Protein AF-A0A2U2M2J3-F1 (afdb_monomer_lite)

InterPro domains:
  IPR009063 Immunoglobulin/albumin-binding domain superfamily [SSF46997] (70-130)

Organism: NCBI:txid1624

Structure (mmCIF, N/CA/C/O backbone):
data_AF-A0A2U2M2J3-F1
#
_entry.id   AF-A0A2U2M2J3-F1
#
loop_
_atom_site.group_PDB
_atom_site.id
_atom_site.type_symbol
_atom_site.label_atom_id
_atom_site.label_alt_id
_atom_site.label_comp_id
_atom_site.label_asym_id
_atom_site.label_entity_id
_atom_site.label_seq_id
_atom_site.pdbx_PDB_ins_code
_atom_site.Cartn_x
_atom_site.Cartn_y
_atom_site.Cartn_z
_atom_site.occupancy
_atom_site.B_iso_or_equiv
_atom_site.auth_seq_id
_atom_site.auth_comp_id
_atom_site.auth_asym_id
_atom_site.auth_atom_id
_atom_site.pdbx_PDB_model_num
ATOM 1 N N . MET A 1 1 ? 6.232 12.771 21.408 1.00 32.09 1 MET A N 1
ATOM 2 C CA . MET A 1 1 ? 6.708 13.611 20.282 1.00 32.09 1 MET A CA 1
ATOM 3 C C . MET A 1 1 ? 8.081 13.219 19.709 1.00 32.09 1 MET A C 1
ATOM 5 O O . MET A 1 1 ? 8.380 13.646 18.609 1.00 32.09 1 MET A O 1
ATOM 9 N N . ALA A 1 2 ? 8.904 12.379 20.355 1.00 33.94 2 ALA A N 1
ATOM 10 C CA . ALA A 1 2 ? 10.243 12.027 19.842 1.00 33.94 2 ALA A CA 1
ATOM 11 C C . ALA A 1 2 ? 10.292 10.855 18.827 1.00 33.94 2 ALA A C 1
ATOM 13 O O . ALA A 1 2 ? 11.381 10.401 18.485 1.00 33.94 2 ALA A O 1
ATOM 14 N N . ASN A 1 3 ? 9.144 10.326 18.379 1.00 47.34 3 ASN A N 1
ATOM 15 C CA . ASN A 1 3 ? 9.088 8.987 17.779 1.00 47.34 3 ASN A CA 1
ATOM 16 C C . ASN A 1 3 ? 8.882 8.925 16.259 1.00 47.34 3 ASN A C 1
ATOM 18 O O . ASN A 1 3 ? 9.204 7.908 15.655 1.00 47.34 3 ASN A O 1
ATOM 22 N N . SER A 1 4 ? 8.405 9.997 15.623 1.00 49.94 4 SER A N 1
ATOM 23 C CA . SER A 1 4 ? 8.297 10.053 14.155 1.00 49.94 4 SER A CA 1
ATOM 24 C C . SER A 1 4 ? 9.664 10.063 13.463 1.00 49.94 4 SER A C 1
ATOM 26 O O . SER A 1 4 ? 9.749 9.753 12.284 1.00 49.94 4 SER A O 1
ATOM 28 N N . ASN A 1 5 ? 10.742 10.353 14.201 1.00 62.59 5 ASN A N 1
ATOM 29 C CA . ASN A 1 5 ? 12.089 10.426 13.645 1.00 62.59 5 ASN A CA 1
ATOM 30 C C . ASN A 1 5 ? 12.895 9.128 13.793 1.00 62.59 5 ASN A C 1
ATOM 32 O O . ASN A 1 5 ? 13.968 9.049 13.231 1.00 62.59 5 ASN A O 1
ATOM 36 N N . ILE A 1 6 ? 12.465 8.119 14.567 1.00 78.00 6 ILE A N 1
ATOM 37 C CA . ILE A 1 6 ? 13.303 6.914 14.742 1.00 78.00 6 ILE A CA 1
ATOM 38 C C . ILE A 1 6 ? 13.090 5.880 13.642 1.00 78.00 6 ILE A C 1
ATOM 40 O O . ILE A 1 6 ? 14.052 5.250 13.222 1.00 78.00 6 ILE A O 1
ATOM 44 N N . VAL A 1 7 ? 11.856 5.746 13.148 1.00 76.50 7 VAL A N 1
ATOM 45 C CA . VAL A 1 7 ? 11.496 4.755 12.122 1.00 76.50 7 VAL A CA 1
ATOM 46 C C . VAL A 1 7 ? 12.121 5.062 10.761 1.00 76.50 7 VAL A C 1
ATOM 48 O O . VAL A 1 7 ? 12.415 4.151 9.998 1.00 76.50 7 VAL A O 1
ATOM 51 N N . SER A 1 8 ? 12.400 6.339 10.495 1.00 75.56 8 SER A N 1
ATOM 52 C CA . SER A 1 8 ? 13.110 6.811 9.305 1.00 75.56 8 SER A CA 1
ATOM 53 C C . SER A 1 8 ? 14.635 6.727 9.429 1.00 75.56 8 SER A C 1
ATOM 55 O O . SER A 1 8 ? 15.337 7.004 8.457 1.00 75.56 8 SER A O 1
ATOM 57 N N . LEU A 1 9 ? 15.174 6.374 10.604 1.00 85.12 9 LEU A N 1
ATOM 58 C CA . LEU A 1 9 ? 16.615 6.295 10.825 1.00 85.12 9 LEU A CA 1
ATOM 59 C C . LEU A 1 9 ? 17.151 4.883 10.561 1.00 85.12 9 LEU A C 1
ATOM 61 O O . LEU A 1 9 ? 16.502 3.899 10.928 1.00 85.12 9 LEU A O 1
ATOM 65 N N . PRO A 1 10 ? 18.393 4.765 10.053 1.00 85.75 10 PRO A N 1
ATOM 66 C CA . PRO A 1 10 ? 19.014 3.470 9.785 1.00 85.75 10 PRO A CA 1
ATOM 67 C C . PRO A 1 10 ? 19.108 2.569 11.010 1.00 85.75 10 PRO A C 1
ATOM 69 O O . PRO A 1 10 ? 19.025 1.351 10.892 1.00 85.75 10 PRO A O 1
ATOM 72 N N . ILE A 1 11 ? 19.228 3.161 12.202 1.00 91.44 11 ILE A N 1
ATOM 73 C CA . ILE A 1 11 ? 19.234 2.405 13.456 1.00 91.44 11 ILE A CA 1
ATOM 74 C C . ILE A 1 11 ? 17.982 1.539 13.617 1.00 91.44 11 ILE A C 1
ATOM 76 O O . ILE A 1 11 ? 18.074 0.477 14.217 1.00 91.44 11 ILE A O 1
ATOM 80 N N . TYR A 1 12 ? 16.844 1.961 13.055 1.00 90.44 12 TYR A N 1
ATOM 81 C CA . TYR A 1 12 ? 15.596 1.213 13.064 1.00 90.44 12 TYR A CA 1
ATOM 82 C C . TYR A 1 12 ? 15.422 0.371 11.800 1.00 90.44 12 TYR A C 1
ATOM 84 O O . TYR A 1 12 ? 15.312 -0.842 11.925 1.00 90.44 12 TYR A O 1
ATOM 92 N N . TYR A 1 13 ? 15.409 0.953 10.594 1.00 86.50 13 TYR A N 1
ATOM 93 C CA . TYR A 1 13 ? 15.026 0.187 9.395 1.00 86.50 13 TYR A CA 1
ATOM 94 C C . TYR A 1 13 ? 16.054 -0.891 8.996 1.00 86.50 13 TYR A C 1
ATOM 96 O O . TYR A 1 13 ? 15.675 -1.871 8.364 1.00 86.50 13 TYR A O 1
ATOM 104 N N . ASN A 1 14 ? 17.322 -0.767 9.421 1.00 91.50 14 ASN A N 1
ATOM 105 C CA . ASN A 1 14 ? 18.342 -1.823 9.303 1.00 91.50 14 ASN A CA 1
ATOM 106 C C . ASN A 1 14 ? 18.486 -2.684 10.571 1.00 91.50 14 ASN A C 1
ATOM 108 O O . ASN A 1 14 ? 19.395 -3.513 10.645 1.00 91.50 14 ASN A O 1
ATOM 112 N N . ALA A 1 15 ? 17.661 -2.484 11.602 1.00 91.81 15 ALA A N 1
ATOM 113 C CA . ALA A 1 15 ? 17.681 -3.362 12.767 1.00 91.81 15 ALA A CA 1
ATOM 114 C C . ALA A 1 15 ? 17.087 -4.732 12.432 1.00 91.81 15 ALA A C 1
ATOM 116 O O . ALA A 1 15 ? 16.242 -4.880 11.547 1.00 91.81 15 ALA A O 1
ATOM 117 N N . SER A 1 16 ? 17.485 -5.735 13.213 1.00 89.50 16 SER A N 1
ATOM 118 C CA . SER A 1 16 ? 16.846 -7.049 13.164 1.00 89.50 16 SER A CA 1
ATOM 119 C C . SER A 1 16 ? 15.338 -6.927 13.392 1.00 89.50 16 SER A C 1
ATOM 121 O O . SER A 1 16 ? 14.883 -6.125 14.213 1.00 89.50 16 SER A O 1
ATOM 123 N N . GLU A 1 17 ? 14.562 -7.749 12.686 1.00 82.62 17 GLU A N 1
ATOM 124 C CA . GLU A 1 17 ? 13.101 -7.763 12.785 1.00 82.62 17 GLU A CA 1
ATOM 125 C C . GLU A 1 17 ? 12.624 -7.897 14.236 1.00 82.62 17 GLU A C 1
ATOM 127 O O . GLU A 1 17 ? 11.794 -7.109 14.677 1.00 82.62 17 GLU A O 1
ATOM 132 N N . ASN A 1 18 ? 13.235 -8.796 15.012 1.00 84.31 18 ASN A N 1
ATOM 133 C CA . ASN A 1 18 ? 12.914 -8.983 16.428 1.00 84.31 18 ASN A CA 1
ATOM 134 C C . ASN A 1 18 ? 13.070 -7.695 17.250 1.00 84.31 18 ASN A C 1
ATOM 136 O O . ASN A 1 18 ? 12.212 -7.389 18.076 1.00 84.31 18 ASN A O 1
ATOM 140 N N . ASN A 1 19 ? 14.130 -6.916 17.016 1.00 89.12 19 ASN A N 1
ATOM 141 C CA . ASN A 1 19 ? 14.355 -5.674 17.758 1.00 89.12 19 ASN A CA 1
ATOM 142 C C . ASN A 1 19 ? 13.394 -4.564 17.314 1.00 89.12 19 ASN A C 1
ATOM 144 O O . ASN A 1 19 ? 12.931 -3.804 18.164 1.00 89.12 19 ASN A O 1
ATOM 148 N N . ARG A 1 20 ? 13.050 -4.494 16.017 1.00 86.12 20 ARG A N 1
ATOM 149 C CA . ARG A 1 20 ? 12.018 -3.570 15.514 1.00 86.12 20 ARG A CA 1
ATOM 150 C C . ARG A 1 20 ? 10.659 -3.887 16.129 1.00 86.12 20 ARG A C 1
ATOM 152 O O . ARG A 1 20 ? 10.073 -3.022 16.769 1.00 86.12 20 ARG A O 1
ATOM 159 N N . LEU A 1 21 ? 10.225 -5.146 16.044 1.00 79.56 21 LEU A N 1
ATOM 160 C CA . LEU A 1 21 ? 8.956 -5.607 16.610 1.00 79.56 21 LEU A CA 1
ATOM 161 C C . LEU A 1 21 ? 8.882 -5.369 18.122 1.00 79.56 21 LEU A C 1
ATOM 163 O O . LEU A 1 21 ? 7.854 -4.912 18.619 1.00 79.56 21 LEU A O 1
ATOM 167 N N . ALA A 1 22 ? 9.967 -5.631 18.858 1.00 83.25 22 ALA A N 1
ATOM 168 C CA . ALA A 1 22 ? 10.029 -5.356 20.291 1.00 83.25 22 ALA A CA 1
ATOM 169 C C . ALA A 1 22 ? 9.883 -3.856 20.597 1.00 83.25 22 ALA A C 1
ATOM 171 O O . ALA A 1 22 ? 9.127 -3.477 21.495 1.00 83.25 22 ALA A O 1
ATOM 172 N N . PHE A 1 23 ? 10.574 -2.997 19.841 1.00 87.06 23 PHE A N 1
ATOM 173 C CA . PHE A 1 23 ? 10.461 -1.548 19.980 1.00 87.06 23 PHE A CA 1
ATOM 174 C C . PHE A 1 23 ? 9.052 -1.044 19.635 1.00 87.06 23 PHE A C 1
ATOM 176 O O . PHE A 1 23 ? 8.473 -0.277 20.404 1.00 87.06 23 PHE A O 1
ATOM 183 N N . ASP A 1 24 ? 8.464 -1.511 18.534 1.00 80.69 24 ASP A N 1
ATOM 184 C CA . ASP A 1 24 ? 7.127 -1.108 18.089 1.00 80.69 24 ASP A CA 1
ATOM 185 C C . ASP A 1 24 ? 6.027 -1.576 19.043 1.00 80.69 24 ASP A C 1
ATOM 187 O O . ASP A 1 24 ? 5.076 -0.836 19.315 1.00 80.69 24 ASP A O 1
ATOM 191 N N . ALA A 1 25 ? 6.168 -2.779 19.605 1.00 78.81 25 ALA A N 1
ATOM 192 C CA . ALA A 1 25 ? 5.263 -3.294 20.622 1.00 78.81 25 ALA A CA 1
ATOM 193 C C . ALA A 1 25 ? 5.268 -2.402 21.869 1.00 78.81 25 ALA A C 1
ATOM 195 O O . ALA A 1 25 ? 4.203 -1.960 22.302 1.00 78.81 25 ALA A O 1
ATOM 196 N N . LEU A 1 26 ? 6.451 -2.070 22.393 1.00 85.81 26 LEU A N 1
ATOM 197 C CA . LEU A 1 26 ? 6.590 -1.183 23.550 1.00 85.81 26 LEU A CA 1
ATOM 198 C C . LEU A 1 26 ? 6.149 0.246 23.242 1.00 85.81 26 LEU A C 1
ATOM 200 O O . LEU A 1 26 ? 5.587 0.918 24.100 1.00 85.81 26 LEU A O 1
ATOM 204 N N . MET A 1 27 ? 6.354 0.719 22.015 1.00 81.56 27 MET A N 1
ATOM 205 C CA . MET A 1 27 ? 5.858 2.023 21.593 1.00 81.56 27 MET A CA 1
ATOM 206 C C . MET A 1 27 ? 4.333 2.061 21.576 1.00 81.56 27 MET A C 1
ATOM 208 O O . MET A 1 27 ? 3.732 3.035 22.024 1.00 81.56 27 MET A O 1
ATOM 212 N N . SER A 1 28 ? 3.699 1.007 21.068 1.00 70.62 28 SER A N 1
ATOM 213 C CA . SER A 1 28 ? 2.246 0.858 21.105 1.00 70.62 28 SER A CA 1
ATOM 214 C C . SER A 1 28 ? 1.736 0.772 22.549 1.00 70.62 28 SER A C 1
ATOM 216 O O . SER A 1 28 ? 0.777 1.462 22.892 1.00 70.62 28 SER A O 1
ATOM 218 N N . GLU A 1 29 ? 2.424 0.031 23.424 1.00 77.56 29 GLU A N 1
ATOM 219 C CA . GLU A 1 29 ? 2.110 -0.032 24.857 1.00 77.56 29 GLU A CA 1
ATOM 220 C C . GLU A 1 29 ? 2.227 1.357 25.510 1.00 77.56 29 GLU A C 1
ATOM 222 O O . GLU A 1 29 ? 1.286 1.822 26.150 1.00 77.56 29 GLU A O 1
ATOM 227 N N . ALA A 1 30 ? 3.316 2.088 25.272 1.00 79.88 30 ALA A N 1
ATOM 228 C CA . ALA A 1 30 ? 3.515 3.440 25.790 1.00 79.88 30 ALA A CA 1
ATOM 229 C C . ALA A 1 30 ? 2.466 4.436 25.280 1.00 79.88 30 ALA A C 1
ATOM 231 O O . ALA A 1 30 ? 1.947 5.247 26.050 1.00 79.88 30 ALA A O 1
ATOM 232 N N . LYS A 1 31 ? 2.109 4.354 23.992 1.00 72.19 31 LYS A N 1
ATOM 233 C CA . LYS A 1 31 ? 1.007 5.134 23.417 1.00 72.19 31 LYS A CA 1
ATOM 234 C C . LYS A 1 31 ? -0.320 4.802 24.088 1.00 72.19 31 LYS A C 1
ATOM 236 O O . LYS A 1 31 ? -1.123 5.703 24.279 1.00 72.19 31 LYS A O 1
ATOM 241 N N . SER A 1 32 ? -0.565 3.551 24.463 1.00 70.38 32 SER A N 1
ATOM 242 C CA . SER A 1 32 ? -1.787 3.199 25.190 1.00 70.38 32 SER A CA 1
ATOM 243 C C . SER A 1 32 ? -1.787 3.758 26.620 1.00 70.38 32 SER A C 1
ATOM 245 O O . SER A 1 32 ? -2.808 4.268 27.081 1.00 70.38 32 SER A O 1
ATOM 247 N N . LEU A 1 33 ? -0.630 3.757 27.297 1.00 75.38 33 LEU A N 1
ATOM 248 C CA . LEU A 1 33 ? -0.490 4.279 28.660 1.00 75.38 33 LEU A CA 1
ATOM 249 C C . LEU A 1 33 ? -0.770 5.778 28.754 1.00 75.38 33 LEU A C 1
ATOM 251 O O . LEU A 1 33 ? -1.307 6.219 29.766 1.00 75.38 33 LEU A O 1
ATOM 255 N N . GLN A 1 34 ? -0.485 6.553 27.702 1.00 69.75 34 GLN A N 1
ATOM 256 C CA . GLN A 1 34 ? -0.778 7.992 27.680 1.00 69.75 34 GLN A CA 1
ATOM 257 C C . GLN A 1 34 ? -2.282 8.301 27.836 1.00 69.75 34 GLN A C 1
ATOM 259 O O . GLN A 1 34 ? -2.643 9.412 28.208 1.00 69.75 34 GLN A O 1
ATOM 264 N N . TYR A 1 35 ? -3.149 7.318 27.564 1.00 67.12 35 TYR A N 1
ATOM 265 C CA . TYR A 1 35 ? -4.605 7.423 27.671 1.00 67.12 35 TYR A CA 1
ATOM 266 C C . TYR A 1 35 ? -5.157 6.815 28.968 1.00 67.12 35 TYR A C 1
ATOM 268 O O . TYR A 1 35 ? -6.369 6.784 29.186 1.00 67.12 35 TYR A O 1
ATOM 276 N N . LYS A 1 36 ? -4.288 6.329 29.861 1.00 72.44 36 LYS A N 1
ATOM 277 C CA . LYS A 1 36 ? -4.695 5.780 31.153 1.00 72.44 36 LYS A CA 1
ATOM 278 C C . LYS A 1 36 ? -4.980 6.918 32.142 1.00 72.44 36 LYS A C 1
ATOM 280 O O . LYS A 1 36 ? -4.068 7.618 32.567 1.00 72.44 36 LYS A O 1
ATOM 285 N N . LEU A 1 37 ? -6.239 7.044 32.576 1.00 64.44 37 LEU A N 1
ATOM 286 C CA . LEU A 1 37 ? -6.691 8.089 33.518 1.00 64.44 37 LEU A CA 1
ATOM 287 C C . LEU A 1 37 ? -5.959 8.085 34.870 1.00 64.44 37 LEU A C 1
ATOM 289 O O . LEU A 1 37 ? -5.846 9.121 35.517 1.00 64.44 37 LEU A O 1
ATOM 293 N N . SER A 1 38 ? -5.479 6.921 35.305 1.00 77.62 38 SER A N 1
ATOM 294 C CA . SER A 1 38 ? -4.754 6.734 36.569 1.00 77.62 38 SER A CA 1
ATOM 295 C C . SER A 1 38 ? -3.341 6.205 36.321 1.00 77.62 38 SER A C 1
ATOM 297 O O . SER A 1 38 ? -2.918 5.244 36.960 1.00 77.62 38 SER A O 1
ATOM 299 N N . LEU A 1 39 ? -2.642 6.762 35.328 1.00 80.38 39 LEU A N 1
ATOM 300 C CA . LEU A 1 39 ? -1.232 6.459 35.089 1.00 80.38 39 LEU A CA 1
ATOM 301 C C . LEU A 1 39 ? -0.385 6.971 36.260 1.00 80.38 39 LEU A C 1
ATOM 303 O O . LEU A 1 39 ? -0.444 8.158 36.584 1.00 80.38 39 LEU A O 1
ATOM 307 N N . THR A 1 40 ? 0.407 6.099 36.885 1.00 80.69 40 THR A N 1
ATOM 308 C CA . THR A 1 40 ? 1.325 6.522 37.955 1.00 80.69 40 THR A CA 1
ATOM 309 C C . THR A 1 40 ? 2.689 6.937 37.403 1.00 80.69 40 THR A C 1
ATOM 311 O O . THR A 1 40 ? 3.076 6.562 36.292 1.00 80.69 40 THR A O 1
ATOM 314 N N . ASN A 1 41 ? 3.454 7.699 38.193 1.00 75.38 41 ASN A N 1
ATOM 315 C CA . ASN A 1 41 ? 4.833 8.043 37.841 1.00 75.38 41 ASN A CA 1
ATOM 316 C C . ASN A 1 41 ? 5.703 6.784 37.714 1.00 75.38 41 ASN A C 1
ATOM 318 O O . ASN A 1 41 ? 6.541 6.718 36.822 1.00 75.38 41 ASN A O 1
ATOM 322 N N . GLU A 1 42 ? 5.485 5.772 38.557 1.00 87.12 42 GLU A N 1
ATOM 323 C CA . GLU A 1 42 ? 6.212 4.500 38.506 1.00 87.12 42 GLU A CA 1
ATOM 324 C C . GLU A 1 42 ? 5.941 3.748 37.199 1.00 87.12 42 GLU A C 1
ATOM 326 O O . GLU A 1 42 ? 6.876 3.253 36.576 1.00 87.12 42 GLU A O 1
ATOM 331 N N . GLU A 1 43 ? 4.685 3.696 36.745 1.00 85.44 43 GLU A N 1
ATOM 332 C CA . GLU A 1 43 ? 4.326 3.072 35.465 1.00 85.44 43 GLU A CA 1
ATOM 333 C C . GLU A 1 43 ? 4.919 3.831 34.275 1.00 85.44 43 GLU A C 1
ATOM 335 O O . GLU A 1 43 ? 5.399 3.217 33.320 1.00 85.44 43 GLU A O 1
ATOM 340 N N . MET A 1 44 ? 4.927 5.165 34.347 1.00 85.19 44 MET A N 1
ATOM 341 C CA . MET A 1 44 ? 5.536 6.014 33.328 1.00 85.19 44 MET A CA 1
ATOM 342 C C . MET A 1 44 ? 7.053 5.803 33.256 1.00 85.19 44 MET A C 1
ATOM 344 O O . MET A 1 44 ? 7.578 5.584 32.167 1.00 85.19 44 MET A O 1
ATOM 348 N N . VAL A 1 45 ? 7.750 5.821 34.397 1.00 86.31 45 VAL A N 1
ATOM 349 C CA . VAL A 1 45 ? 9.200 5.578 34.473 1.00 86.31 45 VAL A CA 1
ATOM 350 C C . VAL A 1 45 ? 9.530 4.170 33.984 1.00 86.31 45 VAL A C 1
ATOM 352 O O . VAL A 1 45 ? 10.379 4.023 33.112 1.00 86.31 45 VAL A O 1
ATOM 355 N N . ALA A 1 46 ? 8.796 3.147 34.434 1.00 89.19 46 ALA A N 1
ATOM 356 C CA . ALA A 1 46 ? 9.003 1.772 33.983 1.00 89.19 46 ALA A CA 1
ATOM 357 C C . ALA A 1 46 ? 8.813 1.623 32.464 1.00 89.19 46 ALA A C 1
ATOM 359 O O . ALA A 1 46 ? 9.562 0.895 31.810 1.00 89.19 46 ALA A O 1
ATOM 360 N N . MET A 1 47 ? 7.830 2.317 31.880 1.00 92.38 47 MET A N 1
ATOM 361 C CA . MET A 1 47 ? 7.641 2.326 30.430 1.00 92.38 47 MET A CA 1
ATOM 362 C C . MET A 1 47 ? 8.770 3.061 29.701 1.00 92.38 47 MET A C 1
ATOM 364 O O . MET A 1 47 ? 9.258 2.574 28.682 1.00 92.38 47 MET A O 1
ATOM 368 N N . ILE A 1 48 ? 9.209 4.212 30.216 1.00 86.44 48 ILE A N 1
ATOM 369 C CA . ILE A 1 48 ? 10.342 4.964 29.662 1.00 86.44 48 ILE A CA 1
ATOM 370 C C . ILE A 1 48 ? 11.611 4.107 29.684 1.00 86.44 48 ILE A C 1
ATOM 372 O O . ILE A 1 48 ? 12.330 4.073 28.684 1.00 86.44 48 ILE A O 1
ATOM 376 N N . ASP A 1 49 ? 11.860 3.373 30.766 1.00 89.19 49 ASP A N 1
ATOM 377 C CA . ASP A 1 49 ? 13.013 2.482 30.897 1.00 89.19 49 ASP A CA 1
ATOM 378 C C . ASP A 1 49 ? 12.943 1.329 29.889 1.00 89.19 49 ASP A C 1
ATOM 380 O O . ASP A 1 49 ? 13.913 1.082 29.169 1.00 89.19 49 ASP A O 1
ATOM 384 N N . LYS A 1 50 ? 11.777 0.673 29.756 1.00 92.94 50 LYS A N 1
ATOM 385 C CA . LYS A 1 50 ? 11.547 -0.368 28.737 1.00 92.94 50 LYS A CA 1
ATOM 386 C C . LYS A 1 50 ? 11.784 0.163 27.324 1.00 92.94 50 LYS A C 1
ATOM 388 O O . LYS A 1 50 ? 12.489 -0.470 26.539 1.00 92.94 50 LYS A O 1
ATOM 393 N N . LEU A 1 51 ? 11.223 1.328 26.998 1.00 90.06 51 LEU A N 1
ATOM 394 C CA . LEU A 1 51 ? 11.390 1.961 25.692 1.00 90.06 51 LEU A CA 1
ATOM 395 C C . LEU A 1 51 ? 12.835 2.365 25.420 1.00 90.06 51 LEU A C 1
ATOM 397 O O . LEU A 1 51 ? 13.320 2.188 24.306 1.00 90.06 51 LEU A O 1
ATOM 401 N N . THR A 1 52 ? 13.530 2.888 26.427 1.00 89.00 52 THR A N 1
ATOM 402 C CA . THR A 1 52 ? 14.942 3.260 26.322 1.00 89.00 52 THR A CA 1
ATOM 403 C C . THR A 1 52 ? 15.803 2.022 26.090 1.00 89.00 52 THR A C 1
ATOM 405 O O . THR A 1 52 ? 16.654 2.030 25.204 1.00 89.00 52 THR A O 1
ATOM 408 N N . ALA A 1 53 ? 15.541 0.930 26.811 1.00 90.56 53 ALA A N 1
ATOM 409 C CA . ALA A 1 53 ? 16.219 -0.343 26.602 1.00 90.56 53 ALA A CA 1
ATOM 410 C C . ALA A 1 53 ? 15.963 -0.898 25.191 1.00 90.56 53 ALA A C 1
ATOM 412 O O . ALA A 1 53 ? 16.909 -1.249 24.491 1.00 90.56 53 ALA A O 1
ATOM 413 N N . ALA A 1 54 ? 14.710 -0.911 24.729 1.00 91.25 54 ALA A N 1
ATOM 414 C CA . ALA A 1 54 ? 14.370 -1.378 23.387 1.00 91.25 54 ALA A CA 1
ATOM 415 C C . ALA A 1 54 ? 14.981 -0.502 22.287 1.00 91.25 54 ALA A C 1
ATOM 417 O O . ALA A 1 54 ? 15.515 -1.029 21.314 1.00 91.25 54 ALA A O 1
ATOM 418 N N . LYS A 1 55 ? 14.982 0.823 22.472 1.00 89.94 55 LYS A N 1
ATOM 419 C CA . LYS A 1 55 ? 15.670 1.764 21.584 1.00 89.94 55 LYS A CA 1
ATOM 420 C C . LYS A 1 55 ? 17.166 1.469 21.509 1.00 89.94 55 LYS A C 1
ATOM 422 O O . LYS A 1 55 ? 17.720 1.464 20.420 1.00 89.94 55 LYS A O 1
ATOM 427 N N . ASN A 1 56 ? 17.812 1.216 22.644 1.00 91.44 56 ASN A N 1
ATOM 428 C CA . ASN A 1 56 ? 19.238 0.888 22.691 1.00 91.44 56 ASN A CA 1
ATOM 429 C C . ASN A 1 56 ? 19.545 -0.497 22.097 1.00 91.44 56 ASN A C 1
ATOM 431 O O . ASN A 1 56 ? 20.666 -0.733 21.657 1.00 91.44 56 ASN A O 1
ATOM 435 N N . ASN A 1 57 ? 18.555 -1.392 22.057 1.00 94.12 57 ASN A N 1
ATOM 436 C CA . ASN A 1 57 ? 18.659 -2.692 21.398 1.00 94.12 57 ASN A CA 1
ATOM 437 C C . ASN A 1 57 ? 18.445 -2.613 19.877 1.00 94.12 57 ASN A C 1
ATOM 439 O O . ASN A 1 57 ? 18.757 -3.581 19.181 1.00 94.12 57 ASN A O 1
ATOM 443 N N . LEU A 1 58 ? 17.937 -1.499 19.330 1.00 92.56 58 LEU A N 1
ATOM 444 C CA . LEU A 1 58 ? 17.903 -1.291 17.883 1.00 92.56 58 LEU A CA 1
ATOM 445 C C . LEU A 1 58 ? 19.341 -1.313 17.351 1.00 92.56 58 LEU A C 1
ATOM 447 O O . LEU A 1 58 ? 20.162 -0.455 17.663 1.00 92.56 58 LEU A O 1
ATOM 451 N N . ASN A 1 59 ? 19.647 -2.349 16.577 1.00 93.31 59 ASN A N 1
ATOM 452 C CA . ASN A 1 59 ? 21.003 -2.696 16.162 1.00 93.31 59 ASN A CA 1
ATOM 453 C C . ASN A 1 59 ? 21.285 -2.350 14.695 1.00 93.31 59 ASN A C 1
ATOM 455 O O . ASN A 1 59 ? 22.283 -2.816 14.141 1.00 93.31 59 ASN A O 1
ATOM 459 N N . GLY A 1 60 ? 20.410 -1.560 14.068 1.00 91.56 60 GLY A N 1
ATOM 460 C CA . GLY A 1 60 ? 20.613 -1.084 12.711 1.00 91.56 60 GLY A CA 1
ATOM 461 C C . GLY A 1 60 ? 21.792 -0.121 12.622 1.00 91.56 60 GLY A C 1
ATOM 462 O O . GLY A 1 60 ? 22.179 0.538 13.591 1.00 91.56 60 GLY A O 1
ATOM 463 N N . LYS A 1 61 ? 22.375 -0.033 11.433 1.00 93.06 61 LYS A N 1
ATOM 464 C CA . LYS A 1 61 ? 23.469 0.887 11.109 1.00 93.06 61 LYS A CA 1
ATOM 465 C C . LYS A 1 61 ? 23.125 1.647 9.839 1.00 93.06 61 LYS A C 1
ATOM 467 O O . LYS A 1 61 ? 22.228 1.239 9.103 1.00 93.06 61 LYS A O 1
ATOM 472 N N . ALA A 1 62 ? 23.820 2.759 9.602 1.00 92.50 62 ALA A N 1
ATOM 473 C CA . ALA A 1 62 ? 23.755 3.439 8.312 1.00 92.50 62 ALA A CA 1
ATOM 474 C C . ALA A 1 62 ? 24.062 2.439 7.193 1.00 92.50 62 ALA A C 1
ATOM 476 O O . ALA A 1 62 ? 24.988 1.642 7.338 1.00 92.50 62 ALA A O 1
ATOM 477 N N . THR A 1 63 ? 23.260 2.470 6.129 1.00 93.25 63 THR A N 1
ATOM 478 C CA . THR A 1 63 ? 23.502 1.654 4.939 1.00 93.25 63 THR A CA 1
ATOM 479 C C . THR A 1 63 ? 24.833 2.076 4.324 1.00 93.25 63 THR A C 1
ATOM 481 O O . THR A 1 63 ? 25.053 3.261 4.071 1.00 93.25 63 THR A O 1
ATOM 484 N N . ASP A 1 64 ? 25.729 1.116 4.141 1.00 94.94 64 ASP A N 1
ATOM 485 C CA . ASP A 1 64 ? 27.059 1.309 3.586 1.00 94.94 64 ASP A CA 1
ATOM 486 C C . ASP A 1 64 ? 27.022 1.126 2.067 1.00 94.94 64 ASP A C 1
ATOM 488 O O . ASP A 1 64 ? 26.689 0.053 1.561 1.00 94.94 64 ASP A O 1
ATOM 492 N N . PHE A 1 65 ? 27.376 2.193 1.352 1.00 94.88 65 PHE A N 1
ATOM 493 C CA . PHE A 1 65 ? 27.465 2.227 -0.106 1.00 94.88 65 PHE A CA 1
ATOM 494 C C . PHE A 1 65 ? 28.903 2.216 -0.621 1.00 94.88 65 PHE A C 1
ATOM 496 O O . PHE A 1 65 ? 29.091 2.228 -1.831 1.00 94.88 65 PHE A O 1
ATOM 503 N N . SER A 1 66 ? 29.917 2.144 0.245 1.00 96.62 66 SER A N 1
ATOM 504 C CA . SER A 1 66 ? 31.327 2.220 -0.165 1.00 96.62 66 SER A CA 1
ATOM 505 C C . SER A 1 66 ? 31.664 1.227 -1.279 1.00 96.62 66 SER A C 1
ATOM 507 O O . SER A 1 66 ? 32.256 1.592 -2.294 1.00 96.62 66 SER A O 1
ATOM 509 N N . LYS A 1 67 ? 31.199 -0.022 -1.153 1.00 96.62 67 LYS A N 1
ATOM 510 C CA . LYS A 1 67 ? 31.418 -1.034 -2.187 1.00 96.62 67 LYS A CA 1
ATOM 511 C C . LYS A 1 67 ? 30.619 -0.779 -3.466 1.00 96.62 67 LYS A C 1
ATOM 513 O O . LYS A 1 67 ? 31.084 -1.124 -4.552 1.00 96.62 67 LYS A O 1
ATOM 518 N N . ALA A 1 68 ? 29.431 -0.190 -3.345 1.00 96.06 68 ALA A N 1
ATOM 519 C CA . ALA A 1 68 ? 28.647 0.228 -4.497 1.00 96.06 68 ALA A CA 1
ATOM 520 C C . ALA A 1 68 ? 29.372 1.345 -5.263 1.00 96.06 68 ALA A C 1
ATOM 522 O O . ALA A 1 68 ? 29.512 1.244 -6.477 1.00 96.06 68 ALA A O 1
ATOM 523 N N . ASP A 1 69 ? 29.909 2.341 -4.556 1.00 96.12 69 ASP A N 1
ATOM 524 C CA . ASP A 1 69 ? 30.669 3.447 -5.142 1.00 96.12 69 ASP A CA 1
ATOM 525 C C . ASP A 1 69 ? 31.916 2.949 -5.888 1.00 96.12 69 ASP A C 1
ATOM 527 O O . ASP A 1 69 ? 32.133 3.342 -7.034 1.00 96.12 69 ASP A O 1
ATOM 531 N N . GLU A 1 70 ? 32.678 2.012 -5.308 1.00 96.62 70 GLU A N 1
ATOM 532 C CA . GLU A 1 70 ? 33.815 1.365 -5.987 1.00 96.62 70 GLU A CA 1
ATOM 533 C C . GLU A 1 70 ? 33.400 0.687 -7.304 1.00 96.62 70 GLU A C 1
ATOM 535 O O . GLU A 1 70 ? 34.078 0.817 -8.325 1.00 96.62 70 GLU A O 1
ATOM 540 N N . LEU A 1 71 ? 32.283 -0.050 -7.295 1.00 96.50 71 LEU A N 1
ATOM 541 C CA . LEU A 1 71 ? 31.779 -0.738 -8.485 1.00 96.50 71 LEU A CA 1
ATOM 542 C C . LEU A 1 71 ? 31.282 0.246 -9.547 1.00 96.50 71 LEU A C 1
ATOM 544 O O . LEU A 1 71 ? 31.452 -0.013 -10.738 1.00 96.50 71 LEU A O 1
ATOM 548 N N . LEU A 1 72 ? 30.689 1.368 -9.137 1.00 94.75 72 LEU A N 1
ATOM 549 C CA . LEU A 1 72 ? 30.251 2.425 -10.044 1.00 94.75 72 LEU A CA 1
ATOM 550 C C . LEU A 1 72 ? 31.437 3.165 -10.668 1.00 94.75 72 LEU A C 1
ATOM 552 O O . LEU A 1 72 ? 31.413 3.445 -11.865 1.00 94.75 72 LEU A O 1
ATOM 556 N N . GLU A 1 73 ? 32.488 3.441 -9.897 1.00 95.06 73 GLU A N 1
ATOM 557 C CA . GLU A 1 73 ? 33.731 4.020 -10.412 1.00 95.06 73 GLU A CA 1
ATOM 558 C C . GLU A 1 73 ? 34.422 3.076 -11.406 1.00 95.06 73 GLU A C 1
ATOM 560 O O . GLU A 1 73 ? 34.841 3.499 -12.488 1.00 95.06 73 GLU A O 1
ATOM 565 N N . GLU A 1 74 ? 34.483 1.781 -11.089 1.00 94.12 74 GLU A N 1
ATOM 566 C CA . GLU A 1 74 ? 35.001 0.773 -12.012 1.00 94.12 74 GLU A CA 1
ATOM 567 C C . GLU A 1 74 ? 34.153 0.701 -13.291 1.00 94.12 74 GLU A C 1
ATOM 569 O O . GLU A 1 74 ? 34.692 0.715 -14.400 1.00 94.12 74 GLU A O 1
ATOM 574 N N . TYR A 1 75 ? 32.825 0.691 -13.154 1.00 95.38 75 TYR A N 1
ATOM 575 C CA . TYR A 1 75 ? 31.895 0.674 -14.280 1.00 95.38 75 TYR A CA 1
ATOM 576 C C . TYR A 1 75 ? 32.012 1.920 -15.168 1.00 95.38 75 TYR A C 1
ATOM 578 O O . TYR A 1 75 ? 31.885 1.834 -16.391 1.00 95.38 75 TYR A O 1
ATOM 586 N N . ASN A 1 76 ? 32.301 3.090 -14.597 1.00 91.81 76 ASN A N 1
ATOM 587 C CA . ASN A 1 76 ? 32.542 4.302 -15.384 1.00 91.81 76 ASN A CA 1
ATOM 588 C C . ASN A 1 76 ? 33.758 4.155 -16.315 1.00 91.81 76 ASN A C 1
ATOM 590 O O . ASN A 1 76 ? 33.813 4.811 -17.351 1.00 91.81 76 ASN A O 1
ATOM 594 N N . ASN A 1 77 ? 34.682 3.242 -15.997 1.00 92.19 77 ASN A N 1
ATOM 595 C CA . ASN A 1 77 ? 35.835 2.886 -16.822 1.00 92.19 77 ASN A CA 1
ATOM 596 C C . ASN A 1 77 ? 35.648 1.571 -17.606 1.00 92.19 77 ASN A C 1
ATOM 598 O O . ASN A 1 77 ? 36.615 1.055 -18.174 1.00 92.19 77 ASN A O 1
ATOM 602 N N . ARG A 1 78 ? 34.428 1.013 -17.659 1.00 93.19 78 ARG A N 1
ATOM 603 C CA . ARG A 1 78 ? 34.148 -0.295 -18.284 1.00 93.19 78 ARG A CA 1
ATOM 604 C C . ARG A 1 78 ? 34.534 -0.374 -19.758 1.00 93.19 78 ARG A C 1
ATOM 606 O O . ARG A 1 78 ? 34.911 -1.448 -20.211 1.00 93.19 78 ARG A O 1
ATOM 613 N N . ASP A 1 79 ? 34.503 0.738 -20.489 1.00 84.69 79 ASP A N 1
ATOM 614 C CA . ASP A 1 79 ? 34.843 0.756 -21.918 1.00 84.69 79 ASP A CA 1
ATOM 615 C C . ASP A 1 79 ? 36.335 0.441 -22.153 1.00 84.69 79 ASP A C 1
ATOM 617 O O . ASP A 1 79 ? 36.706 -0.079 -23.201 1.00 84.69 79 ASP A O 1
ATOM 621 N N . ASN A 1 80 ? 37.189 0.650 -21.141 1.00 87.19 80 ASN A N 1
ATOM 622 C CA . ASN A 1 80 ? 38.596 0.233 -21.159 1.00 87.19 80 ASN A CA 1
ATOM 623 C C . ASN A 1 80 ? 38.796 -1.234 -20.727 1.00 87.19 80 ASN A C 1
ATOM 625 O O . ASN A 1 80 ? 39.899 -1.776 -20.836 1.00 87.19 80 ASN A O 1
ATOM 629 N N . ASN A 1 81 ? 37.757 -1.896 -20.211 1.00 91.12 81 ASN A N 1
ATOM 630 C CA . ASN A 1 81 ? 37.807 -3.296 -19.812 1.00 91.12 81 ASN A CA 1
ATOM 631 C C . ASN A 1 81 ? 37.518 -4.186 -21.026 1.00 91.12 81 ASN A C 1
ATOM 633 O O . ASN A 1 81 ? 36.376 -4.303 -21.467 1.00 91.12 81 ASN A O 1
ATOM 637 N N . GLN A 1 82 ? 38.540 -4.883 -21.531 1.00 92.62 82 GLN A N 1
ATOM 638 C CA . GLN A 1 82 ? 38.393 -5.759 -22.699 1.00 92.62 82 GLN A CA 1
ATOM 639 C C . GLN A 1 82 ? 37.331 -6.854 -22.518 1.00 92.62 82 GLN A C 1
ATOM 641 O O . GLN A 1 82 ? 36.675 -7.219 -23.489 1.00 92.62 82 GLN A O 1
ATOM 646 N N . ARG A 1 83 ? 37.107 -7.365 -21.296 1.00 94.25 83 ARG A N 1
ATOM 647 C CA . ARG A 1 83 ? 36.045 -8.361 -21.074 1.00 94.25 83 ARG A CA 1
ATOM 648 C C . ARG A 1 83 ? 34.656 -7.766 -21.255 1.00 94.25 83 ARG A C 1
ATOM 650 O O . ARG A 1 83 ? 33.782 -8.480 -21.718 1.00 94.25 83 ARG A O 1
ATOM 657 N N . TYR A 1 84 ? 34.452 -6.496 -20.916 1.00 95.12 84 TYR A N 1
ATOM 658 C CA . TYR A 1 84 ? 33.186 -5.811 -21.172 1.00 95.12 84 TYR A CA 1
ATOM 659 C C . TYR A 1 84 ? 33.073 -5.385 -22.635 1.00 95.12 84 TYR A C 1
ATOM 661 O O . TYR A 1 84 ? 32.095 -5.712 -23.301 1.00 95.12 84 TYR A O 1
ATOM 669 N N . HIS A 1 85 ? 34.091 -4.706 -23.168 1.00 92.62 85 HIS A N 1
ATOM 670 C CA . HIS A 1 85 ? 34.081 -4.201 -24.543 1.00 92.62 85 HIS A CA 1
ATOM 671 C C . HIS A 1 85 ? 33.902 -5.317 -25.580 1.00 92.62 85 HIS A C 1
ATOM 673 O O . HIS A 1 85 ? 33.163 -5.140 -26.551 1.00 92.62 85 HIS A O 1
ATOM 679 N N . ASN A 1 86 ? 34.508 -6.485 -25.346 1.00 93.94 86 ASN A N 1
ATOM 680 C CA . ASN A 1 86 ? 34.445 -7.623 -26.264 1.00 93.94 86 ASN A CA 1
ATOM 681 C C . ASN A 1 86 ? 33.291 -8.600 -25.971 1.00 93.94 86 ASN A C 1
ATOM 683 O O . ASN A 1 86 ? 33.202 -9.636 -26.634 1.00 93.94 86 ASN A O 1
ATOM 687 N N . ALA A 1 87 ? 32.449 -8.317 -24.972 1.00 94.44 87 ALA A N 1
ATOM 688 C CA . ALA A 1 87 ? 31.318 -9.168 -24.614 1.00 94.44 87 ALA A CA 1
ATOM 689 C C . ALA A 1 87 ? 30.165 -9.078 -25.625 1.00 94.44 87 ALA A C 1
ATOM 691 O O . ALA A 1 87 ? 30.043 -8.125 -26.398 1.00 94.44 87 ALA A O 1
ATOM 692 N N . THR A 1 88 ? 29.287 -10.080 -25.607 1.00 90.69 88 THR A N 1
ATOM 693 C CA . THR A 1 88 ? 28.020 -10.056 -26.340 1.00 90.69 88 THR A CA 1
ATOM 694 C C . THR A 1 88 ? 27.078 -8.995 -25.773 1.00 90.69 88 THR A C 1
ATOM 696 O O . THR A 1 88 ? 27.089 -8.714 -24.575 1.00 90.69 88 THR A O 1
ATOM 699 N N . ALA A 1 89 ? 26.198 -8.446 -26.618 1.00 84.62 89 ALA A N 1
ATOM 700 C CA . ALA A 1 89 ? 25.224 -7.431 -26.203 1.00 84.62 89 ALA A CA 1
ATOM 701 C C . ALA A 1 89 ? 24.343 -7.897 -25.027 1.00 84.62 89 ALA A C 1
ATOM 703 O O . ALA A 1 89 ? 24.049 -7.116 -24.131 1.00 84.62 89 ALA A O 1
ATOM 704 N N . SER A 1 90 ? 23.970 -9.182 -24.984 1.00 83.38 90 SER A N 1
ATOM 705 C CA . SER A 1 90 ? 23.231 -9.768 -23.858 1.00 83.38 90 SER A CA 1
ATOM 706 C C . SER A 1 90 ? 24.030 -9.771 -22.554 1.00 83.38 90 SER A C 1
ATOM 708 O O . SER A 1 90 ? 23.466 -9.519 -21.493 1.00 83.38 90 SER A O 1
ATOM 710 N N . SER A 1 91 ? 25.334 -10.046 -22.627 1.00 92.12 91 SER A N 1
ATOM 711 C CA . SER A 1 91 ? 26.220 -10.082 -21.462 1.00 92.12 91 SER A CA 1
ATOM 712 C C . SER A 1 91 ? 26.526 -8.667 -20.946 1.00 92.12 91 SER A C 1
ATOM 714 O O . SER A 1 91 ? 26.471 -8.428 -19.740 1.00 92.12 91 SER A O 1
ATOM 716 N N . GLN A 1 92 ? 26.733 -7.702 -21.853 1.00 91.00 92 GLN A N 1
ATOM 717 C CA . GLN A 1 92 ? 26.847 -6.277 -21.511 1.00 91.00 92 GLN A CA 1
ATOM 718 C C . GLN A 1 92 ? 25.570 -5.760 -20.846 1.00 91.00 92 GLN A C 1
ATOM 720 O O . GLN A 1 92 ? 25.633 -5.205 -19.755 1.00 91.00 92 GLN A O 1
ATOM 725 N N . LEU A 1 93 ? 24.407 -6.015 -21.457 1.00 84.44 93 LEU A N 1
ATOM 726 C CA . LEU A 1 93 ? 23.113 -5.571 -20.940 1.00 84.44 93 LEU A CA 1
ATOM 727 C C . LEU A 1 93 ? 22.831 -6.121 -19.538 1.00 84.44 93 LEU A C 1
ATOM 729 O O . LEU A 1 93 ? 22.302 -5.401 -18.698 1.00 84.44 93 LEU A O 1
ATOM 733 N N . ALA A 1 94 ? 23.192 -7.377 -19.259 1.00 87.38 94 ALA A N 1
ATOM 734 C CA . ALA A 1 94 ? 23.046 -7.950 -17.923 1.00 87.38 94 ALA A CA 1
ATOM 735 C C . ALA A 1 94 ? 23.868 -7.178 -16.873 1.00 87.38 94 ALA A C 1
ATOM 737 O O . ALA A 1 94 ? 23.359 -6.879 -15.792 1.00 87.38 94 ALA A O 1
ATOM 738 N N . TYR A 1 95 ? 25.110 -6.809 -17.202 1.00 95.62 95 TYR A N 1
ATOM 739 C CA . TYR A 1 95 ? 25.968 -6.015 -16.321 1.00 95.62 95 TYR A CA 1
ATOM 740 C C . TYR A 1 95 ? 25.482 -4.564 -16.175 1.00 95.62 95 TYR A C 1
ATOM 742 O O . TYR A 1 95 ? 25.389 -4.061 -15.054 1.00 95.62 95 TYR A O 1
ATOM 750 N N . ASP A 1 96 ? 25.092 -3.922 -17.277 1.00 92.50 96 ASP A N 1
ATOM 751 C CA . ASP A 1 96 ? 24.557 -2.556 -17.294 1.00 92.50 96 ASP A CA 1
ATOM 752 C C . ASP A 1 96 ? 23.262 -2.451 -16.480 1.00 92.50 96 ASP A C 1
ATOM 754 O O . ASP A 1 96 ? 23.089 -1.523 -15.687 1.00 92.50 96 ASP A O 1
ATOM 758 N N . ASN A 1 97 ? 22.364 -3.431 -16.620 1.00 87.38 97 ASN A N 1
ATOM 759 C CA . ASN A 1 97 ? 21.128 -3.501 -15.847 1.00 87.38 97 ASN A CA 1
ATOM 760 C C . ASN A 1 97 ? 21.412 -3.671 -14.355 1.00 87.38 97 ASN A C 1
ATOM 762 O O . ASN A 1 97 ? 20.840 -2.939 -13.552 1.00 87.38 97 ASN A O 1
ATOM 766 N N . ALA A 1 98 ? 22.327 -4.568 -13.975 1.00 92.06 98 ALA A N 1
ATOM 767 C CA . ALA A 1 98 ? 22.707 -4.739 -12.574 1.00 92.06 98 ALA A CA 1
ATOM 768 C C . ALA A 1 98 ? 23.248 -3.430 -11.966 1.00 92.06 98 ALA A C 1
ATOM 770 O O . ALA A 1 98 ? 22.915 -3.078 -10.834 1.00 92.06 98 ALA A O 1
ATOM 771 N N . ILE A 1 99 ? 24.033 -2.669 -12.733 1.00 95.75 99 ILE A N 1
ATOM 772 C CA . ILE A 1 99 ? 24.554 -1.361 -12.317 1.00 95.75 99 ILE A CA 1
ATOM 773 C C . ILE A 1 99 ? 23.449 -0.309 -12.216 1.00 95.75 99 ILE A C 1
ATOM 775 O O . ILE A 1 99 ? 23.447 0.486 -11.277 1.00 95.75 99 ILE A O 1
ATOM 779 N N . ASN A 1 100 ? 22.504 -0.285 -13.155 1.00 85.31 100 ASN A N 1
ATOM 780 C CA . ASN A 1 100 ? 21.375 0.639 -13.106 1.00 85.31 100 ASN A CA 1
ATOM 781 C C . ASN A 1 100 ? 20.484 0.373 -11.887 1.00 85.31 100 ASN A C 1
ATOM 783 O O . ASN A 1 100 ? 20.103 1.324 -11.206 1.00 85.31 100 ASN A O 1
ATOM 787 N N . GLU A 1 101 ? 20.219 -0.892 -11.560 1.00 83.88 101 GLU A N 1
ATOM 788 C CA . GLU A 1 101 ? 19.508 -1.257 -10.330 1.00 83.88 101 GLU A CA 1
ATOM 789 C C . GLU A 1 101 ? 20.277 -0.806 -9.082 1.00 83.88 101 GLU A C 1
ATOM 791 O O . GLU A 1 101 ? 19.696 -0.188 -8.191 1.00 83.88 101 GLU A O 1
ATOM 796 N N . LEU A 1 102 ? 21.603 -0.988 -9.046 1.00 91.75 102 LEU A N 1
ATOM 797 C CA . LEU A 1 102 ? 22.435 -0.483 -7.950 1.00 91.75 102 LEU A CA 1
ATOM 798 C C . LEU A 1 102 ? 22.375 1.055 -7.820 1.00 91.75 102 LEU A C 1
ATOM 800 O O . LEU A 1 102 ? 22.276 1.571 -6.707 1.00 91.75 102 LEU A O 1
ATOM 804 N N . LYS A 1 103 ? 22.375 1.801 -8.935 1.00 89.12 103 LYS A N 1
ATOM 805 C CA . LYS A 1 103 ? 22.232 3.272 -8.939 1.00 89.12 103 LYS A CA 1
ATOM 806 C C . LYS A 1 103 ? 20.876 3.728 -8.407 1.00 89.12 103 LYS A C 1
ATOM 808 O O . LYS A 1 103 ? 20.820 4.703 -7.659 1.00 89.12 103 LYS A O 1
ATOM 813 N N . LYS A 1 104 ? 19.786 3.032 -8.758 1.00 84.50 104 LYS A N 1
ATOM 814 C CA . LYS A 1 104 ? 18.439 3.350 -8.249 1.00 84.50 104 LYS A CA 1
ATOM 815 C C . LYS A 1 104 ? 18.420 3.333 -6.719 1.00 84.50 104 LYS A C 1
ATOM 817 O O . LYS A 1 104 ? 17.903 4.270 -6.101 1.00 84.50 104 LYS A O 1
ATOM 822 N N . LEU A 1 105 ? 19.079 2.342 -6.109 1.00 86.12 105 LEU A N 1
ATOM 823 C CA . LEU A 1 105 ? 19.168 2.217 -4.651 1.00 86.12 105 LEU A CA 1
ATOM 824 C C . LEU A 1 105 ? 19.839 3.423 -3.977 1.00 86.12 105 LEU A C 1
ATOM 826 O O . LEU A 1 105 ? 19.408 3.805 -2.894 1.00 86.12 105 LEU A O 1
ATOM 830 N N . GLN A 1 106 ? 20.823 4.075 -4.609 1.00 80.94 106 GLN A N 1
ATOM 831 C CA . GLN A 1 106 ? 21.507 5.243 -4.022 1.00 80.94 106 GLN A CA 1
ATOM 832 C C . GLN A 1 106 ? 20.589 6.458 -3.825 1.00 80.94 106 GLN A C 1
ATOM 834 O O . GLN A 1 106 ? 20.849 7.302 -2.970 1.00 80.94 106 GLN A O 1
ATOM 839 N N . SER A 1 107 ? 19.512 6.552 -4.608 1.00 76.50 107 SER A N 1
ATOM 840 C CA . SER A 1 107 ? 18.513 7.625 -4.507 1.00 76.50 107 SER A CA 1
ATOM 841 C C . SER A 1 107 ? 17.240 7.210 -3.760 1.00 76.50 107 SER A C 1
ATOM 843 O O . SER A 1 107 ? 16.361 8.038 -3.526 1.00 76.50 107 SER A O 1
ATOM 845 N N . THR A 1 108 ? 17.148 5.938 -3.362 1.00 78.12 108 THR A N 1
ATOM 846 C CA . THR A 1 108 ? 15.989 5.377 -2.665 1.00 78.12 108 THR A CA 1
ATOM 847 C C . THR A 1 108 ? 16.061 5.707 -1.175 1.00 78.12 108 THR A C 1
ATOM 849 O O . THR A 1 108 ? 17.067 5.457 -0.507 1.00 78.12 108 THR A O 1
ATOM 852 N N . THR A 1 109 ? 14.986 6.264 -0.620 1.00 78.25 109 THR A N 1
ATOM 853 C CA . THR A 1 109 ? 14.909 6.549 0.816 1.00 78.25 109 THR A CA 1
ATOM 854 C C . THR A 1 109 ? 14.763 5.249 1.616 1.00 78.25 109 THR A C 1
ATOM 856 O O . THR A 1 109 ? 14.084 4.320 1.196 1.00 78.25 109 THR A O 1
ATOM 859 N N . GLN A 1 110 ? 15.415 5.173 2.783 1.00 81.56 110 GLN A N 1
ATOM 860 C CA . GLN A 1 110 ? 15.321 4.032 3.716 1.00 81.56 110 GLN A CA 1
ATOM 861 C C . GLN A 1 110 ? 15.719 2.659 3.128 1.00 81.56 110 GLN A C 1
ATOM 863 O O . GLN A 1 110 ? 15.256 1.619 3.594 1.00 81.56 110 GLN A O 1
ATOM 868 N N . VAL A 1 111 ? 16.605 2.624 2.127 1.00 86.88 111 VAL A N 1
ATOM 869 C CA . VAL A 1 111 ? 17.093 1.358 1.564 1.00 86.88 111 VAL A CA 1
ATOM 870 C C . VAL A 1 111 ? 17.922 0.566 2.578 1.00 86.88 111 VAL A C 1
ATOM 872 O O . VAL A 1 111 ? 18.810 1.109 3.247 1.00 86.88 111 VAL A O 1
ATOM 875 N N . THR A 1 112 ? 17.635 -0.732 2.690 1.00 88.38 112 THR A N 1
ATOM 876 C CA . THR A 1 112 ? 18.294 -1.599 3.672 1.00 88.38 112 THR A CA 1
ATOM 877 C C . THR A 1 112 ? 19.674 -2.071 3.216 1.00 88.38 112 THR A C 1
ATOM 879 O O . THR A 1 112 ? 19.936 -2.176 2.016 1.00 88.38 112 THR A O 1
ATOM 882 N N . GLN A 1 113 ? 20.541 -2.434 4.167 1.00 92.94 113 GLN A N 1
ATOM 883 C CA . GLN A 1 113 ? 21.845 -3.029 3.853 1.00 92.94 113 GLN A CA 1
ATOM 884 C C . GLN A 1 113 ? 21.702 -4.311 3.026 1.00 92.94 113 GLN A C 1
ATOM 886 O O . GLN A 1 113 ? 22.402 -4.472 2.036 1.00 92.94 113 GLN A O 1
ATOM 891 N N . ALA A 1 114 ? 20.750 -5.182 3.368 1.00 87.25 114 ALA A N 1
ATOM 892 C CA . ALA A 1 114 ? 20.521 -6.424 2.630 1.00 87.25 114 ALA A CA 1
ATOM 893 C C . ALA A 1 114 ? 20.132 -6.168 1.163 1.00 87.25 114 ALA A C 1
ATOM 895 O O . ALA A 1 114 ? 20.579 -6.882 0.268 1.00 87.25 114 ALA A O 1
ATOM 896 N N . THR A 1 115 ? 19.329 -5.130 0.901 1.00 89.00 115 THR A N 1
ATOM 897 C CA . THR A 1 115 ? 18.973 -4.722 -0.467 1.00 89.00 115 THR A CA 1
ATOM 898 C C . THR A 1 115 ? 20.211 -4.291 -1.257 1.00 89.00 115 THR A C 1
ATOM 900 O O . THR A 1 115 ? 20.388 -4.724 -2.395 1.00 89.00 115 THR A O 1
ATOM 903 N N . VAL A 1 116 ? 21.083 -3.477 -0.651 1.00 94.56 116 VAL A N 1
ATOM 904 C CA . VAL A 1 116 ? 22.328 -3.011 -1.283 1.00 94.56 116 VAL A CA 1
ATOM 905 C C . VAL A 1 116 ? 23.311 -4.165 -1.497 1.00 94.56 116 VAL A C 1
ATOM 907 O O . VAL A 1 116 ? 23.848 -4.300 -2.593 1.00 94.56 116 VAL A O 1
ATOM 910 N N . ASP A 1 117 ? 23.491 -5.042 -0.508 1.00 96.06 117 ASP A N 1
ATOM 911 C CA . ASP A 1 117 ? 24.380 -6.207 -0.595 1.00 96.06 117 ASP A CA 1
ATOM 912 C C . ASP A 1 117 ? 23.950 -7.169 -1.712 1.00 96.06 117 ASP A C 1
ATOM 914 O O . ASP A 1 117 ? 24.787 -7.645 -2.480 1.00 96.06 117 ASP A O 1
ATOM 918 N N . ASN A 1 118 ? 22.642 -7.411 -1.856 1.00 90.81 118 ASN A N 1
ATOM 919 C CA . ASN A 1 118 ? 22.101 -8.222 -2.946 1.00 90.81 118 ASN A CA 1
ATOM 920 C C . ASN A 1 118 ? 22.368 -7.582 -4.315 1.00 90.81 118 ASN A C 1
ATOM 922 O O . ASN A 1 118 ? 22.785 -8.268 -5.247 1.00 90.81 118 ASN A O 1
ATOM 926 N N . ALA A 1 119 ? 22.175 -6.266 -4.447 1.00 94.25 119 ALA A N 1
ATOM 927 C CA . ALA A 1 119 ? 22.479 -5.562 -5.691 1.00 94.25 119 ALA A CA 1
ATOM 928 C C . ALA A 1 119 ? 23.983 -5.597 -6.019 1.00 94.25 119 ALA A C 1
ATOM 930 O O . ALA A 1 119 ? 24.354 -5.844 -7.166 1.00 94.25 119 ALA A O 1
ATOM 931 N N . ILE A 1 120 ? 24.856 -5.435 -5.020 1.00 97.69 120 ILE A N 1
ATOM 932 C CA . ILE A 1 120 ? 26.311 -5.592 -5.165 1.00 97.69 120 ILE A CA 1
ATOM 933 C C . ILE A 1 120 ? 26.660 -7.005 -5.645 1.00 97.69 120 ILE A C 1
ATOM 935 O O . ILE A 1 120 ? 27.451 -7.155 -6.578 1.00 97.69 120 ILE A O 1
ATOM 939 N N . ALA A 1 121 ? 26.073 -8.039 -5.037 1.00 96.69 121 ALA A N 1
ATOM 940 C CA . ALA A 1 121 ? 26.299 -9.425 -5.431 1.00 96.69 121 ALA A CA 1
ATOM 941 C C . ALA A 1 121 ? 25.893 -9.663 -6.893 1.00 96.69 121 ALA A C 1
ATOM 943 O O . ALA A 1 121 ? 26.681 -10.223 -7.655 1.00 96.69 121 ALA A O 1
ATOM 944 N N . ASN A 1 122 ? 24.734 -9.142 -7.308 1.00 93.50 122 ASN A N 1
ATOM 945 C CA . ASN A 1 122 ? 24.262 -9.222 -8.691 1.00 93.50 122 ASN A CA 1
ATOM 946 C C . ASN A 1 122 ? 25.218 -8.519 -9.670 1.00 93.50 122 ASN A C 1
ATOM 948 O O . ASN A 1 122 ? 25.522 -9.060 -10.732 1.00 93.50 122 ASN A O 1
ATOM 952 N N . VAL A 1 123 ? 25.739 -7.338 -9.314 1.00 97.44 123 VAL A N 1
ATOM 953 C CA . VAL A 1 123 ? 26.734 -6.621 -10.131 1.00 97.44 123 VAL A CA 1
ATOM 954 C C . VAL A 1 123 ? 28.023 -7.433 -10.271 1.00 97.44 123 VAL A C 1
ATOM 956 O O . VAL A 1 123 ? 28.562 -7.546 -11.373 1.00 97.44 123 VAL A O 1
ATOM 959 N N . ILE A 1 124 ? 28.518 -8.024 -9.179 1.00 97.69 124 ILE A N 1
ATOM 960 C CA . ILE A 1 124 ? 29.723 -8.867 -9.189 1.00 97.69 124 ILE A CA 1
ATOM 961 C C . ILE A 1 124 ? 29.504 -10.123 -10.038 1.00 97.69 124 ILE A C 1
ATOM 963 O O . ILE A 1 124 ? 30.381 -10.498 -10.820 1.00 97.69 124 ILE A O 1
ATOM 967 N N . GLU A 1 125 ? 28.350 -10.771 -9.907 1.00 95.31 125 GLU A N 1
ATOM 968 C CA . GLU A 1 125 ? 27.995 -11.948 -10.693 1.00 95.31 125 GLU A CA 1
ATOM 969 C C . GLU A 1 125 ? 27.934 -11.619 -12.188 1.00 95.31 125 GLU A C 1
ATOM 971 O O . GLU A 1 125 ? 28.644 -12.249 -12.976 1.00 95.31 125 GLU A O 1
ATOM 976 N N . ALA A 1 126 ? 27.179 -10.586 -12.571 1.00 95.19 126 ALA A N 1
ATOM 977 C CA . ALA A 1 126 ? 27.052 -10.158 -13.962 1.00 95.19 126 ALA A CA 1
ATOM 978 C C . ALA A 1 126 ? 28.412 -9.772 -14.568 1.00 95.19 126 ALA A C 1
ATOM 980 O O . ALA A 1 126 ? 28.748 -10.187 -15.677 1.00 95.19 126 ALA A O 1
ATOM 981 N N . LYS A 1 127 ? 29.255 -9.062 -13.805 1.00 95.88 127 LYS A N 1
ATOM 982 C CA . LYS A 1 127 ? 30.633 -8.735 -14.199 1.00 95.88 127 LYS A CA 1
ATOM 983 C C . LYS A 1 127 ? 31.481 -9.987 -14.445 1.00 95.88 127 LYS A C 1
ATOM 985 O O . LYS A 1 127 ? 32.247 -10.053 -15.408 1.00 95.88 127 LYS A O 1
ATOM 990 N N . ASN A 1 128 ? 31.387 -10.987 -13.572 1.00 95.06 128 ASN A N 1
ATOM 991 C CA . ASN A 1 128 ? 32.157 -12.223 -13.714 1.00 95.06 128 ASN A CA 1
ATOM 992 C C . ASN A 1 128 ? 31.703 -13.040 -14.931 1.00 95.06 128 ASN A C 1
ATOM 994 O O . ASN A 1 128 ? 32.549 -13.630 -15.614 1.00 95.06 128 ASN A O 1
ATOM 998 N N . GLN A 1 129 ? 30.404 -12.996 -15.233 1.00 95.75 129 GLN A N 1
ATOM 999 C CA . GLN A 1 129 ? 29.764 -13.636 -16.382 1.00 95.75 129 GLN A CA 1
ATOM 1000 C C . GLN A 1 129 ? 30.005 -12.922 -17.724 1.00 95.75 129 GLN A C 1
ATOM 1002 O O . GLN A 1 129 ? 29.555 -13.431 -18.750 1.00 95.75 129 GLN A O 1
ATOM 1007 N N . LEU A 1 130 ? 30.744 -11.801 -17.753 1.00 96.62 130 LEU A N 1
ATOM 1008 C CA . LEU A 1 130 ? 31.149 -11.151 -19.004 1.00 96.62 130 LEU A CA 1
ATOM 1009 C C . LEU A 1 130 ? 31.873 -12.136 -19.931 1.00 96.62 130 LEU A C 1
ATOM 1011 O O . LEU A 1 130 ? 32.946 -12.649 -19.608 1.00 96.62 130 LEU A O 1
ATOM 1015 N N . ASP A 1 131 ? 31.300 -12.406 -21.097 1.00 95.38 131 ASP A N 1
ATOM 1016 C CA . ASP A 1 131 ? 31.794 -13.430 -22.027 1.00 95.38 131 ASP A CA 1
ATOM 1017 C C . ASP A 1 131 ? 32.893 -12.928 -22.983 1.00 95.38 131 ASP A C 1
ATOM 1019 O O . ASP A 1 131 ? 33.456 -13.707 -23.761 1.00 95.38 131 ASP A O 1
ATOM 1023 N N . GLY A 1 132 ? 33.254 -11.644 -22.891 1.00 93.94 132 GLY A N 1
ATOM 1024 C CA . GLY A 1 132 ? 34.327 -11.044 -23.670 1.00 93.94 132 GLY A CA 1
ATOM 1025 C C . GLY A 1 132 ? 35.706 -11.594 -23.307 1.00 93.94 132 GLY A C 1
ATOM 1026 O O . GLY A 1 132 ? 36.014 -11.923 -22.154 1.00 93.94 132 GLY A O 1
ATOM 1027 N N . LYS A 1 133 ? 36.568 -11.683 -24.321 1.00 92.94 133 LYS A N 1
ATOM 1028 C CA . LYS A 1 133 ? 37.936 -12.203 -24.204 1.00 92.94 133 LYS A CA 1
ATOM 1029 C C . LYS A 1 133 ? 38.955 -11.071 -24.191 1.00 92.94 133 LYS A C 1
ATOM 1031 O O . LYS A 1 133 ? 38.752 -10.049 -24.838 1.00 92.94 133 LYS A O 1
ATOM 1036 N N . VAL A 1 134 ? 40.070 -11.293 -23.500 1.00 93.44 134 VAL A N 1
ATOM 1037 C CA . VAL A 1 134 ? 41.266 -10.448 -23.610 1.00 93.44 134 VAL A CA 1
ATOM 1038 C C . VAL A 1 134 ? 41.989 -10.828 -24.903 1.00 93.44 134 VAL A C 1
ATOM 1040 O O . VAL A 1 134 ? 42.253 -12.012 -25.119 1.00 93.44 134 VAL A O 1
ATOM 1043 N N . LEU A 1 135 ? 42.267 -9.852 -25.764 1.00 93.06 135 LEU A N 1
ATOM 1044 C CA . LEU A 1 135 ? 42.842 -10.046 -27.100 1.00 93.06 135 LEU A CA 1
ATOM 1045 C C . LEU A 1 135 ? 44.205 -9.350 -27.206 1.00 93.06 135 LEU A C 1
ATOM 1047 O O . LEU A 1 135 ? 44.467 -8.369 -26.504 1.00 93.06 135 LEU A O 1
ATOM 1051 N N . SER A 1 136 ? 45.080 -9.832 -28.096 1.00 94.38 136 SER A N 1
ATOM 1052 C CA . SER A 1 136 ? 46.287 -9.078 -28.465 1.00 94.38 136 SER A CA 1
ATOM 1053 C C . SER A 1 136 ? 45.923 -7.780 -29.195 1.00 94.38 136 SER A C 1
ATOM 1055 O O . SER A 1 136 ? 44.814 -7.635 -29.702 1.00 94.38 136 SER A O 1
ATOM 1057 N N . THR A 1 137 ? 46.855 -6.826 -29.297 1.00 93.00 137 THR A N 1
ATOM 1058 C CA . THR A 1 137 ? 46.602 -5.540 -29.974 1.00 93.00 137 THR A CA 1
ATOM 1059 C C . THR A 1 137 ? 46.100 -5.712 -31.414 1.00 93.00 137 THR A C 1
ATOM 1061 O O . THR A 1 137 ? 45.187 -5.010 -31.836 1.00 93.00 137 THR A O 1
ATOM 1064 N N . GLU A 1 138 ? 46.669 -6.651 -32.173 1.00 91.88 138 GLU A N 1
ATOM 1065 C CA . GLU A 1 138 ? 46.276 -6.900 -33.566 1.00 91.88 138 GLU A CA 1
ATOM 1066 C C . GLU A 1 138 ? 44.875 -7.522 -33.663 1.00 91.88 138 GLU A C 1
ATOM 1068 O O . GLU A 1 138 ? 44.041 -7.076 -34.455 1.00 91.88 138 GLU A O 1
ATOM 1073 N N . GLU A 1 139 ? 44.587 -8.507 -32.809 1.00 93.19 139 GLU A N 1
ATOM 1074 C CA . GLU A 1 139 ? 43.267 -9.134 -32.714 1.00 93.19 139 GLU A CA 1
ATOM 1075 C C . GLU A 1 139 ? 42.199 -8.143 -32.238 1.00 93.19 139 GLU A C 1
ATOM 1077 O O . GLU A 1 139 ? 41.084 -8.172 -32.754 1.00 93.19 139 GLU A O 1
ATOM 1082 N N . GLN A 1 140 ? 42.543 -7.244 -31.310 1.00 93.44 140 GLN A N 1
ATOM 1083 C CA . GLN A 1 140 ? 41.653 -6.197 -30.812 1.00 93.44 140 GLN A CA 1
ATOM 1084 C C . GLN A 1 140 ? 41.303 -5.202 -31.921 1.00 93.44 140 GLN A C 1
ATOM 1086 O O . GLN A 1 140 ? 40.126 -4.963 -32.160 1.00 93.44 140 GLN A O 1
ATOM 1091 N N . ASN A 1 141 ? 42.291 -4.707 -32.675 1.00 93.69 141 ASN A N 1
ATOM 1092 C CA . ASN A 1 141 ? 42.040 -3.798 -33.800 1.00 93.69 141 ASN A CA 1
ATOM 1093 C C . ASN A 1 141 ? 41.106 -4.427 -34.846 1.00 93.69 141 ASN A C 1
ATOM 1095 O O . ASN A 1 141 ? 40.217 -3.764 -35.383 1.00 93.69 141 ASN A O 1
ATOM 1099 N N . LYS A 1 142 ? 41.295 -5.721 -35.138 1.00 94.50 142 LYS A N 1
ATOM 1100 C CA . LYS A 1 142 ? 40.417 -6.452 -36.056 1.00 94.50 142 LYS A CA 1
ATOM 1101 C C . LYS A 1 142 ? 39.020 -6.651 -35.467 1.00 94.50 142 LYS A C 1
ATOM 1103 O O . LYS A 1 142 ? 38.033 -6.471 -36.178 1.00 94.50 142 LYS A O 1
ATOM 1108 N N . PHE A 1 143 ? 38.927 -7.010 -34.188 1.00 93.38 143 PHE A N 1
ATOM 1109 C CA . PHE A 1 143 ? 37.661 -7.148 -33.474 1.00 93.38 143 PHE A CA 1
ATOM 1110 C C . PHE A 1 143 ? 36.871 -5.835 -33.480 1.00 93.38 143 PHE A C 1
ATOM 1112 O O . PHE A 1 143 ? 35.701 -5.844 -33.855 1.00 93.38 143 PHE A O 1
ATOM 1119 N N . ASP A 1 144 ? 37.520 -4.714 -33.162 1.00 93.31 144 ASP A N 1
ATOM 1120 C CA . ASP A 1 144 ? 36.920 -3.378 -33.131 1.00 93.31 144 ASP A CA 1
ATOM 1121 C C . ASP A 1 144 ? 36.395 -2.967 -34.506 1.00 93.31 144 ASP A C 1
ATOM 1123 O O . ASP A 1 144 ? 35.261 -2.504 -34.621 1.00 93.31 144 ASP A O 1
ATOM 1127 N N . ALA A 1 145 ? 37.171 -3.210 -35.569 1.00 95.38 145 ALA A N 1
ATOM 1128 C CA . ALA A 1 145 ? 36.736 -2.942 -36.937 1.00 95.38 145 ALA A CA 1
ATOM 1129 C C . ALA A 1 145 ? 35.493 -3.770 -37.317 1.00 95.38 145 ALA A C 1
ATOM 1131 O O . ALA A 1 145 ? 34.548 -3.248 -37.906 1.00 95.38 145 ALA A O 1
ATOM 1132 N N . ILE A 1 146 ? 35.456 -5.058 -36.950 1.00 94.75 146 ILE A N 1
ATOM 1133 C CA . ILE A 1 146 ? 34.299 -5.933 -37.206 1.00 94.75 146 ILE A CA 1
ATOM 1134 C C . ILE A 1 146 ? 33.086 -5.501 -36.378 1.00 94.75 146 ILE A C 1
ATOM 1136 O O . ILE A 1 146 ? 31.969 -5.486 -36.898 1.00 94.75 146 ILE A O 1
ATOM 1140 N N . LYS A 1 147 ? 33.288 -5.185 -35.096 1.00 92.25 147 LYS A N 1
ATOM 1141 C CA . LYS A 1 147 ? 32.239 -4.728 -34.181 1.00 92.25 147 LYS A CA 1
ATOM 1142 C C . LYS A 1 147 ? 31.626 -3.427 -34.694 1.00 92.25 147 LYS A C 1
ATOM 1144 O O . LYS A 1 147 ? 30.421 -3.391 -34.916 1.00 92.25 147 LYS A O 1
ATOM 1149 N N . SER A 1 148 ? 32.453 -2.436 -35.017 1.00 93.44 148 SER A N 1
ATOM 1150 C CA . SER A 1 148 ? 32.004 -1.152 -35.558 1.00 93.44 148 SER A CA 1
ATOM 1151 C C . SER A 1 148 ? 31.278 -1.306 -36.902 1.00 93.44 148 SER A C 1
ATOM 1153 O O . SER A 1 148 ? 30.249 -0.675 -37.129 1.00 93.44 148 SER A O 1
ATOM 1155 N N . PHE A 1 149 ? 31.739 -2.204 -37.782 1.00 94.94 149 PHE A N 1
ATOM 1156 C CA . PHE A 1 149 ? 31.036 -2.504 -39.035 1.00 94.94 149 PHE A CA 1
ATOM 1157 C C . PHE A 1 149 ? 29.653 -3.133 -38.800 1.00 94.94 149 PHE A C 1
ATOM 1159 O O . PHE A 1 149 ? 28.687 -2.788 -39.479 1.00 94.94 149 PHE A O 1
ATOM 1166 N N . LYS A 1 150 ? 29.533 -4.044 -37.824 1.00 93.62 150 LYS A N 1
ATOM 1167 C CA . LYS A 1 150 ? 28.245 -4.637 -37.424 1.00 93.62 150 LYS A CA 1
ATOM 1168 C C . LYS A 1 150 ? 27.301 -3.606 -36.813 1.00 93.62 150 LYS A C 1
ATOM 1170 O O . LYS A 1 150 ? 26.114 -3.634 -37.124 1.00 93.62 150 LYS A O 1
ATOM 1175 N N . GLU A 1 151 ? 27.817 -2.724 -35.963 1.00 91.06 151 GLU A N 1
ATOM 1176 C CA . GLU A 1 151 ? 27.057 -1.634 -35.344 1.00 91.06 151 GLU A CA 1
ATOM 1177 C C . GLU A 1 151 ? 26.514 -0.669 -36.402 1.00 91.06 151 GLU A C 1
ATOM 1179 O O . GLU A 1 151 ? 25.327 -0.357 -36.373 1.00 91.06 151 GLU A O 1
ATOM 1184 N N . ASP A 1 152 ? 27.328 -0.287 -37.392 1.00 93.19 152 ASP A N 1
ATOM 1185 C CA . ASP A 1 152 ? 26.870 0.518 -38.529 1.00 93.19 152 ASP A CA 1
ATOM 1186 C C . ASP A 1 152 ? 25.780 -0.203 -39.328 1.00 93.19 152 ASP A C 1
ATOM 1188 O O . ASP A 1 152 ? 24.753 0.391 -39.640 1.00 93.19 152 ASP A O 1
ATOM 1192 N N . ILE A 1 153 ? 25.961 -1.491 -39.650 1.00 94.19 153 ILE A N 1
ATOM 1193 C CA . ILE A 1 153 ? 24.931 -2.276 -40.348 1.00 94.19 153 ILE A CA 1
ATOM 1194 C C . ILE A 1 153 ? 23.625 -2.272 -39.552 1.00 94.19 153 ILE A C 1
ATOM 1196 O O . ILE A 1 153 ? 22.575 -2.024 -40.138 1.00 94.19 153 ILE A O 1
ATOM 1200 N N . ALA A 1 154 ? 23.676 -2.513 -38.241 1.00 91.69 154 ALA A N 1
ATOM 1201 C CA . ALA A 1 154 ? 22.494 -2.513 -37.385 1.00 91.69 154 ALA A CA 1
ATOM 1202 C C . ALA A 1 154 ? 21.830 -1.127 -37.328 1.00 91.69 154 ALA A C 1
ATOM 1204 O O . ALA A 1 154 ? 20.611 -1.021 -37.474 1.00 91.69 154 ALA A O 1
ATOM 1205 N N . TYR A 1 155 ? 22.628 -0.063 -37.189 1.00 90.06 155 TYR A N 1
ATOM 1206 C CA . TYR A 1 155 ? 22.156 1.317 -37.269 1.00 90.06 155 TYR A CA 1
ATOM 1207 C C . TYR A 1 155 ? 21.446 1.577 -38.598 1.00 90.06 155 TYR A C 1
ATOM 1209 O O . TYR A 1 155 ? 20.322 2.072 -38.610 1.00 90.06 155 TYR A O 1
ATOM 1217 N N . TYR A 1 156 ? 22.058 1.185 -39.714 1.00 92.25 156 TYR A N 1
ATOM 1218 C CA . TYR A 1 156 ? 21.500 1.368 -41.044 1.00 92.25 156 TYR A CA 1
ATOM 1219 C C . TYR A 1 156 ? 20.233 0.544 -41.274 1.00 92.25 156 TYR A C 1
ATOM 1221 O O . TYR A 1 156 ? 19.260 1.071 -41.809 1.00 92.25 156 TYR A O 1
ATOM 1229 N N . GLN A 1 157 ? 20.199 -0.709 -40.817 1.00 91.94 157 GLN A N 1
ATOM 1230 C CA . GLN A 1 157 ? 19.001 -1.552 -40.844 1.00 91.94 157 GLN A CA 1
ATOM 1231 C C . GLN A 1 157 ? 17.826 -0.886 -40.129 1.00 91.94 157 GLN A C 1
ATOM 1233 O O . GLN A 1 157 ? 16.697 -0.942 -40.614 1.00 91.94 157 GLN A O 1
ATOM 1238 N N . GLU A 1 158 ? 18.083 -0.260 -38.983 1.00 88.44 158 GLU A N 1
ATOM 1239 C CA . GLU A 1 158 ? 17.055 0.432 -38.216 1.00 88.44 158 GLU A CA 1
ATOM 1240 C C . GLU A 1 158 ? 16.660 1.763 -38.864 1.00 88.44 158 GLU A C 1
ATOM 1242 O O . GLU A 1 158 ? 15.478 2.019 -39.083 1.00 88.44 158 GLU A O 1
ATOM 1247 N N . ALA A 1 159 ? 17.639 2.588 -39.235 1.00 88.94 159 ALA A N 1
ATOM 1248 C CA . ALA A 1 159 ? 17.435 3.908 -39.819 1.00 88.94 159 ALA A CA 1
ATOM 1249 C C . ALA A 1 159 ? 16.634 3.869 -41.125 1.00 88.94 159 ALA A C 1
ATOM 1251 O O . ALA A 1 159 ? 15.770 4.715 -41.358 1.00 88.94 159 ALA A O 1
ATOM 1252 N N . ILE A 1 160 ? 16.863 2.849 -41.954 1.00 91.31 160 ILE A N 1
ATOM 1253 C CA . ILE A 1 160 ? 16.173 2.674 -43.234 1.00 91.31 160 ILE A CA 1
ATOM 1254 C C . ILE A 1 160 ? 14.657 2.490 -43.063 1.00 91.31 160 ILE A C 1
ATOM 1256 O O . ILE A 1 160 ? 13.895 2.937 -43.924 1.00 91.31 160 ILE A O 1
ATOM 1260 N N . LYS A 1 161 ? 14.187 1.928 -41.939 1.00 88.50 161 LYS A N 1
ATOM 1261 C CA . LYS A 1 161 ? 12.744 1.784 -41.654 1.00 88.50 161 LYS A CA 1
ATOM 1262 C C . LYS A 1 161 ? 12.017 3.129 -41.610 1.00 88.50 161 LYS A C 1
ATOM 1264 O O . LYS A 1 161 ? 10.828 3.189 -41.911 1.00 88.50 161 LYS A O 1
ATOM 1269 N N . TYR A 1 162 ? 12.738 4.197 -41.276 1.00 85.69 162 TYR A N 1
ATOM 1270 C CA . TYR A 1 162 ? 12.219 5.558 -41.146 1.00 85.69 162 TYR A CA 1
ATOM 1271 C C . TYR A 1 162 ? 12.369 6.391 -42.426 1.00 85.69 162 TYR A C 1
ATOM 1273 O O . TYR A 1 162 ? 11.920 7.537 -42.471 1.00 85.69 162 TYR A O 1
ATOM 1281 N N . LEU A 1 163 ? 12.973 5.834 -43.482 1.00 85.31 163 LEU A N 1
ATOM 1282 C CA . LEU A 1 163 ? 13.060 6.508 -44.773 1.00 85.31 163 LEU A CA 1
ATOM 1283 C C . LEU A 1 163 ? 11.696 6.534 -45.479 1.00 85.31 163 LEU A C 1
ATOM 1285 O O . LEU A 1 163 ? 10.940 5.556 -45.403 1.00 85.31 163 LEU A O 1
ATOM 1289 N N . PRO A 1 164 ? 11.399 7.601 -46.245 1.00 80.62 164 PRO A N 1
ATOM 1290 C CA . PRO A 1 164 ? 10.289 7.599 -47.191 1.00 80.62 164 PRO A CA 1
ATOM 1291 C C . PRO A 1 164 ? 10.401 6.433 -48.183 1.00 80.62 164 PRO A C 1
ATOM 1293 O O . PRO A 1 164 ? 11.506 6.085 -48.608 1.00 80.62 164 PRO A O 1
ATOM 1296 N N . ASP A 1 165 ? 9.261 5.886 -48.620 1.00 82.19 165 ASP A N 1
ATOM 1297 C CA . ASP A 1 165 ? 9.211 4.736 -49.541 1.00 82.19 165 ASP A CA 1
ATOM 1298 C C . ASP A 1 165 ? 10.061 4.951 -50.806 1.00 82.19 165 ASP A C 1
ATOM 1300 O O . ASP A 1 165 ? 10.732 4.031 -51.267 1.00 82.19 165 ASP A O 1
ATOM 1304 N N . ALA A 1 166 ? 10.110 6.188 -51.316 1.00 82.44 166 ALA A N 1
ATOM 1305 C CA . ALA A 1 166 ? 10.899 6.567 -52.490 1.00 82.44 166 ALA A CA 1
ATOM 1306 C C . ALA A 1 166 ? 12.415 6.310 -52.348 1.00 82.44 166 ALA A C 1
ATOM 1308 O O . ALA A 1 166 ? 13.093 6.116 -53.355 1.00 82.44 166 ALA A O 1
ATOM 1309 N N . TYR A 1 167 ? 12.949 6.305 -51.122 1.00 86.19 167 TYR A N 1
ATOM 1310 C CA . TYR A 1 167 ? 14.378 6.121 -50.840 1.00 86.19 167 TYR A CA 1
ATOM 1311 C C . TYR A 1 167 ? 14.694 4.775 -50.179 1.00 86.19 167 TYR A C 1
ATOM 1313 O O . TYR A 1 167 ? 15.827 4.298 -50.280 1.00 86.19 167 TYR A O 1
ATOM 1321 N N . ARG A 1 168 ? 13.703 4.146 -49.532 1.00 89.00 168 ARG A N 1
ATOM 1322 C CA . ARG A 1 168 ? 13.884 2.928 -48.732 1.00 89.00 168 ARG A CA 1
ATOM 1323 C C . ARG A 1 168 ? 14.482 1.779 -49.542 1.00 89.00 168 ARG A C 1
ATOM 1325 O O . ARG A 1 168 ? 15.537 1.278 -49.175 1.00 89.00 168 ARG A O 1
ATOM 1332 N N . THR A 1 169 ? 13.889 1.423 -50.683 1.00 90.00 169 THR A N 1
ATOM 1333 C CA . THR A 1 169 ? 14.348 0.285 -51.505 1.00 90.00 169 THR A CA 1
ATOM 1334 C C . THR A 1 169 ? 15.791 0.445 -51.996 1.00 90.00 169 THR A C 1
ATOM 1336 O O . THR A 1 169 ? 16.547 -0.524 -52.047 1.00 90.00 169 THR A O 1
ATOM 1339 N N . ALA A 1 170 ? 16.200 1.670 -52.344 1.00 90.62 170 ALA A N 1
ATOM 1340 C CA . ALA A 1 170 ? 17.570 1.943 -52.776 1.00 90.62 170 ALA A CA 1
ATOM 1341 C C . ALA A 1 170 ? 18.568 1.770 -51.619 1.00 90.62 170 ALA A C 1
ATOM 1343 O O . ALA A 1 170 ? 19.606 1.128 -51.789 1.00 90.62 170 ALA A O 1
ATOM 1344 N N . ALA A 1 171 ? 18.231 2.293 -50.436 1.00 93.12 171 ALA A N 1
ATOM 1345 C CA . ALA A 1 171 ? 19.048 2.143 -49.238 1.00 93.12 171 ALA A CA 1
ATOM 1346 C C . ALA A 1 171 ? 19.124 0.675 -48.771 1.00 93.12 171 ALA A C 1
ATOM 1348 O O . ALA A 1 171 ? 20.210 0.202 -48.442 1.00 93.12 171 ALA A O 1
ATOM 1349 N N . GLU A 1 172 ? 18.018 -0.077 -48.826 1.00 94.31 172 GLU A N 1
ATOM 1350 C CA . GLU A 1 172 ? 17.986 -1.521 -48.540 1.00 94.31 172 GLU A CA 1
ATOM 1351 C C . GLU A 1 172 ? 18.909 -2.302 -49.480 1.00 94.31 172 GLU A C 1
ATOM 1353 O O . GLU A 1 172 ? 19.692 -3.134 -49.026 1.00 94.31 172 GLU A O 1
ATOM 1358 N N . GLY A 1 173 ? 18.878 -2.005 -50.784 1.00 93.81 173 GLY A N 1
ATOM 1359 C CA . GLY A 1 173 ? 19.761 -2.647 -51.761 1.00 93.81 173 GLY A CA 1
ATOM 1360 C C . GLY A 1 173 ? 21.247 -2.356 -51.512 1.00 93.81 173 GLY A C 1
ATOM 1361 O O . GLY A 1 173 ? 22.089 -3.255 -51.620 1.00 93.81 173 GLY A O 1
ATOM 1362 N N . LEU A 1 174 ? 21.585 -1.120 -51.135 1.00 93.62 174 LEU A N 1
ATOM 1363 C CA . LEU A 1 174 ? 22.955 -0.723 -50.787 1.00 93.62 174 LEU A CA 1
ATOM 1364 C C . LEU A 1 174 ? 23.436 -1.405 -49.505 1.00 93.62 174 LEU A C 1
ATOM 1366 O O . LEU A 1 174 ? 24.518 -1.988 -49.490 1.00 93.62 174 LEU A O 1
ATOM 1370 N N . LEU A 1 175 ? 22.613 -1.402 -48.459 1.00 95.81 175 LEU A N 1
ATOM 1371 C CA . LEU A 1 175 ? 22.900 -2.100 -47.211 1.00 95.81 175 LEU A CA 1
ATOM 1372 C C . LEU A 1 175 ? 23.050 -3.612 -47.426 1.00 95.81 175 LEU A C 1
ATOM 1374 O O . LEU A 1 175 ? 23.956 -4.231 -46.864 1.00 95.81 175 LEU A O 1
ATOM 1378 N N . GLN A 1 176 ? 22.206 -4.209 -48.272 1.00 95.06 176 GLN A N 1
ATOM 1379 C CA . GLN A 1 176 ? 22.298 -5.623 -48.620 1.00 95.06 176 GLN A CA 1
ATOM 1380 C C . GLN A 1 176 ? 23.635 -5.939 -49.297 1.00 95.06 176 GLN A C 1
ATOM 1382 O O . GLN A 1 176 ? 24.326 -6.880 -48.909 1.00 95.06 176 GLN A O 1
ATOM 1387 N N . THR A 1 177 ? 24.012 -5.152 -50.305 1.00 92.75 177 THR A N 1
ATOM 1388 C CA . THR A 1 177 ? 25.201 -5.418 -51.126 1.00 92.75 177 THR A CA 1
ATOM 1389 C C . THR A 1 177 ? 26.510 -5.082 -50.422 1.00 92.75 177 THR A C 1
ATOM 1391 O O . THR A 1 177 ? 27.449 -5.870 -50.509 1.00 92.75 177 THR A O 1
ATOM 1394 N N . GLN A 1 178 ? 26.577 -3.950 -49.719 1.00 91.12 178 GLN A N 1
ATOM 1395 C CA . GLN A 1 178 ? 27.811 -3.454 -49.102 1.00 91.12 178 GLN A CA 1
ATOM 1396 C C . GLN A 1 178 ? 27.966 -3.833 -47.626 1.00 91.12 178 GLN A C 1
ATOM 1398 O O . GLN A 1 178 ? 29.082 -3.806 -47.117 1.00 91.12 178 GLN A O 1
ATOM 1403 N N . GLY A 1 179 ? 26.880 -4.199 -46.941 1.00 93.75 179 GLY A N 1
ATOM 1404 C CA . GLY A 1 179 ? 26.893 -4.604 -45.535 1.00 93.75 179 GLY A CA 1
ATOM 1405 C C . GLY A 1 179 ? 26.590 -6.090 -45.353 1.00 93.75 179 GLY A C 1
ATOM 1406 O O . GLY A 1 179 ? 27.476 -6.893 -45.049 1.00 93.75 179 GLY A O 1
ATOM 1407 N N . LEU A 1 180 ? 25.326 -6.473 -45.558 1.00 94.19 180 LEU A N 1
ATOM 1408 C CA . LEU A 1 180 ? 24.814 -7.800 -45.187 1.00 94.19 180 LEU A CA 1
ATOM 1409 C C . LEU A 1 180 ? 25.475 -8.949 -45.957 1.00 94.19 180 LEU A C 1
ATOM 1411 O O . LEU A 1 180 ? 25.769 -9.978 -45.358 1.00 94.19 180 LEU A O 1
ATOM 1415 N N . ASN A 1 181 ? 25.770 -8.781 -47.249 1.00 94.12 181 ASN A N 1
ATOM 1416 C CA . ASN A 1 181 ? 26.460 -9.803 -48.048 1.00 94.12 181 ASN A CA 1
ATOM 1417 C C . ASN A 1 181 ? 27.936 -9.988 -47.654 1.00 94.12 181 ASN A C 1
ATOM 1419 O O . ASN A 1 181 ? 28.512 -11.049 -47.897 1.00 94.12 181 ASN A O 1
ATOM 1423 N N . VAL A 1 182 ? 28.556 -8.968 -47.055 1.00 91.69 182 VAL A N 1
ATOM 1424 C CA . VAL A 1 182 ? 29.958 -9.006 -46.609 1.00 91.69 182 VAL A CA 1
ATOM 1425 C C . VAL A 1 182 ? 30.073 -9.709 -45.254 1.00 91.69 182 VAL A C 1
ATOM 1427 O O . VAL A 1 182 ? 31.035 -10.440 -45.006 1.00 91.69 182 VAL A O 1
ATOM 1430 N N . LEU A 1 183 ? 29.067 -9.534 -44.391 1.00 92.12 183 LEU A N 1
ATOM 1431 C CA . LEU A 1 183 ? 29.085 -9.963 -42.995 1.00 92.12 183 LEU A CA 1
ATOM 1432 C C . LEU A 1 183 ? 29.429 -11.453 -42.763 1.00 92.12 183 LEU A C 1
ATOM 1434 O O . LEU A 1 183 ? 30.247 -11.717 -41.878 1.00 92.12 183 LEU A O 1
ATOM 1438 N N . PRO A 1 184 ? 28.917 -12.431 -43.544 1.00 94.06 184 PRO A N 1
ATOM 1439 C CA . PRO A 1 184 ? 29.249 -13.848 -43.358 1.00 94.06 184 PRO A CA 1
ATOM 1440 C C . PRO A 1 184 ? 30.740 -14.163 -43.514 1.00 94.06 184 PRO A C 1
ATOM 1442 O O . PRO A 1 184 ? 31.249 -15.076 -42.869 1.00 94.06 184 PRO A O 1
ATOM 1445 N N . ASN A 1 185 ? 31.449 -13.394 -44.345 1.00 93.81 185 ASN A N 1
ATOM 1446 C CA . ASN A 1 185 ? 32.862 -13.608 -44.656 1.00 93.81 185 ASN A CA 1
ATOM 1447 C C . ASN A 1 185 ? 33.778 -12.566 -43.995 1.00 93.81 185 ASN A C 1
ATOM 1449 O O . ASN A 1 185 ? 34.977 -12.561 -44.263 1.00 93.81 185 ASN A O 1
ATOM 1453 N N . ILE A 1 186 ? 33.249 -11.699 -43.117 1.00 94.00 186 ILE A N 1
ATOM 1454 C CA . ILE A 1 186 ? 33.976 -10.534 -42.584 1.00 94.00 186 ILE A CA 1
ATOM 1455 C C . ILE A 1 186 ? 35.299 -10.915 -41.894 1.00 94.00 186 ILE A C 1
ATOM 1457 O O . ILE A 1 186 ? 36.294 -10.203 -41.995 1.00 94.00 186 ILE A O 1
ATOM 1461 N N . ASN A 1 187 ? 35.346 -12.092 -41.264 1.00 92.81 187 ASN A N 1
ATOM 1462 C CA . ASN A 1 187 ? 36.531 -12.600 -40.569 1.00 92.81 187 ASN A CA 1
ATOM 1463 C C . ASN A 1 187 ? 37.706 -12.933 -41.509 1.00 92.81 187 ASN A C 1
ATOM 1465 O O . ASN A 1 187 ? 38.849 -12.967 -41.048 1.00 92.81 187 ASN A O 1
ATOM 1469 N N . ALA A 1 188 ? 37.453 -13.178 -42.800 1.00 94.06 188 ALA A N 1
ATOM 1470 C CA . ALA A 1 188 ? 38.480 -13.533 -43.782 1.00 94.06 188 ALA A CA 1
ATOM 1471 C C . ALA A 1 188 ? 39.281 -12.321 -44.294 1.00 94.06 188 ALA A C 1
ATOM 1473 O O . ALA A 1 188 ? 40.341 -12.497 -44.889 1.00 94.06 188 ALA A O 1
ATOM 1474 N N . PHE A 1 189 ? 38.800 -11.098 -44.057 1.00 94.88 189 PHE A N 1
ATOM 1475 C CA . PHE A 1 189 ? 39.441 -9.872 -44.529 1.00 94.88 189 PHE A CA 1
ATOM 1476 C C . PHE A 1 189 ? 40.501 -9.345 -43.547 1.00 94.88 189 PHE A C 1
ATOM 1478 O O . PHE A 1 189 ? 40.500 -9.679 -42.355 1.00 94.88 189 PHE A O 1
ATOM 1485 N N . SER A 1 190 ? 41.421 -8.515 -44.053 1.00 96.00 190 SER A N 1
ATOM 1486 C CA . SER A 1 190 ? 42.341 -7.743 -43.205 1.00 96.00 190 SER A CA 1
ATOM 1487 C C . SER A 1 190 ? 41.599 -6.610 -42.490 1.00 96.00 190 SER A C 1
ATOM 1489 O O . SER A 1 190 ? 40.535 -6.178 -42.943 1.00 96.00 190 SER A O 1
ATOM 1491 N N . THR A 1 191 ? 42.167 -6.101 -41.398 1.00 96.06 191 THR A N 1
ATOM 1492 C CA . THR A 1 191 ? 41.603 -4.969 -40.646 1.00 96.06 191 THR A CA 1
ATOM 1493 C C . THR A 1 191 ? 41.412 -3.737 -41.534 1.00 96.06 191 THR A C 1
ATOM 1495 O O . THR A 1 191 ? 40.341 -3.136 -41.529 1.00 96.06 191 THR A O 1
ATOM 1498 N N . GLU A 1 192 ? 42.392 -3.403 -42.379 1.00 95.88 192 GLU A N 1
ATOM 1499 C CA . GLU A 1 192 ? 42.322 -2.263 -43.307 1.00 95.88 192 GLU A CA 1
ATOM 1500 C C . GLU A 1 192 ? 41.204 -2.438 -44.338 1.00 95.88 192 GLU A C 1
ATOM 1502 O O . GLU A 1 192 ? 40.512 -1.480 -44.684 1.00 95.88 192 GLU A O 1
ATOM 1507 N N . SER A 1 193 ? 41.003 -3.672 -44.808 1.00 96.19 193 SER A N 1
ATOM 1508 C CA . SER A 1 193 ? 39.936 -3.996 -45.756 1.00 96.19 193 SER A CA 1
ATOM 1509 C C . SER A 1 193 ? 38.560 -3.815 -45.114 1.00 96.19 193 SER A C 1
ATOM 1511 O O . SER A 1 193 ? 37.671 -3.243 -45.740 1.00 96.19 193 SER A O 1
ATOM 1513 N N . ILE A 1 194 ? 38.385 -4.243 -43.856 1.00 96.94 194 ILE A N 1
ATOM 1514 C CA . ILE A 1 194 ? 37.137 -4.056 -43.098 1.00 96.94 194 ILE A CA 1
ATOM 1515 C C . ILE A 1 194 ? 36.832 -2.565 -42.924 1.00 96.94 194 ILE A C 1
ATOM 1517 O O . ILE A 1 194 ? 35.730 -2.130 -43.250 1.00 96.94 194 ILE A O 1
ATOM 1521 N N . VAL A 1 195 ? 37.822 -1.771 -42.505 1.00 95.62 195 VAL A N 1
ATOM 1522 C CA . VAL A 1 195 ? 37.678 -0.312 -42.359 1.00 95.62 195 VAL A CA 1
ATOM 1523 C C . VAL A 1 195 ? 37.344 0.355 -43.699 1.00 95.62 195 VAL A C 1
ATOM 1525 O O . VAL A 1 195 ? 36.483 1.231 -43.766 1.00 95.62 195 VAL A O 1
ATOM 1528 N N . SER A 1 196 ? 37.976 -0.068 -44.798 1.00 95.62 196 SER A N 1
ATOM 1529 C CA . SER A 1 196 ? 37.669 0.456 -46.134 1.00 95.62 196 SER A CA 1
ATOM 1530 C C . SER A 1 196 ? 36.232 0.142 -46.568 1.00 95.62 196 SER A C 1
ATOM 1532 O O . SER A 1 196 ? 35.540 1.031 -47.068 1.00 95.62 196 SER A O 1
ATOM 1534 N N . MET A 1 197 ? 35.760 -1.087 -46.334 1.00 95.06 197 MET A N 1
ATOM 1535 C CA . MET A 1 197 ? 34.378 -1.486 -46.620 1.00 95.06 197 MET A CA 1
ATOM 1536 C C . MET A 1 197 ? 33.373 -0.705 -45.765 1.00 95.06 197 MET A C 1
ATOM 1538 O O . MET A 1 197 ? 32.369 -0.232 -46.294 1.00 95.06 197 MET A O 1
ATOM 1542 N N . GLN A 1 198 ? 33.671 -0.498 -44.480 1.00 94.88 198 GLN A N 1
ATOM 1543 C CA . GLN A 1 198 ? 32.872 0.333 -43.578 1.00 94.88 198 GLN A CA 1
ATOM 1544 C C . GLN A 1 198 ? 32.740 1.773 -44.082 1.00 94.88 198 GLN A C 1
ATOM 1546 O O . GLN A 1 198 ? 31.636 2.306 -44.161 1.00 94.88 198 GLN A O 1
ATOM 1551 N N . ASN A 1 199 ? 33.851 2.398 -44.474 1.00 93.75 199 ASN A N 1
ATOM 1552 C CA . ASN A 1 199 ? 33.843 3.767 -44.988 1.00 93.75 199 ASN A CA 1
ATOM 1553 C C . ASN A 1 199 ? 33.028 3.896 -46.283 1.00 93.75 199 ASN A C 1
ATOM 1555 O O . ASN A 1 199 ? 32.346 4.902 -46.484 1.00 93.75 199 ASN A O 1
ATOM 1559 N N . ASN A 1 200 ? 33.066 2.882 -47.153 1.00 91.75 200 ASN A N 1
ATOM 1560 C CA . ASN A 1 200 ? 32.248 2.850 -48.364 1.00 91.75 200 ASN A CA 1
ATOM 1561 C C . ASN A 1 200 ? 30.753 2.742 -48.017 1.00 91.75 200 ASN A C 1
ATOM 1563 O O . ASN A 1 200 ? 29.963 3.567 -48.474 1.00 91.75 200 ASN A O 1
ATOM 1567 N N . LEU A 1 201 ? 30.388 1.810 -47.126 1.00 92.62 201 LEU A N 1
ATOM 1568 C CA . LEU A 1 201 ? 29.022 1.653 -46.616 1.00 92.62 201 LEU A CA 1
ATOM 1569 C C . LEU A 1 201 ? 28.476 2.981 -46.066 1.00 92.62 201 LEU A C 1
ATOM 1571 O O . LEU A 1 201 ? 27.401 3.420 -46.481 1.00 92.62 201 LEU A O 1
ATOM 1575 N N . LYS A 1 202 ? 29.258 3.646 -45.204 1.00 92.88 202 LYS A N 1
ATOM 1576 C CA . LYS A 1 202 ? 28.933 4.956 -44.625 1.00 92.88 202 LYS A CA 1
ATOM 1577 C C . LYS A 1 202 ? 28.704 6.025 -45.687 1.00 92.88 202 LYS A C 1
ATOM 1579 O O . LYS A 1 202 ? 27.656 6.663 -45.711 1.00 92.88 202 LYS A O 1
ATOM 1584 N N . THR A 1 203 ? 29.642 6.154 -46.626 1.00 90.25 203 THR A N 1
ATOM 1585 C CA . THR A 1 203 ? 29.579 7.147 -47.713 1.00 90.25 203 THR A CA 1
ATOM 1586 C C . THR A 1 203 ? 28.265 7.066 -48.494 1.00 90.25 203 THR A C 1
ATOM 1588 O O . THR A 1 203 ? 27.687 8.098 -48.835 1.00 90.25 203 THR A O 1
ATOM 1591 N N . TRP A 1 204 ? 27.775 5.854 -48.770 1.00 87.75 204 TRP A N 1
ATOM 1592 C CA . TRP A 1 204 ? 26.531 5.667 -49.513 1.00 87.75 204 TRP A CA 1
ATOM 1593 C C . TRP A 1 204 ? 25.280 5.852 -48.657 1.00 87.75 204 TRP A C 1
ATOM 1595 O O . TRP A 1 204 ? 24.337 6.498 -49.112 1.00 87.75 204 TRP A O 1
ATOM 1605 N N . LEU A 1 205 ? 25.238 5.285 -47.448 1.00 91.94 205 LEU A N 1
ATOM 1606 C CA . LEU A 1 205 ? 24.015 5.243 -46.640 1.00 91.94 205 LEU A CA 1
ATOM 1607 C C . LEU A 1 205 ? 23.763 6.521 -45.836 1.00 91.94 205 LEU A C 1
ATOM 1609 O O . LEU A 1 205 ? 22.601 6.910 -45.695 1.00 91.94 205 LEU A O 1
ATOM 1613 N N . ASP A 1 206 ? 24.808 7.230 -45.402 1.00 89.38 206 ASP A N 1
ATOM 1614 C CA . ASP A 1 206 ? 24.660 8.504 -44.681 1.00 89.38 206 ASP A CA 1
ATOM 1615 C C . ASP A 1 206 ? 23.935 9.554 -45.529 1.00 89.38 206 ASP A C 1
ATOM 1617 O O . ASP A 1 206 ? 23.144 10.343 -45.011 1.00 89.38 206 ASP A O 1
ATOM 1621 N N . PHE A 1 207 ? 24.135 9.532 -46.852 1.00 85.31 207 PHE A N 1
ATOM 1622 C CA . PHE A 1 207 ? 23.422 10.419 -47.770 1.00 85.31 207 PHE A CA 1
ATOM 1623 C C . PHE A 1 207 ? 21.901 10.226 -47.699 1.00 85.31 207 PHE A C 1
ATOM 1625 O O . PHE A 1 207 ? 2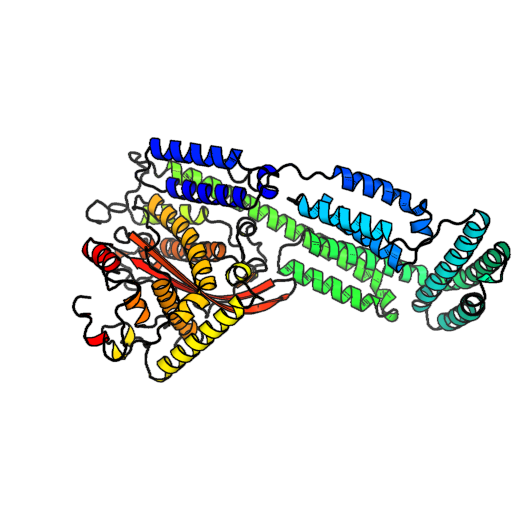1.157 11.206 -47.648 1.00 85.31 207 PHE A O 1
ATOM 1632 N N . TYR A 1 208 ? 21.436 8.974 -47.672 1.00 85.88 208 TYR A N 1
ATOM 1633 C CA . TYR A 1 208 ? 20.009 8.666 -47.586 1.00 85.88 208 TYR A CA 1
ATOM 1634 C C . TYR A 1 208 ? 19.459 8.969 -46.194 1.00 85.88 208 TYR A C 1
ATOM 1636 O O . TYR A 1 208 ? 18.399 9.586 -46.068 1.00 85.88 208 TYR A O 1
ATOM 1644 N N . ILE A 1 209 ? 20.185 8.588 -45.145 1.00 86.88 209 ILE A N 1
ATOM 1645 C CA . ILE A 1 209 ? 19.704 8.689 -43.760 1.00 86.88 209 ILE A CA 1
ATOM 1646 C C . ILE A 1 209 ? 19.661 10.106 -43.238 1.00 86.88 209 ILE A C 1
ATOM 1648 O O . ILE A 1 209 ? 18.785 10.406 -42.434 1.00 86.88 209 ILE A O 1
ATOM 1652 N N . LYS A 1 210 ? 20.464 11.012 -43.794 1.00 82.69 210 LYS A N 1
ATOM 1653 C CA . LYS A 1 210 ? 20.338 12.442 -43.511 1.00 82.69 210 LYS A CA 1
ATOM 1654 C C . LYS A 1 210 ? 18.904 12.968 -43.685 1.00 82.69 210 LYS A C 1
ATOM 1656 O O . LYS A 1 210 ? 18.501 13.913 -43.014 1.00 82.69 210 LYS A O 1
ATOM 1661 N N . SER A 1 211 ? 18.108 12.354 -44.568 1.00 78.31 211 SER A N 1
ATOM 1662 C CA . SER A 1 211 ? 16.689 12.701 -44.743 1.00 78.31 211 SER A CA 1
ATOM 1663 C C . SER A 1 211 ? 15.763 12.208 -43.615 1.00 78.31 211 SER A C 1
ATOM 1665 O O . SER A 1 211 ? 14.677 12.761 -43.455 1.00 78.31 211 SER A O 1
ATOM 1667 N N . ALA A 1 212 ? 16.193 11.215 -42.829 1.00 81.12 212 ALA A N 1
ATOM 1668 C CA . ALA A 1 212 ? 15.490 10.624 -41.688 1.00 81.12 212 ALA A CA 1
ATOM 1669 C C . ALA A 1 212 ? 16.056 11.048 -40.315 1.00 81.12 212 ALA A C 1
ATOM 1671 O O . ALA A 1 212 ? 15.504 10.654 -39.285 1.00 81.12 212 ALA A O 1
ATOM 1672 N N . ASP A 1 213 ? 17.123 11.859 -40.271 1.00 82.25 213 ASP A N 1
ATOM 1673 C CA . ASP A 1 213 ? 17.764 12.316 -39.025 1.00 82.25 213 ASP A CA 1
ATOM 1674 C C . ASP A 1 213 ? 16.758 12.915 -38.038 1.00 82.25 213 ASP A C 1
ATOM 1676 O O . ASP A 1 213 ? 16.822 12.643 -36.840 1.00 82.25 213 ASP A O 1
ATOM 1680 N N . LYS A 1 214 ? 15.785 13.689 -38.538 1.00 84.56 214 LYS A N 1
ATOM 1681 C CA . LYS A 1 214 ? 14.751 14.298 -37.696 1.00 84.56 214 LYS A CA 1
ATOM 1682 C C . LYS A 1 214 ? 13.883 13.239 -37.005 1.00 84.56 214 LYS A C 1
ATOM 1684 O O . LYS A 1 214 ? 13.629 13.341 -35.810 1.00 84.56 214 LYS A O 1
ATOM 1689 N N . GLN A 1 215 ? 13.438 12.221 -37.739 1.00 86.25 215 GLN A N 1
ATOM 1690 C CA . GLN A 1 215 ? 12.612 11.126 -37.228 1.00 86.25 215 GLN A CA 1
ATOM 1691 C C . GLN A 1 215 ? 13.395 10.259 -36.239 1.00 86.25 215 GLN A C 1
ATOM 1693 O O . GLN A 1 215 ? 12.868 9.886 -35.193 1.00 86.25 215 GLN A O 1
ATOM 1698 N N . LEU A 1 216 ? 14.666 9.983 -36.537 1.00 86.06 216 LEU A N 1
ATOM 1699 C CA . LEU A 1 216 ? 15.563 9.242 -35.651 1.00 86.06 216 LEU A CA 1
ATOM 1700 C C . LEU A 1 216 ? 15.900 10.009 -34.372 1.00 86.06 216 LEU A C 1
ATOM 1702 O O . LEU A 1 216 ? 16.038 9.396 -33.314 1.00 86.06 216 LEU A O 1
ATOM 1706 N N . GLN A 1 217 ? 16.041 11.332 -34.448 1.00 88.38 217 GLN A N 1
ATOM 1707 C CA . GLN A 1 217 ? 16.195 12.168 -33.261 1.00 88.38 217 GLN A CA 1
ATOM 1708 C C . GLN A 1 217 ? 14.904 12.171 -32.438 1.00 88.38 217 GLN A C 1
ATOM 1710 O O . GLN A 1 217 ? 14.954 11.882 -31.249 1.00 88.38 217 GLN A O 1
ATOM 1715 N N . GLY A 1 218 ? 13.746 12.365 -33.080 1.00 91.62 218 GLY A N 1
ATOM 1716 C CA . GLY A 1 218 ? 12.446 12.292 -32.410 1.00 91.62 218 GLY A CA 1
ATOM 1717 C C . GLY A 1 218 ? 12.205 10.947 -31.720 1.00 91.62 218 GLY A C 1
ATOM 1718 O O . GLY A 1 218 ? 11.679 10.917 -30.612 1.00 91.62 218 GLY A O 1
ATOM 1719 N N . LYS A 1 219 ? 12.647 9.836 -32.327 1.00 91.75 219 LYS A N 1
ATOM 1720 C CA . LYS A 1 219 ? 12.628 8.503 -31.706 1.00 91.75 219 LYS A CA 1
ATOM 1721 C C . LYS A 1 219 ? 13.447 8.483 -30.414 1.00 91.75 219 LYS A C 1
ATOM 1723 O O . LYS A 1 219 ? 12.916 8.103 -29.376 1.00 91.75 219 LYS A O 1
ATOM 1728 N N . ARG A 1 220 ? 14.710 8.922 -30.477 1.00 91.75 220 ARG A N 1
ATOM 1729 C CA . ARG A 1 220 ? 15.621 8.967 -29.320 1.00 91.75 220 ARG A CA 1
ATOM 1730 C C . ARG A 1 220 ? 15.076 9.848 -28.198 1.00 91.75 220 ARG A C 1
ATOM 1732 O O . ARG A 1 220 ? 15.124 9.456 -27.036 1.00 91.75 220 ARG A O 1
ATOM 1739 N N . ASP A 1 221 ? 14.524 11.005 -28.546 1.00 93.88 221 ASP A N 1
ATOM 1740 C CA . ASP A 1 221 ? 13.924 11.928 -27.582 1.00 93.88 221 ASP A CA 1
ATOM 1741 C C . ASP A 1 221 ? 12.683 11.308 -26.921 1.00 93.88 221 ASP A C 1
ATOM 1743 O O . ASP A 1 221 ? 12.514 11.400 -25.703 1.00 93.88 221 ASP A O 1
ATOM 1747 N N . LEU A 1 222 ? 11.835 10.626 -27.700 1.00 96.81 222 LEU A N 1
ATOM 1748 C CA . LEU A 1 222 ? 10.663 9.921 -27.184 1.00 96.81 222 LEU A CA 1
ATOM 1749 C C . LEU A 1 222 ? 11.059 8.757 -26.264 1.00 96.81 222 LEU A C 1
ATOM 1751 O O . LEU A 1 222 ? 10.510 8.641 -25.172 1.00 96.81 222 LEU A O 1
ATOM 1755 N N . GLU A 1 223 ? 12.029 7.931 -26.659 1.00 96.06 223 GLU A N 1
ATOM 1756 C CA . GLU A 1 223 ? 12.572 6.842 -25.835 1.00 96.06 223 GLU A CA 1
ATOM 1757 C C . GLU A 1 223 ? 13.153 7.367 -24.515 1.00 96.06 223 GLU A C 1
ATOM 1759 O O . GLU A 1 223 ? 12.850 6.826 -23.449 1.00 96.06 223 GLU A O 1
ATOM 1764 N N . ALA A 1 224 ? 13.911 8.468 -24.560 1.00 93.50 224 ALA A N 1
ATOM 1765 C CA . ALA A 1 224 ? 14.440 9.116 -23.364 1.00 93.50 224 ALA A CA 1
ATOM 1766 C C . ALA A 1 224 ? 13.317 9.584 -22.423 1.00 93.50 224 ALA A C 1
ATOM 1768 O O . ALA A 1 224 ? 13.396 9.366 -21.214 1.00 93.50 224 ALA A O 1
ATOM 1769 N N . LYS A 1 225 ? 12.240 10.170 -22.965 1.00 97.88 225 LYS A N 1
ATOM 1770 C CA . LYS A 1 225 ? 11.084 10.611 -22.167 1.00 97.88 225 LYS A CA 1
ATOM 1771 C C . LYS A 1 225 ? 10.249 9.458 -21.620 1.00 97.88 225 LYS A C 1
ATOM 1773 O O . LYS A 1 225 ? 9.759 9.557 -20.498 1.00 97.88 225 LYS A O 1
ATOM 1778 N N . ILE A 1 226 ? 10.123 8.352 -22.355 1.00 97.69 226 ILE A N 1
ATOM 1779 C CA . ILE A 1 226 ? 9.516 7.119 -21.837 1.00 97.69 226 ILE A CA 1
ATOM 1780 C C . ILE A 1 226 ? 10.316 6.610 -20.636 1.00 97.69 226 ILE A C 1
ATOM 1782 O O . ILE A 1 226 ? 9.719 6.294 -19.610 1.00 97.69 226 ILE A O 1
ATOM 1786 N N . GLN A 1 227 ? 11.647 6.557 -20.741 1.00 94.38 227 GLN A N 1
ATOM 1787 C CA . GLN A 1 227 ? 12.499 6.093 -19.646 1.00 94.38 227 GLN A CA 1
ATOM 1788 C C . GLN A 1 227 ? 12.437 7.028 -18.432 1.00 94.38 227 GLN A C 1
ATOM 1790 O O . GLN A 1 227 ? 12.389 6.557 -17.299 1.00 94.38 227 GLN A O 1
ATOM 1795 N N . GLU A 1 228 ? 12.410 8.343 -18.652 1.00 93.19 228 GLU A N 1
ATOM 1796 C CA . GLU A 1 228 ? 12.260 9.333 -17.582 1.00 93.19 228 GLU A CA 1
ATOM 1797 C C . GLU A 1 228 ? 10.927 9.165 -16.837 1.00 93.19 228 GLU A C 1
ATOM 1799 O O . GLU A 1 228 ? 10.913 9.105 -15.608 1.00 93.19 228 GLU A O 1
ATOM 1804 N N . LEU A 1 229 ? 9.814 9.015 -17.566 1.00 97.00 229 LEU A N 1
ATOM 1805 C CA . LEU A 1 229 ? 8.500 8.788 -16.962 1.00 97.00 229 LEU A CA 1
ATOM 1806 C C . LEU A 1 229 ? 8.417 7.425 -16.258 1.00 97.00 229 LEU A C 1
ATOM 1808 O O . LEU A 1 229 ? 7.868 7.346 -15.162 1.00 97.00 229 LEU A O 1
ATOM 1812 N N . GLN A 1 230 ? 9.004 6.371 -16.834 1.00 93.69 230 GLN A N 1
ATOM 1813 C CA . GLN A 1 230 ? 9.088 5.056 -16.190 1.00 93.69 230 GLN A CA 1
ATOM 1814 C C . GLN A 1 230 ? 9.883 5.127 -14.882 1.00 93.69 230 GLN A C 1
ATOM 1816 O O . GLN A 1 230 ? 9.435 4.605 -13.870 1.00 93.69 230 GLN A O 1
ATOM 1821 N N . ASN A 1 231 ? 11.014 5.838 -14.860 1.00 87.06 231 ASN A N 1
ATOM 1822 C CA . ASN A 1 231 ? 11.783 6.021 -13.630 1.00 87.06 231 ASN A CA 1
ATOM 1823 C C . ASN A 1 231 ? 10.956 6.733 -12.548 1.00 87.06 231 ASN A C 1
ATOM 1825 O O . ASN A 1 231 ? 11.077 6.393 -11.374 1.00 87.06 231 ASN A O 1
ATOM 1829 N N . LEU A 1 232 ? 10.110 7.703 -12.911 1.00 88.75 232 LEU A N 1
ATOM 1830 C CA . LEU A 1 232 ? 9.209 8.352 -11.953 1.00 88.75 232 LEU A CA 1
ATOM 1831 C C . LEU A 1 232 ? 8.167 7.382 -11.400 1.00 88.75 232 LEU A C 1
ATOM 1833 O O . LEU A 1 232 ? 7.953 7.379 -10.190 1.00 88.75 232 LEU A O 1
ATOM 1837 N N . VAL A 1 233 ? 7.555 6.560 -12.259 1.00 89.62 233 VAL A N 1
ATOM 1838 C CA . VAL A 1 233 ? 6.633 5.488 -11.846 1.00 89.62 233 VAL A CA 1
ATOM 1839 C C . VAL A 1 233 ? 7.315 4.548 -10.850 1.00 89.62 233 VAL A C 1
ATOM 1841 O O . VAL A 1 233 ? 6.744 4.256 -9.806 1.00 89.62 233 VAL A O 1
ATOM 1844 N N . ASP A 1 234 ? 8.555 4.148 -11.129 1.00 83.69 234 ASP A N 1
ATOM 1845 C CA . ASP A 1 234 ? 9.274 3.152 -10.331 1.00 83.69 234 ASP A CA 1
ATOM 1846 C C . ASP A 1 234 ? 9.800 3.698 -8.990 1.00 83.69 234 ASP A C 1
ATOM 1848 O O . ASP A 1 234 ? 10.044 2.923 -8.068 1.00 83.69 234 ASP A O 1
ATOM 1852 N N . THR A 1 235 ? 10.035 5.013 -8.876 1.00 80.75 235 THR A N 1
ATOM 1853 C CA . THR A 1 235 ? 10.813 5.581 -7.751 1.00 80.75 235 THR A CA 1
ATOM 1854 C C . THR A 1 235 ? 10.132 6.707 -6.981 1.00 80.75 235 THR A C 1
ATOM 1856 O O . THR A 1 235 ? 10.542 6.992 -5.855 1.00 80.75 235 THR A O 1
ATOM 1859 N N . LYS A 1 236 ? 9.138 7.385 -7.567 1.00 84.56 236 LYS A N 1
ATOM 1860 C CA . LYS A 1 236 ? 8.583 8.624 -7.003 1.00 84.56 236 LYS A CA 1
ATOM 1861 C C . LYS A 1 236 ? 7.060 8.644 -6.915 1.00 84.56 236 LYS A C 1
ATOM 1863 O O . LYS A 1 236 ? 6.536 9.164 -5.934 1.00 84.56 236 LYS A O 1
ATOM 1868 N N . LEU A 1 237 ? 6.350 8.160 -7.930 1.00 89.94 237 LEU A N 1
ATOM 1869 C CA . LEU A 1 237 ? 4.892 8.264 -7.967 1.00 89.94 237 LEU A CA 1
ATOM 1870 C C . LEU A 1 237 ? 4.248 7.257 -7.010 1.00 89.94 237 LEU A C 1
ATOM 1872 O O . LEU A 1 237 ? 4.526 6.064 -7.069 1.00 89.94 237 LEU A O 1
ATOM 1876 N N . SER A 1 238 ? 3.349 7.740 -6.154 1.00 86.81 238 SER A N 1
ATOM 1877 C CA . SER A 1 238 ? 2.556 6.912 -5.235 1.00 86.81 238 SER A CA 1
ATOM 1878 C C . SER A 1 238 ? 1.046 7.086 -5.413 1.00 86.81 238 SER A C 1
ATOM 1880 O O . SER A 1 238 ? 0.261 6.298 -4.887 1.00 86.81 238 SER A O 1
ATOM 1882 N N . LEU A 1 239 ? 0.622 8.099 -6.174 1.00 91.75 239 LEU A N 1
ATOM 1883 C CA . LEU A 1 239 ? -0.786 8.373 -6.450 1.00 91.75 239 LEU A CA 1
ATOM 1884 C C . LEU A 1 239 ? -1.338 7.398 -7.494 1.00 91.75 239 LEU A C 1
ATOM 1886 O O . LEU A 1 239 ? -0.855 7.363 -8.623 1.00 91.75 239 LEU A O 1
ATOM 1890 N N . TYR A 1 240 ? -2.406 6.676 -7.148 1.00 91.31 240 TYR A N 1
ATOM 1891 C CA . TYR A 1 240 ? -3.081 5.724 -8.041 1.00 91.31 240 TYR A CA 1
ATOM 1892 C C . TYR A 1 240 ? -3.431 6.324 -9.413 1.00 91.31 240 TYR A C 1
ATOM 1894 O O . TYR A 1 240 ? -3.177 5.718 -10.454 1.00 91.31 240 TYR A O 1
ATOM 1902 N N . THR A 1 241 ? -3.985 7.540 -9.426 1.00 91.12 241 THR A N 1
ATOM 1903 C CA . THR A 1 241 ? -4.404 8.225 -10.656 1.00 91.12 241 THR A CA 1
ATOM 1904 C C . THR A 1 241 ? -3.218 8.585 -11.546 1.00 91.12 241 THR A C 1
ATOM 1906 O O . THR A 1 241 ? -3.281 8.356 -12.753 1.00 91.12 241 THR A O 1
ATOM 1909 N N . GLU A 1 242 ? -2.126 9.096 -10.968 1.00 93.81 242 GLU A N 1
ATOM 1910 C CA . GLU A 1 242 ? -0.926 9.451 -11.734 1.00 93.81 242 GLU A CA 1
ATOM 1911 C C . GLU A 1 242 ? -0.145 8.218 -12.179 1.00 93.81 242 GLU A C 1
ATOM 1913 O O . GLU A 1 242 ? 0.368 8.215 -13.291 1.00 93.81 242 GLU A O 1
ATOM 1918 N N . LEU A 1 243 ? -0.108 7.150 -11.376 1.00 94.00 243 LEU A N 1
ATOM 1919 C CA . LEU A 1 243 ? 0.476 5.870 -11.778 1.00 94.00 243 LEU A CA 1
ATOM 1920 C C . LEU A 1 243 ? -0.257 5.291 -12.991 1.00 94.00 243 LEU A C 1
ATOM 1922 O O . LEU A 1 243 ? 0.377 4.967 -13.991 1.00 94.00 243 LEU A O 1
ATOM 1926 N N . ASN A 1 244 ? -1.591 5.222 -12.955 1.00 92.94 244 ASN A N 1
ATOM 1927 C CA . ASN A 1 244 ? -2.377 4.742 -14.097 1.00 92.94 244 ASN A CA 1
ATOM 1928 C C . ASN A 1 244 ? -2.171 5.616 -15.332 1.00 92.94 244 ASN A C 1
ATOM 1930 O O . ASN A 1 244 ? -1.841 5.110 -16.401 1.00 92.94 244 ASN A O 1
ATOM 1934 N N . ARG A 1 245 ? -2.281 6.936 -15.168 1.00 95.38 245 ARG A N 1
ATOM 1935 C CA . ARG A 1 245 ? -2.075 7.893 -16.253 1.00 95.38 245 ARG A CA 1
ATOM 1936 C C . ARG A 1 245 ? -0.677 7.770 -16.864 1.00 95.38 245 ARG A C 1
ATOM 1938 O O . ARG A 1 245 ? -0.553 7.707 -18.085 1.00 95.38 245 ARG A O 1
ATOM 1945 N N . ALA A 1 246 ? 0.373 7.749 -16.045 1.00 96.62 246 ALA A N 1
ATOM 1946 C CA . ALA A 1 246 ? 1.751 7.629 -16.507 1.00 96.62 246 ALA A CA 1
ATOM 1947 C C . ALA A 1 246 ? 1.973 6.304 -17.249 1.00 96.62 246 ALA A C 1
ATOM 1949 O O . ALA A 1 246 ? 2.527 6.313 -18.349 1.00 96.62 246 ALA A O 1
ATOM 1950 N N . THR A 1 247 ? 1.478 5.191 -16.700 1.00 95.31 247 THR A N 1
ATOM 1951 C CA . THR A 1 247 ? 1.548 3.866 -17.331 1.00 95.31 247 THR A CA 1
ATOM 1952 C C . THR A 1 247 ? 0.828 3.840 -18.681 1.00 95.31 247 THR A C 1
ATOM 1954 O O . THR A 1 247 ? 1.389 3.337 -19.656 1.00 95.31 247 THR A O 1
ATOM 1957 N N . ASP A 1 248 ? -0.352 4.453 -18.797 1.00 96.38 248 ASP A N 1
ATOM 1958 C CA . ASP A 1 248 ? -1.077 4.563 -20.070 1.00 96.38 248 ASP A CA 1
ATOM 1959 C C . ASP A 1 248 ? -0.273 5.351 -21.116 1.00 96.38 248 ASP A C 1
ATOM 1961 O O . ASP A 1 248 ? -0.143 4.925 -22.268 1.00 96.38 248 ASP A O 1
ATOM 1965 N N . PHE A 1 249 ? 0.334 6.474 -20.718 1.00 97.81 249 PHE A N 1
ATOM 1966 C CA . PHE A 1 249 ? 1.200 7.271 -21.590 1.00 97.81 249 PHE A CA 1
ATOM 1967 C C . PHE A 1 249 ? 2.459 6.517 -22.025 1.00 97.81 249 PHE A C 1
ATOM 1969 O O . PHE A 1 249 ? 2.851 6.605 -23.195 1.00 97.81 249 PHE A O 1
ATOM 1976 N N . ILE A 1 250 ? 3.082 5.766 -21.116 1.00 97.62 250 ILE A N 1
ATOM 1977 C CA . ILE A 1 250 ? 4.232 4.905 -21.410 1.00 97.62 250 ILE A CA 1
ATOM 1978 C C . ILE A 1 250 ? 3.831 3.842 -22.436 1.00 97.62 250 ILE A C 1
ATOM 1980 O O . ILE A 1 250 ? 4.500 3.703 -23.461 1.00 97.62 250 ILE A O 1
ATOM 1984 N N . ASN A 1 251 ? 2.732 3.125 -22.195 1.00 96.69 251 ASN A N 1
ATOM 1985 C CA . ASN A 1 251 ? 2.272 2.037 -23.056 1.00 96.69 251 ASN A CA 1
ATOM 1986 C C . ASN A 1 251 ? 1.901 2.539 -24.455 1.00 96.69 251 ASN A C 1
ATOM 1988 O O . ASN A 1 251 ? 2.397 1.998 -25.443 1.00 96.69 251 ASN A O 1
ATOM 1992 N N . ALA A 1 252 ? 1.134 3.629 -24.551 1.00 96.81 252 ALA A N 1
ATOM 1993 C CA . ALA A 1 252 ? 0.778 4.238 -25.832 1.00 96.81 252 ALA A CA 1
ATOM 1994 C C . ALA A 1 252 ? 2.013 4.720 -26.615 1.00 96.81 252 ALA A C 1
ATOM 1996 O O . ALA A 1 252 ? 2.077 4.590 -27.838 1.00 96.81 252 ALA A O 1
ATOM 1997 N N . SER A 1 253 ? 3.023 5.254 -25.921 1.00 97.75 253 SER A N 1
ATOM 1998 C CA . SER A 1 253 ? 4.262 5.712 -26.563 1.00 97.75 253 SER A CA 1
ATOM 1999 C C . SER A 1 253 ? 5.126 4.538 -27.035 1.00 97.75 253 SER A C 1
ATOM 2001 O O . SER A 1 253 ? 5.671 4.586 -28.136 1.00 97.75 253 SER A O 1
ATOM 2003 N N . LYS A 1 254 ? 5.201 3.452 -26.253 1.00 96.94 254 LYS A N 1
ATOM 2004 C CA . LYS A 1 254 ? 5.870 2.203 -26.653 1.00 96.94 254 LYS A CA 1
ATOM 2005 C C . LYS A 1 254 ? 5.194 1.566 -27.868 1.00 96.94 254 LYS A C 1
ATOM 2007 O O . LYS A 1 254 ? 5.892 1.135 -28.778 1.00 96.94 254 LYS A O 1
ATOM 2012 N N . GLU A 1 255 ? 3.863 1.547 -27.919 1.00 96.25 255 GLU A N 1
ATOM 2013 C CA . GLU A 1 255 ? 3.111 1.066 -29.086 1.00 96.25 255 GLU A CA 1
ATOM 2014 C C . GLU A 1 255 ? 3.383 1.936 -30.326 1.00 96.25 255 GLU A C 1
ATOM 2016 O O . GLU A 1 255 ? 3.613 1.417 -31.416 1.00 96.25 255 GLU A O 1
ATOM 2021 N N . MET A 1 256 ? 3.444 3.263 -30.168 1.00 94.69 256 MET A N 1
ATOM 2022 C CA . MET A 1 256 ? 3.775 4.184 -31.263 1.00 94.69 256 MET A CA 1
ATOM 2023 C C . MET A 1 256 ? 5.174 3.928 -31.849 1.00 94.69 256 MET A C 1
ATOM 2025 O O . MET A 1 256 ? 5.357 4.011 -33.065 1.00 94.69 256 MET A O 1
ATOM 2029 N N . LEU A 1 257 ? 6.154 3.590 -31.007 1.00 92.94 257 LEU A N 1
ATOM 2030 C CA . LEU A 1 257 ? 7.518 3.259 -31.433 1.00 92.94 257 LEU A CA 1
ATOM 2031 C C . LEU A 1 257 ? 7.607 1.956 -32.246 1.00 92.94 257 LEU A C 1
ATOM 2033 O O . LEU A 1 257 ? 8.566 1.784 -32.998 1.00 92.94 257 LEU A O 1
ATOM 2037 N N . GLN A 1 258 ? 6.619 1.060 -32.143 1.00 91.69 258 GLN A N 1
ATOM 2038 C CA . GLN A 1 258 ? 6.580 -0.183 -32.924 1.00 91.69 258 GLN A CA 1
ATOM 2039 C C . GLN A 1 258 ? 6.185 0.038 -34.394 1.00 91.69 258 GLN A C 1
ATOM 2041 O O . GLN A 1 258 ? 6.410 -0.849 -35.216 1.00 91.69 258 GLN A O 1
ATOM 2046 N N . ASP A 1 259 ? 5.635 1.207 -34.742 1.00 90.12 259 ASP A N 1
ATOM 2047 C CA . ASP A 1 259 ? 5.192 1.553 -36.096 1.00 90.12 259 ASP A CA 1
ATOM 2048 C C . ASP A 1 259 ? 6.006 2.736 -36.668 1.00 90.12 259 ASP A C 1
ATOM 2050 O O . ASP A 1 259 ? 5.697 3.902 -36.390 1.00 90.12 259 ASP A O 1
ATOM 2054 N N . PRO A 1 260 ? 7.032 2.472 -37.504 1.00 86.94 260 PRO A N 1
ATOM 2055 C CA . PRO A 1 260 ? 7.855 3.514 -38.122 1.00 86.94 260 PRO A CA 1
ATOM 2056 C C . PRO A 1 260 ? 7.076 4.514 -38.986 1.00 86.94 260 PRO A C 1
ATOM 2058 O O . PRO A 1 260 ? 7.538 5.641 -39.175 1.00 86.94 260 PRO A O 1
ATOM 2061 N N . SER A 1 261 ? 5.882 4.158 -39.481 1.00 86.06 261 SER A N 1
ATOM 2062 C CA . SER A 1 261 ? 5.051 5.085 -40.262 1.00 86.06 261 SER A CA 1
ATOM 2063 C C . SER A 1 261 ? 4.536 6.263 -39.426 1.00 86.06 261 SER A C 1
ATOM 2065 O O . SER A 1 261 ? 4.218 7.320 -39.972 1.00 86.06 261 SER A O 1
ATOM 2067 N N . LYS A 1 262 ? 4.521 6.122 -38.093 1.00 90.69 262 LYS A N 1
ATOM 2068 C CA . LYS A 1 262 ? 4.124 7.162 -37.135 1.00 90.69 262 LYS A CA 1
ATOM 2069 C C . LYS A 1 262 ? 5.276 8.064 -36.694 1.00 90.69 262 LYS A C 1
ATOM 2071 O O . LYS A 1 262 ? 5.065 8.931 -35.854 1.00 90.69 262 LYS A O 1
ATOM 2076 N N . ALA A 1 263 ? 6.477 7.925 -37.260 1.00 90.06 263 ALA A N 1
ATOM 2077 C CA . ALA A 1 263 ? 7.653 8.666 -36.795 1.00 90.06 263 ALA A CA 1
ATOM 2078 C C . ALA A 1 263 ? 7.537 10.196 -36.888 1.00 90.06 263 ALA A C 1
ATOM 2080 O O . ALA A 1 263 ? 8.216 10.917 -36.159 1.00 90.06 263 ALA A O 1
ATOM 2081 N N . TYR A 1 264 ? 6.639 10.707 -37.734 1.00 88.69 264 TYR A N 1
ATOM 2082 C CA . TYR A 1 264 ? 6.316 12.134 -37.792 1.00 88.69 264 TYR A CA 1
ATOM 2083 C C . TYR A 1 264 ? 5.649 12.670 -36.508 1.00 88.69 264 TYR A C 1
ATOM 2085 O O . TYR A 1 264 ? 5.655 13.879 -36.302 1.00 88.69 264 TYR A O 1
ATOM 2093 N N . LEU A 1 265 ? 5.110 11.795 -35.647 1.00 93.56 265 LEU A N 1
ATOM 2094 C CA . LEU A 1 265 ? 4.466 12.135 -34.371 1.00 93.56 265 LEU A CA 1
ATOM 2095 C C . LEU A 1 265 ? 5.419 12.080 -33.167 1.00 93.56 265 LEU A C 1
ATOM 2097 O O . LEU A 1 265 ? 5.045 12.525 -32.084 1.00 93.56 265 LEU A O 1
ATOM 2101 N N . TYR A 1 266 ? 6.632 11.532 -33.312 1.00 94.62 266 TYR A N 1
ATOM 2102 C CA . TYR A 1 266 ? 7.504 11.263 -32.160 1.00 94.62 266 TYR A CA 1
ATOM 2103 C C . TYR A 1 266 ? 7.914 12.538 -31.408 1.00 94.62 266 TYR A C 1
ATOM 2105 O O . TYR A 1 266 ? 7.870 12.560 -30.182 1.00 94.62 266 TYR A O 1
ATOM 2113 N N . GLU A 1 267 ? 8.248 13.613 -32.129 1.00 93.69 267 GLU A N 1
ATOM 2114 C CA . GLU A 1 267 ? 8.617 14.915 -31.544 1.00 93.69 267 GLU A CA 1
ATOM 2115 C C . GLU A 1 267 ? 7.456 15.531 -30.736 1.00 93.69 267 GLU A C 1
ATOM 2117 O O . GLU A 1 267 ? 7.639 16.008 -29.611 1.00 93.69 267 GLU A O 1
ATOM 2122 N N . GLU A 1 268 ? 6.237 15.469 -31.280 1.00 95.31 268 GLU A N 1
ATOM 2123 C CA . GLU A 1 268 ? 5.027 15.941 -30.600 1.00 95.31 268 GLU A CA 1
ATOM 2124 C C . GLU A 1 268 ? 4.737 15.100 -29.349 1.00 95.31 268 GLU A C 1
ATOM 2126 O O . GLU A 1 268 ? 4.500 15.643 -28.267 1.00 95.31 268 GLU A O 1
ATOM 2131 N N . GLN A 1 269 ? 4.821 13.773 -29.463 1.00 97.25 269 GLN A N 1
ATOM 2132 C CA . GLN A 1 269 ? 4.589 12.864 -28.345 1.00 97.25 269 GLN A CA 1
ATOM 2133 C C . GLN A 1 269 ? 5.649 13.025 -27.241 1.00 97.25 269 GLN A C 1
ATOM 2135 O O . GLN A 1 269 ? 5.297 13.010 -26.063 1.00 97.25 269 GLN A O 1
ATOM 2140 N N . ALA A 1 270 ? 6.922 13.248 -27.581 1.00 97.44 270 ALA A N 1
ATOM 2141 C CA . ALA A 1 270 ? 7.982 13.521 -26.606 1.00 97.44 270 ALA A CA 1
ATOM 2142 C C . ALA A 1 270 ? 7.737 14.840 -25.846 1.00 97.44 270 ALA A C 1
ATOM 2144 O O . ALA A 1 270 ? 7.917 14.918 -24.624 1.00 97.44 270 ALA A O 1
ATOM 2145 N N . THR A 1 271 ? 7.248 15.866 -26.549 1.00 97.12 271 THR A N 1
ATOM 2146 C CA . THR A 1 271 ? 6.821 17.133 -25.934 1.00 97.12 271 THR A CA 1
ATOM 2147 C C . THR A 1 271 ? 5.649 16.899 -24.979 1.00 97.12 271 THR A C 1
ATOM 2149 O O . THR A 1 271 ? 5.671 17.368 -23.841 1.00 97.12 271 THR A O 1
ATOM 2152 N N . LYS A 1 272 ? 4.663 16.094 -25.392 1.00 98.00 272 LYS A N 1
ATOM 2153 C CA . LYS A 1 272 ? 3.521 15.708 -24.554 1.00 98.00 272 LYS A CA 1
ATOM 2154 C C . LYS A 1 272 ? 3.950 14.946 -23.298 1.00 98.00 272 LYS A C 1
ATOM 2156 O O . LYS A 1 272 ? 3.466 15.261 -22.214 1.00 98.00 272 LYS A O 1
ATOM 2161 N N . LEU A 1 273 ? 4.879 13.991 -23.414 1.00 98.12 273 LEU A N 1
ATOM 2162 C CA . LEU A 1 273 ? 5.428 13.281 -22.254 1.00 98.12 273 LEU A CA 1
ATOM 2163 C C . LEU A 1 273 ? 6.174 14.221 -21.308 1.00 98.12 273 LEU A C 1
ATOM 2165 O O . LEU A 1 273 ? 6.054 14.063 -20.101 1.00 98.12 273 LEU A O 1
ATOM 2169 N N . THR A 1 274 ? 6.877 15.234 -21.821 1.00 98.06 274 THR A N 1
ATOM 2170 C CA . THR A 1 274 ? 7.515 16.255 -20.971 1.00 98.06 274 THR A CA 1
ATOM 2171 C C . THR A 1 274 ? 6.485 16.987 -20.105 1.00 98.06 274 THR A C 1
ATOM 2173 O O . THR A 1 274 ? 6.711 17.187 -18.912 1.00 98.06 274 THR A O 1
ATOM 2176 N N . THR A 1 275 ? 5.327 17.343 -20.667 1.00 98.19 275 THR A N 1
ATOM 2177 C CA . THR A 1 275 ? 4.218 17.924 -19.895 1.00 98.19 275 THR A CA 1
ATOM 2178 C C . THR A 1 275 ? 3.679 16.945 -18.851 1.00 98.19 275 THR A C 1
ATOM 2180 O O . THR A 1 275 ? 3.560 17.317 -17.688 1.00 98.19 275 THR A O 1
ATOM 2183 N N . VAL A 1 276 ? 3.422 15.689 -19.235 1.00 98.25 276 VAL A N 1
ATOM 2184 C CA . VAL A 1 276 ? 2.929 14.635 -18.325 1.00 98.25 276 VAL A CA 1
ATOM 2185 C C . VAL A 1 276 ? 3.896 14.409 -17.158 1.00 98.25 276 VAL A C 1
ATOM 2187 O O . VAL A 1 276 ? 3.459 14.342 -16.015 1.00 98.25 276 VAL A O 1
ATOM 2190 N N . ILE A 1 277 ? 5.203 14.354 -17.429 1.00 98.00 277 ILE A N 1
ATOM 2191 C CA . ILE A 1 277 ? 6.268 14.233 -16.424 1.00 98.00 277 ILE A CA 1
ATOM 2192 C C . ILE A 1 277 ? 6.199 15.384 -15.415 1.00 98.00 277 ILE A C 1
ATOM 2194 O O . ILE A 1 277 ? 6.167 15.149 -14.207 1.00 98.00 277 ILE A O 1
ATOM 2198 N N . ASN A 1 278 ? 6.146 16.628 -15.897 1.00 97.62 278 ASN A N 1
ATOM 2199 C CA . ASN A 1 278 ? 6.110 17.803 -15.027 1.00 97.62 278 ASN A CA 1
ATOM 2200 C C . ASN A 1 278 ? 4.839 17.844 -14.168 1.00 97.62 278 ASN A C 1
ATOM 2202 O O . ASN A 1 278 ? 4.908 18.163 -12.982 1.00 97.62 278 ASN A O 1
ATOM 2206 N N . GLU A 1 279 ? 3.691 17.498 -14.749 1.00 97.75 279 GLU A N 1
ATOM 2207 C CA . GLU A 1 279 ? 2.415 17.439 -14.034 1.00 97.75 279 GLU A CA 1
ATOM 2208 C C . GLU A 1 279 ? 2.397 16.327 -12.980 1.00 97.75 279 GLU A C 1
ATOM 2210 O O . GLU A 1 279 ? 1.966 16.575 -11.856 1.00 97.75 279 GLU A O 1
ATOM 2215 N N . ALA A 1 280 ? 2.925 15.141 -13.298 1.00 96.62 280 ALA A N 1
ATOM 2216 C CA . ALA A 1 280 ? 3.027 14.034 -12.349 1.00 96.62 280 ALA A CA 1
ATOM 2217 C C . ALA A 1 280 ? 3.958 14.383 -11.173 1.00 96.62 280 ALA A C 1
ATOM 2219 O O . ALA A 1 280 ? 3.638 14.111 -10.016 1.00 96.62 280 ALA A O 1
ATOM 2220 N N . ILE A 1 281 ? 5.086 15.054 -11.445 1.00 95.00 281 ILE A N 1
ATOM 2221 C CA . ILE A 1 281 ? 5.992 15.562 -10.404 1.00 95.00 281 ILE A CA 1
ATOM 2222 C C . ILE A 1 281 ? 5.286 16.586 -9.510 1.00 95.00 281 ILE A C 1
ATOM 2224 O O . ILE A 1 281 ? 5.418 16.513 -8.289 1.00 95.00 281 ILE A O 1
ATOM 2228 N N . ASP A 1 282 ? 4.565 17.546 -10.091 1.00 96.44 282 ASP A N 1
ATOM 2229 C CA . ASP A 1 282 ? 3.849 18.574 -9.329 1.00 96.44 282 ASP A CA 1
ATOM 2230 C C . ASP A 1 282 ? 2.723 17.969 -8.476 1.00 96.44 282 ASP A C 1
ATOM 2232 O O . ASP A 1 282 ? 2.594 18.304 -7.297 1.00 96.44 282 ASP A O 1
ATOM 2236 N N . ALA A 1 283 ? 1.959 17.024 -9.032 1.00 95.38 283 ALA A N 1
ATOM 2237 C CA . ALA A 1 283 ? 0.932 16.281 -8.307 1.00 95.38 283 ALA A CA 1
ATOM 2238 C C . ALA A 1 283 ? 1.525 15.513 -7.116 1.00 95.38 283 ALA A C 1
ATOM 2240 O O . ALA A 1 283 ? 1.023 15.640 -5.996 1.00 95.38 283 ALA A O 1
ATOM 2241 N N . GLN A 1 284 ? 2.638 14.799 -7.319 1.00 93.56 284 GLN A N 1
ATOM 2242 C CA . GLN A 1 284 ? 3.311 14.080 -6.239 1.00 93.56 284 GLN A CA 1
ATOM 2243 C C . GLN A 1 284 ? 3.855 15.033 -5.166 1.00 93.56 284 GLN A C 1
ATOM 2245 O O . GLN A 1 284 ? 3.626 14.823 -3.981 1.00 93.56 284 GLN A O 1
ATOM 2250 N N . ASN A 1 285 ? 4.499 16.136 -5.556 1.00 89.75 285 ASN A N 1
ATOM 2251 C CA . ASN A 1 285 ? 5.010 17.116 -4.594 1.00 89.75 285 ASN A CA 1
ATOM 2252 C C . ASN A 1 285 ? 3.874 17.747 -3.759 1.00 89.75 285 ASN A C 1
ATOM 2254 O O . ASN A 1 285 ? 4.052 18.037 -2.573 1.00 89.75 285 ASN A O 1
ATOM 2258 N N . LYS A 1 286 ? 2.698 17.977 -4.362 1.00 94.12 286 LYS A N 1
ATOM 2259 C CA . LYS A 1 286 ? 1.500 18.453 -3.650 1.00 94.12 286 LYS A CA 1
ATOM 2260 C C . LYS A 1 286 ? 0.984 17.414 -2.660 1.00 94.12 286 LYS A C 1
ATOM 2262 O O . LYS A 1 286 ? 0.626 17.787 -1.544 1.00 94.12 286 LYS A O 1
ATOM 2267 N N . ALA A 1 287 ? 0.970 16.143 -3.049 1.00 91.19 287 ALA A N 1
ATOM 2268 C CA . ALA A 1 287 ? 0.601 15.035 -2.179 1.00 91.19 287 ALA A CA 1
ATOM 2269 C C . ALA A 1 287 ? 1.551 14.911 -0.975 1.00 91.19 287 ALA A C 1
ATOM 2271 O O . ALA A 1 287 ? 1.090 14.875 0.166 1.00 91.19 287 ALA A O 1
ATOM 2272 N N . ASP A 1 288 ? 2.864 14.961 -1.208 1.00 87.50 288 ASP A N 1
ATOM 2273 C CA . ASP A 1 288 ? 3.880 14.901 -0.150 1.00 87.50 288 ASP A CA 1
ATOM 2274 C C . ASP A 1 288 ? 3.726 16.070 0.837 1.00 87.50 288 ASP A C 1
ATOM 2276 O O . ASP A 1 288 ? 3.787 15.895 2.058 1.00 87.50 288 ASP A O 1
ATOM 2280 N N . LYS A 1 289 ? 3.461 17.276 0.316 1.00 89.12 289 LYS A N 1
ATOM 2281 C CA . LYS A 1 289 ? 3.187 18.453 1.144 1.00 89.12 289 LYS A CA 1
ATOM 2282 C C . LYS A 1 289 ? 1.910 18.288 1.969 1.00 89.12 289 LYS A C 1
ATOM 2284 O O . LYS A 1 289 ? 1.914 18.624 3.149 1.00 89.12 289 LYS A O 1
ATOM 2289 N N . LEU A 1 290 ? 0.833 17.779 1.368 1.00 92.06 290 LEU A N 1
ATOM 2290 C CA . LEU A 1 290 ? -0.432 17.548 2.065 1.00 92.06 290 LEU A CA 1
ATOM 2291 C C . LEU A 1 290 ? -0.244 16.595 3.250 1.00 92.06 290 LEU A C 1
ATOM 2293 O O . LEU A 1 290 ? -0.724 16.894 4.342 1.00 92.06 290 LEU A O 1
ATOM 2297 N N . ILE A 1 291 ? 0.487 15.495 3.057 1.00 87.38 291 ILE A N 1
ATOM 2298 C CA . ILE A 1 291 ? 0.824 14.555 4.134 1.00 87.38 291 ILE A CA 1
ATOM 2299 C C . ILE A 1 291 ? 1.597 15.273 5.247 1.00 87.38 291 ILE A C 1
ATOM 2301 O O . ILE A 1 291 ? 1.220 15.188 6.415 1.00 87.38 291 ILE A O 1
ATOM 2305 N N . ALA A 1 292 ? 2.645 16.026 4.899 1.00 85.12 292 ALA A N 1
ATOM 2306 C CA . ALA A 1 292 ? 3.462 16.739 5.881 1.00 85.12 292 ALA A CA 1
ATOM 2307 C C . ALA A 1 292 ? 2.652 17.771 6.691 1.00 85.12 292 ALA A C 1
ATOM 2309 O O . ALA A 1 292 ? 2.813 17.877 7.911 1.00 85.12 292 ALA A O 1
ATOM 2310 N N . ASP A 1 293 ? 1.757 18.508 6.030 1.00 89.50 293 ASP A N 1
ATOM 2311 C CA . ASP A 1 293 ? 0.873 19.478 6.676 1.00 89.50 293 ASP A CA 1
ATOM 2312 C C . ASP A 1 293 ? -0.124 18.772 7.616 1.00 89.50 293 ASP A C 1
ATOM 2314 O O . ASP A 1 293 ? -0.321 19.215 8.753 1.00 89.50 293 ASP A O 1
ATOM 2318 N N . LYS A 1 294 ? -0.695 17.632 7.199 1.00 91.19 294 LYS A N 1
ATOM 2319 C CA . LYS A 1 294 ? -1.612 16.832 8.028 1.00 91.19 294 LYS A CA 1
ATOM 2320 C C . LYS A 1 294 ? -0.930 16.236 9.253 1.00 91.19 294 LYS A C 1
ATOM 2322 O O . LYS A 1 294 ? -1.488 16.309 10.345 1.00 91.19 294 LYS A O 1
ATOM 2327 N N . GLU A 1 295 ? 0.295 15.741 9.118 1.00 86.62 295 GLU A N 1
ATOM 2328 C CA . GLU A 1 295 ? 1.070 15.242 10.258 1.00 86.62 295 GLU A CA 1
ATOM 2329 C C . GLU A 1 295 ? 1.393 16.352 11.270 1.00 86.62 295 GLU A C 1
ATOM 2331 O O . GLU A 1 295 ? 1.359 16.136 12.487 1.00 86.62 295 GLU A O 1
ATOM 2336 N N . LYS A 1 296 ? 1.627 17.581 10.798 1.00 86.44 296 LYS A N 1
ATOM 2337 C CA . LYS A 1 296 ? 1.800 18.740 11.681 1.00 86.44 296 LYS A CA 1
ATOM 2338 C C . LYS A 1 296 ? 0.509 19.099 12.422 1.00 86.44 296 LYS A C 1
ATOM 2340 O O . LYS A 1 296 ? 0.557 19.342 13.629 1.00 86.44 296 LYS A O 1
ATOM 2345 N N . GLU A 1 297 ? -0.628 19.133 11.724 1.00 92.00 297 GLU A N 1
ATOM 2346 C CA . GLU A 1 297 ? -1.949 19.361 12.335 1.00 92.00 297 GLU A CA 1
ATOM 2347 C C . GLU A 1 297 ? -2.244 18.315 13.416 1.00 92.00 297 GLU A C 1
ATOM 2349 O O . GLU A 1 297 ? -2.649 18.655 14.530 1.00 92.00 297 GLU A O 1
ATOM 2354 N N . ARG A 1 298 ? -1.969 17.050 13.103 1.00 92.12 298 ARG A N 1
ATOM 2355 C CA . ARG A 1 298 ? -2.148 15.911 13.995 1.00 92.12 298 ARG A CA 1
ATOM 2356 C C . ARG A 1 298 ? -1.315 16.025 15.268 1.00 92.12 298 ARG A C 1
ATOM 2358 O O . ARG A 1 298 ? -1.829 15.832 16.372 1.00 92.12 298 ARG A O 1
ATOM 2365 N N . ALA A 1 299 ? -0.032 16.357 15.128 1.00 84.19 299 ALA A N 1
ATOM 2366 C CA . ALA A 1 299 ? 0.866 16.536 16.264 1.00 84.19 299 ALA A CA 1
ATOM 2367 C C . ALA A 1 299 ? 0.402 17.679 17.182 1.00 84.19 299 ALA A C 1
ATOM 2369 O O . ALA A 1 299 ? 0.389 17.516 18.405 1.00 84.19 299 ALA A O 1
ATOM 2370 N N . ALA A 1 300 ? -0.030 18.802 16.599 1.00 88.38 300 ALA A N 1
ATOM 2371 C CA . ALA A 1 300 ? -0.553 19.940 17.349 1.00 88.38 300 ALA A CA 1
ATOM 2372 C C . ALA A 1 300 ? -1.857 19.596 18.089 1.00 88.38 300 ALA A C 1
ATOM 2374 O O . ALA A 1 300 ? -1.991 19.916 19.269 1.00 88.38 300 ALA A O 1
ATOM 2375 N N . ALA A 1 301 ? -2.782 18.887 17.433 1.00 94.00 301 ALA A N 1
ATOM 2376 C CA . ALA A 1 301 ? -4.037 18.446 18.040 1.00 94.00 301 ALA A CA 1
ATOM 2377 C C . ALA A 1 301 ? -3.807 17.508 19.238 1.00 94.00 301 ALA A C 1
ATOM 2379 O O . ALA A 1 301 ? -4.486 17.616 20.259 1.00 94.00 301 ALA A O 1
ATOM 2380 N N . LEU A 1 302 ? -2.818 16.611 19.147 1.00 88.56 302 LEU A N 1
ATOM 2381 C CA . LEU A 1 302 ? -2.456 15.731 20.259 1.00 88.56 302 LEU A CA 1
ATOM 2382 C C . LEU A 1 302 ? -1.878 16.521 21.437 1.00 88.56 302 LEU A C 1
ATOM 2384 O O . LEU A 1 302 ? -2.246 16.270 22.583 1.00 88.56 302 LEU A O 1
ATOM 2388 N N . GLU A 1 303 ? -0.986 17.475 21.171 1.00 84.62 303 GLU A N 1
ATOM 2389 C CA . GLU A 1 303 ? -0.428 18.338 22.214 1.00 84.62 303 GLU A CA 1
ATOM 2390 C C . GLU A 1 303 ? -1.522 19.152 22.919 1.00 84.62 303 GLU A C 1
ATOM 2392 O O . GLU A 1 303 ? -1.525 19.265 24.146 1.00 84.62 303 GLU A O 1
ATOM 2397 N N . GLU A 1 304 ? -2.468 19.693 22.154 1.00 93.06 304 GLU A N 1
ATOM 2398 C CA . GLU A 1 304 ? -3.622 20.414 22.681 1.00 93.06 304 GLU A CA 1
ATOM 2399 C C . GLU A 1 304 ? -4.502 19.512 23.557 1.00 93.06 304 GLU A C 1
ATOM 2401 O O . GLU A 1 304 ? -4.826 19.885 24.686 1.00 93.06 304 GLU A O 1
ATOM 2406 N N . LEU A 1 305 ? -4.819 18.298 23.096 1.00 92.12 305 LEU A N 1
ATOM 2407 C CA . LEU A 1 305 ? -5.629 17.352 23.863 1.00 92.12 305 LEU A CA 1
ATOM 2408 C C . LEU A 1 305 ? -4.992 17.036 25.222 1.00 92.12 305 LEU A C 1
ATOM 2410 O O . LEU A 1 305 ? -5.666 17.083 26.251 1.00 92.12 305 LEU A O 1
ATOM 2414 N N . LEU A 1 306 ? -3.687 16.752 25.231 1.00 86.25 306 LEU A N 1
ATOM 2415 C CA . LEU A 1 306 ? -2.949 16.430 26.453 1.00 86.25 306 LEU A CA 1
ATOM 2416 C C . LEU A 1 306 ? -2.899 17.607 27.438 1.00 86.25 306 LEU A C 1
ATOM 2418 O O . LEU A 1 306 ? -2.911 17.383 28.645 1.00 86.25 306 LEU A O 1
ATOM 2422 N N . LYS A 1 307 ? -2.868 18.855 26.952 1.00 87.62 307 LYS A N 1
ATOM 2423 C CA . LYS A 1 307 ? -2.939 20.052 27.810 1.00 87.62 307 LYS A CA 1
ATOM 2424 C C . LYS A 1 307 ? -4.315 20.231 28.435 1.00 87.62 307 LYS A C 1
ATOM 2426 O O . LYS A 1 307 ? -4.414 20.663 29.581 1.00 87.62 307 LYS A O 1
ATOM 2431 N N . LEU A 1 308 ? -5.362 19.949 27.668 1.00 91.50 308 LEU A N 1
ATOM 2432 C CA . LEU A 1 308 ? -6.731 20.195 28.093 1.00 91.50 308 LEU A CA 1
ATOM 2433 C C . LEU A 1 308 ? -7.236 19.120 29.063 1.00 91.50 308 LEU A C 1
ATOM 2435 O O . LEU A 1 308 ? -7.984 19.436 29.988 1.00 91.50 308 LEU A O 1
ATOM 2439 N N . GLN A 1 309 ? -6.781 17.878 28.904 1.00 90.50 309 GLN A N 1
ATOM 2440 C CA . GLN A 1 309 ? -7.265 16.725 29.656 1.00 90.50 309 GLN A CA 1
ATOM 2441 C C . GLN A 1 309 ? -6.371 16.371 30.858 1.00 90.50 309 GLN A C 1
ATOM 2443 O O . GLN A 1 309 ? -5.918 15.239 31.017 1.00 90.50 309 GLN A O 1
ATOM 2448 N N . VAL A 1 310 ? -6.129 17.357 31.730 1.00 85.06 310 VAL A N 1
ATOM 2449 C CA . VAL A 1 310 ? -5.324 17.207 32.957 1.00 85.06 310 VAL A CA 1
ATOM 2450 C C . VAL A 1 310 ? -6.220 17.294 34.198 1.00 85.06 310 VAL A C 1
ATOM 2452 O O . VAL A 1 310 ? -6.774 18.367 34.445 1.00 85.06 310 VAL A O 1
ATOM 2455 N N . PRO A 1 311 ? -6.346 16.227 35.016 1.00 83.25 311 PRO A N 1
ATOM 2456 C CA . PRO A 1 311 ? -7.182 16.241 36.216 1.00 83.25 311 PRO A CA 1
ATOM 2457 C C . PRO A 1 311 ? -6.912 17.444 37.131 1.00 83.25 311 PRO A C 1
ATOM 2459 O O . PRO A 1 311 ? -5.764 17.784 37.417 1.00 83.25 311 PRO A O 1
ATOM 2462 N N . GLY A 1 312 ? -7.984 18.090 37.597 1.00 83.19 312 GLY A N 1
ATOM 2463 C CA . GLY A 1 312 ? -7.916 19.268 38.470 1.00 83.19 312 GLY A CA 1
ATOM 2464 C C . GLY A 1 312 ? -7.752 20.614 37.751 1.00 83.19 312 GLY A C 1
ATOM 2465 O O . GLY A 1 312 ? -7.716 21.644 38.420 1.00 83.19 312 GLY A O 1
ATOM 2466 N N . LYS A 1 313 ? -7.659 20.639 36.415 1.00 90.31 313 LYS A N 1
ATOM 2467 C CA . LYS A 1 313 ? -7.779 21.866 35.611 1.00 90.31 313 LYS A CA 1
ATOM 2468 C C . LYS A 1 313 ? -9.236 22.127 35.233 1.00 90.31 313 LYS A C 1
ATOM 2470 O O . LYS A 1 313 ? -9.974 21.180 34.991 1.00 90.31 313 LYS A O 1
ATOM 2475 N N . ASP A 1 314 ? -9.601 23.396 35.060 1.00 91.50 314 ASP A N 1
ATOM 2476 C CA . ASP A 1 314 ? -10.944 23.796 34.600 1.00 91.50 314 ASP A CA 1
ATOM 2477 C C . ASP A 1 314 ? -11.292 23.235 33.210 1.00 91.50 314 ASP A C 1
ATOM 2479 O O . ASP A 1 314 ? -12.457 23.039 32.887 1.00 91.50 314 ASP A O 1
ATOM 2483 N N . SER A 1 315 ? -10.281 22.947 32.384 1.00 91.62 315 SER A N 1
ATOM 2484 C CA . SER A 1 315 ? -10.446 22.343 31.058 1.00 91.62 315 SER A CA 1
ATOM 2485 C C . SER A 1 315 ? -10.697 20.830 31.080 1.00 91.62 315 SER A C 1
ATOM 2487 O O . SER A 1 315 ? -10.992 20.253 30.029 1.00 91.62 315 SER A O 1
ATOM 2489 N N . TYR A 1 316 ? -10.513 20.173 32.229 1.00 93.00 316 TYR A N 1
ATOM 2490 C CA . TYR A 1 316 ? -10.645 18.726 32.350 1.00 93.00 316 TYR A CA 1
ATOM 2491 C C . TYR A 1 316 ? -12.102 18.303 32.222 1.00 93.00 316 TYR A C 1
ATOM 2493 O O . TYR A 1 316 ? -12.960 18.766 32.972 1.00 93.00 316 TYR A O 1
ATOM 2501 N N . ILE A 1 317 ? -12.368 17.362 31.321 1.00 94.44 317 ILE A N 1
ATOM 2502 C CA . ILE A 1 317 ? -13.706 16.807 31.145 1.00 94.44 317 ILE A CA 1
ATOM 2503 C C . ILE A 1 317 ? -13.782 15.448 31.831 1.00 94.44 317 ILE A C 1
ATOM 2505 O O . ILE A 1 317 ? -12.964 14.563 31.580 1.00 94.44 317 ILE A O 1
ATOM 2509 N N . LYS A 1 318 ? -14.807 15.280 32.670 1.00 93.25 318 LYS A N 1
ATOM 2510 C CA . LYS A 1 318 ? -15.266 13.990 33.191 1.00 93.25 318 LYS A CA 1
ATOM 2511 C C . LYS A 1 318 ? -16.686 13.774 32.672 1.00 93.25 318 LYS A C 1
ATOM 2513 O O . LYS A 1 318 ? -17.613 14.435 33.139 1.00 93.25 318 LYS A O 1
ATOM 2518 N N . PHE A 1 319 ? -16.839 12.911 31.670 1.00 94.38 319 PHE A N 1
ATOM 2519 C CA . PHE A 1 319 ? -18.108 12.707 30.971 1.00 94.38 319 PHE A CA 1
ATOM 2520 C C . PHE A 1 319 ? -19.217 12.275 31.928 1.00 94.38 319 PHE A C 1
ATOM 2522 O O . PHE A 1 319 ? -20.302 12.858 31.904 1.00 94.38 319 PHE A O 1
ATOM 2529 N N . THR A 1 320 ? -18.914 11.320 32.812 1.00 90.12 320 THR A N 1
ATOM 2530 C CA . THR A 1 320 ? -19.848 10.828 33.826 1.00 90.12 320 THR A CA 1
ATOM 2531 C C . THR A 1 320 ? -19.252 10.801 35.228 1.00 90.12 320 THR A C 1
ATOM 2533 O O . THR A 1 320 ? -18.039 10.678 35.409 1.00 90.12 320 THR A O 1
ATOM 2536 N N . ASP A 1 321 ? -20.114 10.844 36.242 1.00 86.56 321 ASP A N 1
ATOM 2537 C CA . ASP A 1 321 ? -19.734 10.527 37.619 1.00 86.56 321 ASP A CA 1
ATOM 2538 C C . ASP A 1 321 ? -19.541 9.010 37.848 1.00 86.56 321 ASP A C 1
ATOM 2540 O O . ASP A 1 321 ? -19.621 8.200 36.920 1.00 86.56 321 ASP A O 1
ATOM 2544 N N . GLU A 1 322 ? -19.244 8.622 39.094 1.00 83.06 322 GLU A N 1
ATOM 2545 C CA . GLU A 1 322 ? -19.104 7.212 39.500 1.00 83.06 322 GLU A CA 1
ATOM 2546 C C . GLU A 1 322 ? -20.397 6.382 39.407 1.00 83.06 322 GLU A C 1
ATOM 2548 O O . GLU A 1 322 ? -20.319 5.158 39.437 1.00 83.06 322 GLU A O 1
ATOM 2553 N N . ASN A 1 323 ? -21.562 7.016 39.244 1.00 84.81 323 ASN A N 1
ATOM 2554 C CA . ASN A 1 323 ? -22.854 6.352 39.046 1.00 84.81 323 ASN A CA 1
ATOM 2555 C C . ASN A 1 323 ? -23.311 6.401 37.576 1.00 84.81 323 ASN A C 1
ATOM 2557 O O . ASN A 1 323 ? -24.493 6.205 37.294 1.00 84.81 323 ASN A O 1
ATOM 2561 N N . TYR A 1 324 ? -22.396 6.692 36.644 1.00 83.94 324 TYR A N 1
ATOM 2562 C CA . TYR A 1 324 ? -22.656 6.821 35.206 1.00 83.94 324 TYR A CA 1
ATOM 2563 C C . TYR A 1 324 ? -23.623 7.946 34.817 1.00 83.94 324 TYR A C 1
ATOM 2565 O O . TYR A 1 324 ? -24.115 7.985 33.687 1.00 83.94 324 TYR A O 1
ATOM 2573 N N . LYS A 1 325 ? -23.879 8.906 35.710 1.00 88.44 325 LYS A N 1
ATOM 2574 C CA . LYS A 1 325 ? -24.676 10.081 35.369 1.00 88.44 325 LYS A CA 1
ATOM 2575 C C . LYS A 1 325 ? -23.822 11.045 34.555 1.00 88.44 325 LYS A C 1
ATOM 2577 O O . LYS A 1 325 ? -22.722 11.392 34.979 1.00 88.44 325 LYS A O 1
ATOM 2582 N N . ILE A 1 326 ? -24.335 11.504 33.413 1.00 90.62 326 ILE A N 1
ATOM 2583 C CA . ILE A 1 326 ? -23.664 12.507 32.573 1.00 90.62 326 ILE A CA 1
ATOM 2584 C C . ILE A 1 326 ? -23.503 13.812 33.363 1.00 90.62 326 ILE A C 1
ATOM 2586 O O . ILE A 1 326 ? -24.476 14.361 33.884 1.00 90.62 326 ILE A O 1
ATOM 2590 N N . THR A 1 327 ? -22.262 14.288 33.457 1.00 90.38 327 THR A N 1
ATOM 2591 C CA . THR A 1 327 ? -21.872 15.496 34.202 1.00 90.38 327 THR A CA 1
ATOM 2592 C C . THR A 1 327 ? -21.273 16.591 33.325 1.00 90.38 327 THR A C 1
ATOM 2594 O O . THR A 1 327 ? -21.230 17.741 33.757 1.00 90.38 327 THR A O 1
ATOM 2597 N N . ALA A 1 328 ? -20.810 16.258 32.118 1.00 92.88 328 ALA A N 1
ATOM 2598 C CA . ALA A 1 328 ? -20.242 17.214 31.168 1.00 92.88 328 ALA A CA 1
ATOM 2599 C C . ALA A 1 328 ? -21.286 17.724 30.160 1.00 92.88 328 ALA A C 1
ATOM 2601 O O . ALA A 1 328 ? -22.276 17.045 29.884 1.00 92.88 328 ALA A O 1
ATOM 2602 N N . SER A 1 329 ? -21.042 18.904 29.580 1.00 95.00 329 SER A N 1
ATOM 2603 C 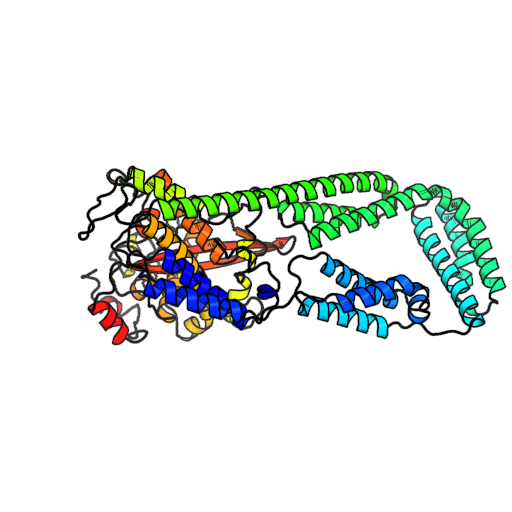CA . SER A 1 329 ? -21.829 19.407 28.448 1.00 95.00 329 SER A CA 1
ATOM 2604 C C . SER A 1 329 ? -21.621 18.524 27.217 1.00 95.00 329 SER A C 1
ATOM 2606 O O . SER A 1 329 ? -20.482 18.179 26.902 1.00 95.00 329 SER A O 1
ATOM 2608 N N . LEU A 1 330 ? -22.692 18.201 26.483 1.00 95.81 330 LEU A N 1
ATOM 2609 C CA . LEU A 1 330 ? -22.582 17.454 25.223 1.00 95.81 330 LEU A CA 1
ATOM 2610 C C . LEU A 1 330 ? -21.745 18.216 24.183 1.00 95.81 330 LEU A C 1
ATOM 2612 O O . LEU A 1 330 ? -20.984 17.598 23.443 1.00 95.81 330 LEU A O 1
ATOM 2616 N N . ASP A 1 331 ? -21.812 19.550 24.180 1.00 96.06 331 ASP A N 1
ATOM 2617 C CA . ASP A 1 331 ? -21.011 20.383 23.276 1.00 96.06 331 ASP A CA 1
ATOM 2618 C C . ASP A 1 331 ? -19.509 20.266 23.575 1.00 96.06 331 ASP A C 1
ATOM 2620 O O . ASP A 1 331 ? -18.701 20.158 22.654 1.00 96.06 331 ASP A O 1
ATOM 2624 N N . ASP A 1 332 ? -19.123 20.187 24.852 1.00 95.69 332 ASP A N 1
ATOM 2625 C CA . ASP A 1 332 ? -17.721 19.992 25.242 1.00 95.69 332 ASP A CA 1
ATOM 2626 C C . ASP A 1 332 ? -17.200 18.618 24.783 1.00 95.69 332 ASP A C 1
ATOM 2628 O O . ASP A 1 332 ? -16.053 18.485 24.342 1.00 95.69 332 ASP A O 1
ATOM 2632 N N . ILE A 1 333 ? -18.057 17.590 24.838 1.00 97.44 333 ILE A N 1
ATOM 2633 C CA . ILE A 1 333 ? -17.763 16.252 24.309 1.00 97.44 333 ILE A CA 1
ATOM 2634 C C . ILE A 1 333 ? -17.578 16.306 22.789 1.00 97.44 333 ILE A C 1
ATOM 2636 O O . ILE A 1 333 ? -16.612 15.746 22.261 1.00 97.44 333 ILE A O 1
ATOM 2640 N N . VAL A 1 334 ? -18.444 17.027 22.074 1.00 97.94 334 VAL A N 1
ATOM 2641 C CA . VAL A 1 334 ? -18.325 17.228 20.624 1.00 97.94 334 VAL A CA 1
ATOM 2642 C C . VAL A 1 334 ? -17.032 17.974 20.270 1.00 97.94 334 VAL A C 1
ATOM 2644 O O . VAL A 1 334 ? -16.333 17.565 19.342 1.00 97.94 334 VAL A O 1
ATOM 2647 N N . GLU A 1 335 ? -16.638 19.005 21.020 1.00 97.81 335 GLU A N 1
ATOM 2648 C CA . GLU A 1 335 ? -15.367 19.709 20.792 1.00 97.81 335 GLU A CA 1
ATOM 2649 C C . GLU A 1 335 ? -14.146 18.809 21.036 1.00 97.81 335 GLU A C 1
ATOM 2651 O O . GLU A 1 335 ? -13.206 18.800 20.232 1.00 97.81 335 GLU A O 1
ATOM 2656 N N . ARG A 1 336 ? -14.168 17.960 22.075 1.00 97.38 336 ARG A N 1
ATOM 2657 C CA . ARG A 1 336 ? -13.142 16.915 22.256 1.00 97.38 336 ARG A CA 1
ATOM 2658 C C . ARG A 1 336 ? -13.118 15.927 21.102 1.00 97.38 336 ARG A C 1
ATOM 2660 O O . ARG A 1 336 ? -12.038 15.546 20.660 1.00 97.38 336 ARG A O 1
ATOM 2667 N N . THR A 1 337 ? -14.279 15.564 20.575 1.00 98.25 337 THR A N 1
ATOM 2668 C CA . THR A 1 337 ? -14.406 14.645 19.437 1.00 98.25 337 THR A CA 1
ATOM 2669 C C . THR A 1 337 ? -13.786 15.229 18.174 1.00 98.25 337 THR A C 1
ATOM 2671 O O . THR A 1 337 ? -12.997 14.557 17.511 1.00 98.25 337 THR A O 1
ATOM 2674 N N . LYS A 1 338 ? -14.048 16.510 17.874 1.00 98.00 338 LYS A N 1
ATOM 2675 C CA . LYS A 1 338 ? -13.393 17.237 16.771 1.00 98.00 338 LYS A CA 1
ATOM 2676 C C . LYS A 1 338 ? -11.877 17.241 16.922 1.00 98.00 338 LYS A C 1
ATOM 2678 O O . LYS A 1 338 ? -11.163 17.089 15.931 1.00 98.00 338 LYS A O 1
ATOM 2683 N N . LEU A 1 339 ? -11.382 17.416 18.146 1.00 97.31 339 LEU A N 1
ATOM 2684 C CA . LEU A 1 339 ? -9.952 17.394 18.425 1.00 97.31 339 LEU A CA 1
ATOM 2685 C C . LEU A 1 339 ? -9.358 15.996 18.214 1.00 97.31 339 LEU A C 1
ATOM 2687 O O . LEU A 1 339 ? -8.354 15.867 17.521 1.00 97.31 339 LEU A O 1
ATOM 2691 N N . VAL A 1 340 ? -10.003 14.945 18.726 1.00 97.06 340 VAL A N 1
ATOM 2692 C CA . VAL A 1 340 ? -9.570 13.550 18.540 1.00 97.06 340 VAL A CA 1
ATOM 2693 C C . VAL A 1 340 ? -9.584 13.144 17.066 1.00 97.06 340 VAL A C 1
ATOM 2695 O O . VAL A 1 340 ? -8.623 12.532 16.603 1.00 97.06 340 VAL A O 1
ATOM 2698 N N . ALA A 1 341 ? -10.589 13.567 16.297 1.00 96.56 341 ALA A N 1
ATOM 2699 C CA . ALA A 1 341 ? -10.663 13.312 14.859 1.00 96.56 341 ALA A CA 1
ATOM 2700 C C . ALA A 1 341 ? -9.483 13.920 14.076 1.00 96.56 341 ALA A C 1
ATOM 2702 O O . ALA A 1 341 ? -9.076 13.366 13.055 1.00 96.56 341 ALA A O 1
ATOM 2703 N N . LYS A 1 342 ? -8.899 15.029 14.558 1.00 95.56 342 LYS A N 1
ATOM 2704 C CA . LYS A 1 342 ? -7.678 15.629 13.987 1.00 95.56 342 LYS A CA 1
ATOM 2705 C C . LYS A 1 342 ? -6.398 14.870 14.357 1.00 95.56 342 LYS A C 1
ATOM 2707 O O . LYS A 1 342 ? -5.384 15.070 13.703 1.00 95.56 342 LYS A O 1
ATOM 2712 N N . ILE A 1 343 ? -6.422 14.026 15.394 1.00 92.88 343 ILE A N 1
ATOM 2713 C CA . ILE A 1 343 ? -5.261 13.237 15.851 1.00 92.88 343 ILE A CA 1
ATOM 2714 C C . ILE A 1 343 ? -5.102 11.932 15.046 1.00 92.88 343 ILE A C 1
ATOM 2716 O O . ILE A 1 343 ? -4.041 11.301 15.086 1.00 92.88 343 ILE A O 1
ATOM 2720 N N . LEU A 1 344 ? -6.130 11.491 14.321 1.00 91.69 344 LEU A N 1
ATOM 2721 C CA . LEU A 1 344 ? -6.020 10.310 13.463 1.00 91.69 344 LEU A CA 1
ATOM 2722 C C . LEU A 1 344 ? -5.184 10.613 12.205 1.00 91.69 344 LEU A C 1
ATOM 2724 O O . LEU A 1 344 ? -5.206 11.758 11.743 1.00 91.69 344 LEU A O 1
ATOM 2728 N N . PRO A 1 345 ? -4.451 9.625 11.649 1.00 90.69 345 PRO A N 1
ATOM 2729 C CA . PRO A 1 345 ? -3.657 9.834 10.439 1.00 90.69 345 PRO A CA 1
ATOM 2730 C C . PRO A 1 345 ? -4.510 10.228 9.232 1.00 90.69 345 PRO A C 1
ATOM 2732 O O . PRO A 1 345 ? -5.745 10.103 9.216 1.00 90.69 345 PRO A O 1
ATOM 2735 N N . TYR A 1 346 ? -3.844 10.725 8.194 1.00 90.56 346 TYR A N 1
ATOM 2736 C CA . TYR A 1 346 ? -4.528 11.152 6.987 1.00 90.56 346 TYR A CA 1
ATOM 2737 C C . TYR A 1 346 ? -4.925 9.949 6.121 1.00 90.56 346 TYR A C 1
ATOM 2739 O O . TYR A 1 346 ? -4.123 9.369 5.407 1.00 90.56 346 TYR A O 1
ATOM 2747 N N . LEU A 1 347 ? -6.207 9.596 6.131 1.00 88.31 347 LEU A N 1
ATOM 2748 C CA . LEU A 1 347 ? -6.710 8.418 5.410 1.00 88.31 347 LEU A CA 1
ATOM 2749 C C . LEU A 1 347 ? -6.591 8.486 3.876 1.00 88.31 347 LEU A C 1
ATOM 2751 O O . LEU A 1 347 ? -6.725 7.459 3.213 1.00 88.31 347 LEU A O 1
ATOM 2755 N N . GLY A 1 348 ? -6.395 9.672 3.297 1.00 86.50 348 GLY A N 1
ATOM 2756 C CA . GLY A 1 348 ? -6.476 9.840 1.847 1.00 86.50 348 GLY A CA 1
ATOM 2757 C C . GLY A 1 348 ? -7.851 9.498 1.267 1.00 86.50 348 GLY A C 1
ATOM 2758 O O . GLY A 1 348 ? -8.826 9.290 1.989 1.00 86.50 348 GLY A O 1
ATOM 2759 N N . ASP A 1 349 ? -7.918 9.488 -0.060 1.00 83.31 349 ASP A N 1
ATOM 2760 C CA . ASP A 1 349 ? -9.054 9.023 -0.857 1.00 83.31 349 ASP A CA 1
ATOM 2761 C C . ASP A 1 349 ? -8.569 8.824 -2.297 1.00 83.31 349 ASP A C 1
ATOM 2763 O O . ASP A 1 349 ? -8.319 9.790 -3.023 1.00 83.31 349 ASP A O 1
ATOM 2767 N N . VAL A 1 350 ? -8.434 7.562 -2.701 1.00 84.69 350 VAL A N 1
ATOM 2768 C CA . VAL A 1 350 ? -7.975 7.196 -4.043 1.00 84.69 350 VAL A CA 1
ATOM 2769 C C . VAL A 1 350 ? -8.933 7.696 -5.125 1.00 84.69 350 VAL A C 1
ATOM 2771 O O . VAL A 1 350 ? -8.476 8.145 -6.176 1.00 84.69 350 VAL A O 1
ATOM 2774 N N . TYR A 1 351 ? -10.243 7.697 -4.869 1.00 83.25 351 TYR A N 1
ATOM 2775 C CA . TYR A 1 351 ? -11.237 8.183 -5.827 1.00 83.25 351 TYR A CA 1
ATOM 2776 C C . TYR A 1 351 ? -11.149 9.699 -6.030 1.00 83.25 351 TYR A C 1
ATOM 2778 O O . TYR A 1 351 ? -11.467 10.196 -7.110 1.00 83.25 351 TYR A O 1
ATOM 2786 N N . ALA A 1 352 ? -10.671 10.428 -5.020 1.00 84.94 352 ALA A N 1
ATOM 2787 C CA . ALA A 1 352 ? -10.399 11.859 -5.100 1.00 84.94 352 ALA A CA 1
ATOM 2788 C C . ALA A 1 352 ? -8.949 12.198 -5.508 1.00 84.94 352 ALA A C 1
ATOM 2790 O O . ALA A 1 352 ? -8.597 13.376 -5.544 1.00 84.94 352 ALA A O 1
ATOM 2791 N N . GLY A 1 353 ? -8.106 11.201 -5.809 1.00 84.38 353 GLY A N 1
ATOM 2792 C CA . GLY A 1 353 ? -6.703 11.408 -6.194 1.00 84.38 353 GLY A CA 1
ATOM 2793 C C . GLY A 1 353 ? -5.785 11.835 -5.041 1.00 84.38 353 GLY A C 1
ATOM 2794 O O . GLY A 1 353 ? -4.742 12.442 -5.273 1.00 84.38 353 GLY A O 1
ATOM 2795 N N . ASN A 1 354 ? -6.168 11.545 -3.798 1.00 88.56 354 ASN A N 1
ATOM 2796 C CA . ASN A 1 354 ? -5.397 11.893 -2.608 1.00 88.56 354 ASN A CA 1
ATOM 2797 C C . ASN A 1 354 ? -4.460 10.749 -2.179 1.00 88.56 354 ASN A C 1
ATOM 2799 O O . ASN A 1 354 ? -4.827 9.578 -2.316 1.00 88.56 354 ASN A O 1
ATOM 2803 N N . PRO A 1 355 ? -3.281 11.058 -1.606 1.00 89.44 355 PRO A N 1
ATOM 2804 C CA . PRO A 1 355 ? -2.330 10.041 -1.174 1.00 89.44 355 PRO A CA 1
ATOM 2805 C C . PRO A 1 355 ? -2.792 9.319 0.094 1.00 89.44 355 PRO A C 1
ATOM 2807 O O . PRO A 1 355 ? -3.470 9.898 0.942 1.00 89.44 355 PRO A O 1
ATOM 2810 N N . ILE A 1 356 ? -2.352 8.072 0.247 1.00 85.00 356 ILE A N 1
ATOM 2811 C CA . ILE A 1 356 ? -2.450 7.325 1.505 1.00 85.00 356 ILE A CA 1
ATOM 2812 C C . ILE A 1 356 ? -1.296 7.754 2.425 1.00 85.00 356 ILE A C 1
ATOM 2814 O O . ILE A 1 356 ? -0.190 8.019 1.951 1.00 85.00 356 ILE A O 1
ATOM 2818 N N . ASP A 1 357 ? -1.542 7.822 3.736 1.00 85.12 357 ASP A N 1
ATOM 2819 C CA . ASP A 1 357 ? -0.503 8.140 4.721 1.00 85.12 357 ASP A CA 1
ATOM 2820 C C . ASP A 1 357 ? 0.654 7.117 4.690 1.00 85.12 357 ASP A C 1
ATOM 2822 O O . ASP A 1 357 ? 0.414 5.911 4.842 1.00 85.12 357 ASP A O 1
ATOM 2826 N N . PRO A 1 358 ? 1.921 7.558 4.591 1.00 82.81 358 PRO A N 1
ATOM 2827 C CA . PRO A 1 358 ? 3.077 6.683 4.755 1.00 82.81 358 PRO A CA 1
ATOM 2828 C C . PRO A 1 358 ? 3.134 5.984 6.122 1.00 82.81 358 PRO A C 1
ATOM 2830 O O . PRO A 1 358 ? 3.836 4.981 6.251 1.00 82.81 358 PRO A O 1
ATOM 2833 N N . GLU A 1 359 ? 2.392 6.454 7.142 1.00 83.94 359 GLU A N 1
ATOM 2834 C CA . GLU A 1 359 ? 2.246 5.760 8.428 1.00 83.94 359 GLU A CA 1
ATOM 2835 C C . GLU A 1 359 ? 1.848 4.284 8.248 1.00 83.94 359 GLU A C 1
ATOM 2837 O O . GLU A 1 359 ? 2.277 3.447 9.047 1.00 83.94 359 GLU A O 1
ATOM 2842 N N . TYR A 1 360 ? 1.078 3.950 7.208 1.00 87.81 360 TYR A N 1
ATOM 2843 C CA . TYR A 1 360 ? 0.581 2.592 6.993 1.00 87.81 360 TYR A CA 1
ATOM 2844 C C . TYR A 1 360 ? 1.622 1.628 6.413 1.00 87.81 360 TYR A C 1
ATOM 2846 O O . TYR A 1 360 ? 1.507 0.422 6.622 1.00 87.81 360 TYR A O 1
ATOM 2854 N N . LEU A 1 361 ? 2.687 2.141 5.787 1.00 83.62 361 LEU A N 1
ATOM 2855 C CA . LEU A 1 361 ? 3.733 1.327 5.150 1.00 83.62 361 LEU A CA 1
ATOM 2856 C C . LEU A 1 361 ? 4.552 0.489 6.145 1.00 83.62 361 LEU A C 1
ATOM 2858 O O . LEU A 1 361 ? 5.224 -0.459 5.754 1.00 83.62 361 LEU A O 1
ATOM 2862 N N . LYS A 1 362 ? 4.504 0.819 7.442 1.00 84.56 362 LYS A N 1
ATOM 2863 C CA . LYS A 1 362 ? 5.199 0.060 8.499 1.00 84.56 362 LYS A CA 1
ATOM 2864 C C . LYS A 1 362 ? 4.430 -1.176 8.977 1.00 84.56 362 LYS A C 1
ATOM 2866 O O . LYS A 1 362 ? 4.971 -1.957 9.756 1.00 84.56 362 LYS A O 1
ATOM 2871 N N . TYR A 1 363 ? 3.164 -1.311 8.587 1.00 86.50 363 TYR A N 1
ATOM 2872 C CA . TYR A 1 363 ? 2.316 -2.426 8.988 1.00 86.50 363 TYR A CA 1
ATOM 2873 C C . TYR A 1 363 ? 2.223 -3.462 7.877 1.00 86.50 363 TYR A C 1
ATOM 2875 O O . TYR A 1 363 ? 2.333 -3.132 6.693 1.00 86.50 363 TYR A O 1
ATOM 2883 N N . LYS A 1 364 ? 1.989 -4.711 8.290 1.00 89.81 364 LYS A N 1
ATOM 2884 C CA . LYS A 1 364 ? 1.722 -5.803 7.362 1.00 89.81 364 LYS A CA 1
ATOM 2885 C C . LYS A 1 364 ? 0.434 -5.540 6.592 1.00 89.81 364 LYS A C 1
ATOM 2887 O O . LYS A 1 364 ? -0.553 -5.071 7.168 1.00 89.81 364 LYS A O 1
ATOM 2892 N N . THR A 1 365 ? 0.438 -5.868 5.310 1.00 91.75 365 THR A N 1
ATOM 2893 C CA . THR A 1 365 ? -0.756 -5.772 4.478 1.00 91.75 365 THR A CA 1
ATOM 2894 C C . THR A 1 365 ? -1.769 -6.846 4.854 1.00 91.75 365 THR A C 1
ATOM 2896 O O . THR A 1 365 ? -1.451 -7.861 5.480 1.00 91.75 365 THR A O 1
ATOM 2899 N N . VAL A 1 366 ? -3.016 -6.635 4.446 1.00 93.38 366 VAL A N 1
ATOM 2900 C CA . VAL A 1 366 ? -4.062 -7.652 4.529 1.00 93.38 366 VAL A CA 1
ATOM 2901 C C . VAL A 1 366 ? -3.609 -8.944 3.853 1.00 93.38 366 VAL A C 1
ATOM 2903 O O . VAL A 1 366 ? -3.747 -10.010 4.444 1.00 93.38 366 VAL A O 1
ATOM 2906 N N . ASP A 1 367 ? -2.998 -8.862 2.674 1.00 89.69 367 ASP A N 1
ATOM 2907 C CA . ASP A 1 367 ? -2.567 -10.042 1.922 1.00 89.69 367 ASP A CA 1
ATOM 2908 C C . ASP A 1 367 ? -1.473 -10.832 2.662 1.00 89.69 367 ASP A C 1
ATOM 2910 O O . ASP A 1 367 ? -1.494 -12.065 2.672 1.00 89.69 367 ASP A O 1
ATOM 2914 N N . GLU A 1 368 ? -0.571 -10.141 3.365 1.00 92.00 368 GLU A N 1
ATOM 2915 C CA . GLU A 1 368 ? 0.439 -10.766 4.226 1.00 92.00 368 GLU A CA 1
ATOM 2916 C C . GLU A 1 368 ? -0.179 -11.455 5.450 1.00 92.00 368 GLU A C 1
ATOM 2918 O O . GLU A 1 368 ? 0.210 -12.576 5.781 1.00 92.00 368 GLU A O 1
ATOM 2923 N N . TYR A 1 369 ? -1.154 -10.823 6.116 1.00 94.25 369 TYR A N 1
ATOM 2924 C CA . TYR A 1 369 ? -1.870 -11.443 7.240 1.00 94.25 369 TYR A CA 1
ATOM 2925 C C . TYR A 1 369 ? -2.674 -12.665 6.803 1.00 94.25 369 TYR A C 1
ATOM 2927 O O . TYR A 1 369 ? -2.652 -13.686 7.488 1.00 94.25 369 TYR A O 1
ATOM 2935 N N . LEU A 1 370 ? -3.353 -12.575 5.658 1.00 91.62 370 LEU A N 1
ATOM 2936 C CA . LEU A 1 370 ? -4.107 -13.681 5.075 1.00 91.62 370 LEU A CA 1
ATOM 2937 C C . LEU A 1 370 ? -3.189 -14.782 4.518 1.00 91.62 370 LEU A C 1
ATOM 2939 O O . LEU A 1 370 ? -3.646 -15.907 4.327 1.00 91.62 370 LEU A O 1
ATOM 2943 N N . GLN A 1 371 ? -1.901 -14.487 4.318 1.00 90.62 371 GLN A N 1
ATOM 2944 C CA . GLN A 1 371 ? -0.890 -15.389 3.758 1.00 90.62 371 GLN A CA 1
ATOM 2945 C C . GLN A 1 371 ? -1.184 -15.774 2.300 1.00 90.62 371 GLN A C 1
ATOM 2947 O O . GLN A 1 371 ? -1.037 -16.941 1.921 1.00 90.62 371 GLN A O 1
ATOM 2952 N N . VAL A 1 372 ? -1.624 -14.810 1.485 1.00 85.75 372 VAL A N 1
ATOM 2953 C CA . VAL A 1 372 ? -1.991 -15.017 0.071 1.00 85.75 372 VAL A CA 1
ATOM 2954 C C . VAL A 1 372 ? -0.888 -15.774 -0.682 1.00 85.75 372 VAL A C 1
ATOM 2956 O O . VAL A 1 372 ? 0.296 -15.467 -0.561 1.00 85.75 372 VAL A O 1
ATOM 2959 N N . GLY A 1 373 ? -1.281 -16.790 -1.457 1.00 85.62 373 GLY A N 1
ATOM 2960 C CA . GLY A 1 373 ? -0.356 -17.641 -2.217 1.00 85.62 373 GLY A CA 1
ATOM 2961 C C . GLY A 1 373 ? 0.249 -18.812 -1.429 1.00 85.62 373 GLY A C 1
ATOM 2962 O O . GLY A 1 373 ? 1.113 -19.513 -1.953 1.00 85.62 373 GLY A O 1
ATOM 2963 N N . THR A 1 374 ? -0.195 -19.051 -0.191 1.00 91.75 374 THR A N 1
ATOM 2964 C CA . THR A 1 374 ? 0.231 -20.199 0.629 1.00 91.75 374 THR A CA 1
ATOM 2965 C C . THR A 1 374 ? -0.881 -21.249 0.795 1.00 91.75 374 THR A C 1
ATOM 2967 O O . THR A 1 374 ? -2.064 -20.913 0.716 1.00 91.75 374 THR A O 1
ATOM 2970 N N . PRO A 1 375 ? -0.550 -22.510 1.153 1.00 94.56 375 PRO A N 1
ATOM 2971 C CA . PRO A 1 375 ? -1.565 -23.522 1.466 1.00 94.56 375 PRO A CA 1
ATOM 2972 C C . PRO A 1 375 ? -2.483 -23.156 2.644 1.00 94.56 375 PRO A C 1
ATOM 2974 O O . PRO A 1 375 ? -3.593 -23.677 2.746 1.00 94.56 375 PRO A O 1
ATOM 2977 N N . ALA A 1 376 ? -2.024 -22.297 3.563 1.00 93.38 376 ALA A N 1
ATOM 2978 C CA . ALA A 1 376 ? -2.848 -21.811 4.668 1.00 93.38 376 ALA A CA 1
ATOM 2979 C C . ALA A 1 376 ? -3.964 -20.891 4.153 1.00 93.38 376 ALA A C 1
ATOM 2981 O O . ALA A 1 376 ? -5.115 -21.048 4.562 1.00 93.38 376 ALA A O 1
ATOM 2982 N N . TYR A 1 377 ? -3.648 -20.010 3.199 1.00 92.44 377 TYR A N 1
ATOM 2983 C CA . TYR A 1 377 ? -4.637 -19.169 2.531 1.00 92.44 377 TYR A CA 1
ATOM 2984 C C . TYR A 1 377 ? -5.672 -19.996 1.769 1.00 92.44 377 TYR A C 1
ATOM 2986 O O . TYR A 1 377 ? -6.867 -19.765 1.935 1.00 92.44 377 TYR A O 1
ATOM 2994 N N . ASP A 1 378 ? -5.252 -21.020 1.023 1.00 94.44 378 ASP A N 1
ATOM 2995 C CA . ASP A 1 378 ? -6.185 -21.880 0.279 1.00 94.44 378 ASP A CA 1
ATOM 2996 C C . ASP A 1 378 ? -7.183 -22.592 1.209 1.00 94.44 378 ASP A C 1
ATOM 2998 O O . ASP A 1 378 ? -8.388 -22.649 0.935 1.00 94.44 378 ASP A O 1
ATOM 3002 N N . LYS A 1 379 ? -6.704 -23.099 2.353 1.00 96.88 379 LYS A N 1
ATOM 3003 C CA . LYS A 1 379 ? -7.555 -23.712 3.386 1.00 96.88 379 LYS A CA 1
ATOM 3004 C C . LYS A 1 379 ? -8.496 -22.704 4.036 1.00 96.88 379 LYS A C 1
ATOM 3006 O O . LYS A 1 379 ? -9.671 -23.015 4.250 1.00 96.88 379 LYS A O 1
ATOM 3011 N N . MET A 1 380 ? -7.999 -21.506 4.333 1.00 96.12 380 MET A N 1
ATOM 3012 C CA . MET A 1 380 ? -8.798 -20.415 4.880 1.00 96.12 380 MET A CA 1
ATOM 3013 C C . MET A 1 380 ? -9.913 -20.018 3.906 1.00 96.12 380 MET A C 1
ATOM 3015 O O . MET A 1 380 ? -11.076 -19.987 4.297 1.00 96.12 380 MET A O 1
ATOM 3019 N N . VAL A 1 381 ? -9.594 -19.779 2.630 1.00 94.31 381 VAL A N 1
ATOM 3020 C CA . VAL A 1 381 ? -10.571 -19.431 1.584 1.00 94.31 381 VAL A CA 1
ATOM 3021 C C . VAL A 1 381 ? -11.599 -20.545 1.405 1.00 94.31 381 VAL A C 1
ATOM 3023 O O . VAL A 1 381 ? -12.795 -20.265 1.355 1.00 94.31 381 VAL A O 1
ATOM 3026 N N . THR A 1 382 ? -11.164 -21.808 1.381 1.00 96.19 382 THR A N 1
ATOM 3027 C CA . THR A 1 382 ? -12.068 -22.969 1.316 1.00 96.19 382 THR A CA 1
ATOM 3028 C C . THR A 1 382 ? -13.037 -22.986 2.501 1.00 96.19 382 THR A C 1
ATOM 3030 O O . THR A 1 382 ? -14.244 -23.151 2.319 1.00 96.19 382 THR A O 1
ATOM 3033 N N . THR A 1 383 ? -12.526 -22.746 3.709 1.00 97.19 383 THR A N 1
ATOM 3034 C CA . THR A 1 383 ? -13.322 -22.674 4.942 1.00 97.19 383 THR A CA 1
ATOM 3035 C C . THR A 1 383 ? -14.323 -21.518 4.896 1.00 97.19 383 THR A C 1
ATOM 3037 O O . THR A 1 383 ? -15.510 -21.717 5.148 1.00 97.19 383 THR A O 1
ATOM 3040 N N . ILE A 1 384 ? -13.875 -20.320 4.510 1.00 95.38 384 ILE A N 1
ATOM 3041 C CA . ILE A 1 384 ? -14.724 -19.132 4.365 1.00 95.38 384 ILE A CA 1
ATOM 3042 C C . ILE A 1 384 ? -15.831 -19.380 3.337 1.00 95.38 384 ILE A C 1
ATOM 3044 O O . ILE A 1 384 ? -16.983 -19.044 3.599 1.00 95.38 384 ILE A O 1
ATOM 3048 N N . ASN A 1 385 ? -15.513 -19.972 2.184 1.00 94.81 385 ASN A N 1
ATOM 3049 C CA . ASN A 1 385 ? -16.497 -20.246 1.138 1.00 94.81 385 ASN A CA 1
ATOM 3050 C C . ASN A 1 385 ? -17.548 -21.257 1.603 1.00 94.81 385 ASN A C 1
ATOM 3052 O O . ASN A 1 385 ? -18.737 -21.000 1.434 1.00 94.81 385 ASN A O 1
ATOM 3056 N N . ARG A 1 386 ? -17.138 -22.332 2.285 1.00 96.69 386 ARG A N 1
ATOM 3057 C CA . ARG A 1 386 ? -18.077 -23.281 2.898 1.00 96.69 386 ARG A CA 1
ATOM 3058 C C . ARG A 1 386 ? -18.995 -22.595 3.917 1.00 96.69 386 ARG A C 1
ATOM 3060 O O . ARG A 1 386 ? -20.206 -22.776 3.866 1.00 96.69 386 ARG A O 1
ATOM 3067 N N . LEU A 1 387 ? -18.440 -21.779 4.818 1.00 95.69 387 LEU A N 1
ATOM 3068 C CA . LEU A 1 387 ? -19.229 -21.040 5.813 1.00 95.69 387 LEU A CA 1
ATOM 3069 C C . LEU A 1 387 ? -20.217 -20.067 5.152 1.00 95.69 387 LEU A C 1
ATOM 3071 O O . LEU A 1 387 ? -21.366 -19.983 5.583 1.00 95.69 387 LEU A O 1
ATOM 3075 N N . LYS A 1 388 ? -19.801 -19.365 4.088 1.00 93.00 388 LYS A N 1
ATOM 3076 C CA . LYS A 1 388 ? -20.682 -18.505 3.281 1.00 93.00 388 LYS A CA 1
ATOM 3077 C C . LYS A 1 388 ? -21.824 -19.308 2.658 1.00 93.00 388 LYS A C 1
ATOM 3079 O O . LYS A 1 388 ? -22.970 -18.885 2.754 1.00 93.00 388 LYS A O 1
ATOM 3084 N N . GLU A 1 389 ? -21.536 -20.462 2.059 1.00 94.19 389 GLU A N 1
ATOM 3085 C CA . GLU A 1 389 ? -22.563 -21.343 1.489 1.00 94.19 389 GLU A CA 1
ATOM 3086 C C . GLU A 1 38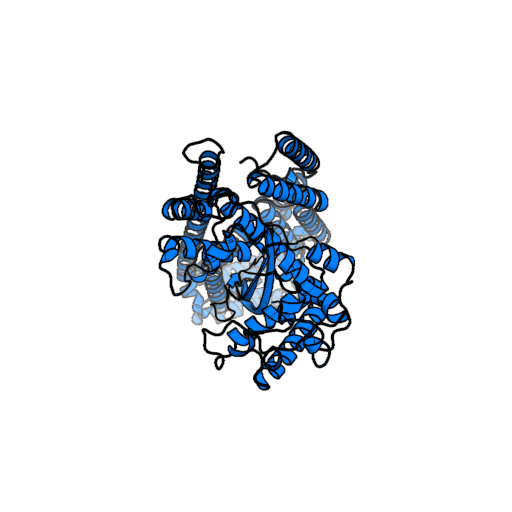9 ? -23.558 -21.828 2.547 1.00 94.19 389 GLU A C 1
ATOM 3088 O O . GLU A 1 389 ? -24.762 -21.843 2.294 1.00 94.19 389 GLU A O 1
ATOM 3093 N N . ASP A 1 390 ? -23.083 -22.194 3.737 1.00 94.44 390 ASP A N 1
ATOM 3094 C CA . ASP A 1 390 ? -23.950 -22.618 4.835 1.00 94.44 390 ASP A CA 1
ATOM 3095 C C . ASP A 1 390 ? -24.846 -21.466 5.314 1.00 94.44 390 ASP A C 1
ATOM 3097 O O . ASP A 1 390 ? -26.052 -21.646 5.446 1.00 94.44 390 ASP A O 1
ATOM 3101 N N . ILE A 1 391 ? -24.305 -20.254 5.461 1.00 91.94 391 ILE A N 1
ATOM 3102 C CA . ILE A 1 391 ? -25.093 -19.046 5.764 1.00 91.94 391 ILE A CA 1
ATOM 3103 C C . ILE A 1 391 ? -26.155 -18.774 4.685 1.00 91.94 391 ILE A C 1
ATOM 3105 O O . ILE A 1 391 ? -27.302 -18.472 5.010 1.00 91.94 391 ILE A O 1
ATOM 3109 N N . LEU A 1 392 ? -25.811 -18.899 3.400 1.00 90.88 392 LEU A N 1
ATOM 3110 C CA . LEU A 1 392 ? -26.768 -18.700 2.306 1.00 90.88 392 LEU A CA 1
ATOM 3111 C C . LEU A 1 392 ? -27.913 -19.727 2.350 1.00 90.88 392 LEU A C 1
ATOM 3113 O O . LEU A 1 392 ? -29.064 -19.370 2.088 1.00 90.88 392 LEU A O 1
ATOM 3117 N N . LYS A 1 393 ? -27.635 -20.983 2.734 1.00 93.00 393 LYS A N 1
ATOM 3118 C CA . LYS A 1 393 ? -28.681 -21.997 2.971 1.00 93.00 393 LYS A CA 1
ATOM 3119 C C . LYS A 1 393 ? -29.593 -21.594 4.132 1.00 93.00 393 LYS A C 1
ATOM 3121 O O . LYS A 1 393 ? -30.805 -21.743 4.022 1.00 93.00 393 LYS A O 1
ATOM 3126 N N . GLU A 1 394 ? -29.039 -21.047 5.212 1.00 90.50 394 GLU A N 1
ATOM 3127 C CA . GLU A 1 394 ? -29.812 -20.559 6.362 1.00 90.50 394 GLU A CA 1
ATOM 3128 C C . GLU A 1 394 ? -30.731 -19.386 5.980 1.00 90.50 394 GLU A C 1
ATOM 3130 O O . GLU A 1 394 ? -31.905 -19.373 6.358 1.00 90.50 394 GLU A O 1
ATOM 3135 N N . PHE A 1 395 ? -30.248 -18.444 5.163 1.00 87.75 395 PHE A N 1
ATOM 3136 C CA . PHE A 1 395 ? -31.090 -17.378 4.611 1.00 87.75 395 PHE A CA 1
ATOM 3137 C C . PHE A 1 395 ? -32.243 -17.928 3.766 1.00 87.75 395 PHE A C 1
ATOM 3139 O O . PHE A 1 395 ? -33.376 -17.467 3.906 1.00 87.75 395 PHE A O 1
ATOM 3146 N N . ALA A 1 396 ? -31.997 -18.954 2.946 1.00 88.56 396 ALA A N 1
ATOM 3147 C CA . ALA A 1 396 ? -33.046 -19.605 2.158 1.00 88.56 396 ALA A CA 1
ATOM 3148 C C . ALA A 1 396 ? -34.123 -20.292 3.027 1.00 88.56 396 ALA A C 1
ATOM 3150 O O . ALA A 1 396 ? -35.254 -20.470 2.576 1.00 88.56 396 ALA A O 1
ATOM 3151 N N . LEU A 1 397 ? -33.808 -20.628 4.285 1.00 89.00 397 LEU A N 1
ATOM 3152 C CA . LEU A 1 397 ? -34.764 -21.127 5.284 1.00 89.00 397 LEU A CA 1
ATOM 3153 C C . LEU A 1 397 ? -35.538 -20.003 6.004 1.00 89.00 397 LEU A C 1
ATOM 3155 O O . LEU A 1 397 ? -36.346 -20.278 6.893 1.00 89.00 397 LEU A O 1
ATOM 3159 N N . GLY A 1 398 ? -35.308 -18.737 5.646 1.00 84.62 398 GLY A N 1
ATOM 3160 C CA . GLY A 1 398 ? -35.932 -17.577 6.284 1.00 84.62 398 GLY A CA 1
ATOM 3161 C C . GLY A 1 398 ? -35.369 -17.259 7.672 1.00 84.62 398 GLY A C 1
ATOM 3162 O O . GLY A 1 398 ? -36.084 -16.683 8.498 1.00 84.62 398 GLY A O 1
ATOM 3163 N N . ARG A 1 399 ? -34.122 -17.667 7.947 1.00 85.50 399 ARG A N 1
ATOM 3164 C CA . ARG A 1 399 ? -33.353 -17.267 9.137 1.00 85.50 399 ARG A CA 1
ATOM 3165 C C . ARG A 1 399 ? -32.552 -15.990 8.846 1.00 85.50 399 ARG A C 1
ATOM 3167 O O . ARG A 1 399 ? -32.374 -15.627 7.690 1.00 85.50 399 ARG A O 1
ATOM 3174 N N . GLY A 1 400 ? -32.096 -15.289 9.883 1.00 79.75 400 GLY A N 1
ATOM 3175 C CA . GLY A 1 400 ? -31.322 -14.046 9.765 1.00 79.75 400 GLY A CA 1
ATOM 3176 C C . GLY A 1 400 ? -32.142 -12.801 9.408 1.00 79.75 400 GLY A C 1
ATOM 3177 O O . GLY A 1 400 ? -31.565 -11.767 9.103 1.00 79.75 400 GLY A O 1
ATOM 3178 N N . THR A 1 401 ? -33.478 -12.872 9.439 1.00 73.12 401 THR A N 1
ATOM 3179 C CA . THR A 1 401 ? -34.369 -11.723 9.185 1.00 73.12 401 THR A CA 1
ATOM 3180 C C . THR A 1 401 ? -34.388 -10.747 10.366 1.00 73.12 401 THR A C 1
ATOM 3182 O O . THR A 1 401 ? -33.894 -11.066 11.444 1.00 73.12 401 THR A O 1
ATOM 3185 N N . LYS A 1 402 ? -35.045 -9.588 10.242 1.00 68.62 402 LYS A N 1
ATOM 3186 C CA . LYS A 1 402 ? -35.233 -8.655 11.371 1.00 68.62 402 LYS A CA 1
ATOM 3187 C C . LYS A 1 402 ? -35.813 -9.319 12.633 1.00 68.62 402 LYS A C 1
ATOM 3189 O O . LYS A 1 402 ? -35.401 -8.990 13.743 1.00 68.62 402 LYS A O 1
ATOM 3194 N N . ASP A 1 403 ? -36.695 -10.306 12.469 1.00 68.19 403 ASP A N 1
ATOM 3195 C CA . ASP A 1 403 ? -37.295 -11.065 13.579 1.00 68.19 403 ASP A CA 1
ATOM 3196 C C . ASP A 1 403 ? -36.275 -11.932 14.339 1.00 68.19 403 ASP A C 1
ATOM 3198 O O . ASP A 1 403 ? -36.482 -12.259 15.507 1.00 68.19 403 ASP A O 1
ATOM 3202 N N . SER A 1 404 ? -35.158 -12.287 13.696 1.00 67.00 404 SER A N 1
ATOM 3203 C CA . SER A 1 404 ? -34.060 -13.046 14.307 1.00 67.00 404 SER A CA 1
ATOM 3204 C C . SER A 1 404 ? -33.254 -12.247 15.330 1.00 67.00 404 SER A C 1
ATOM 3206 O O . SER A 1 404 ? -32.565 -12.838 16.160 1.00 67.00 404 SER A O 1
ATOM 3208 N N . MET A 1 405 ? -33.352 -10.914 15.299 1.00 64.62 405 MET A N 1
ATOM 3209 C CA . MET A 1 405 ? -32.702 -10.044 16.280 1.00 64.62 405 MET A CA 1
ATOM 3210 C C . MET A 1 405 ? -33.429 -10.046 17.632 1.00 64.62 405 MET A C 1
ATOM 3212 O O . MET A 1 405 ? -32.829 -9.705 18.648 1.00 64.62 405 MET A O 1
ATOM 3216 N N . GLY A 1 406 ? -34.700 -10.462 17.663 1.00 62.72 406 GLY A N 1
ATOM 3217 C CA . GLY A 1 406 ? -35.471 -10.626 18.894 1.00 62.72 406 GLY A CA 1
ATOM 3218 C C . GLY A 1 406 ? -35.131 -11.910 19.662 1.00 62.72 406 GLY A C 1
ATOM 3219 O O . GLY A 1 406 ? -34.147 -12.602 19.385 1.00 62.72 406 GLY A O 1
ATOM 3220 N N . SER A 1 407 ? -35.988 -12.274 20.615 1.00 63.22 407 SER A N 1
ATOM 3221 C CA . SER A 1 407 ? -35.861 -13.505 21.414 1.00 63.22 407 SER A CA 1
ATOM 3222 C C . SER A 1 407 ? -36.185 -14.793 20.640 1.00 63.22 407 SER A C 1
ATOM 3224 O O . SER A 1 407 ? -36.058 -15.888 21.182 1.00 63.22 407 SER A O 1
ATOM 3226 N N . ASN A 1 408 ? -36.595 -14.696 19.369 1.00 72.38 408 ASN A N 1
ATOM 3227 C CA . ASN A 1 408 ? -36.968 -15.856 18.563 1.00 72.38 408 ASN A CA 1
ATOM 3228 C C . ASN A 1 408 ? -35.732 -16.578 18.004 1.00 72.38 408 ASN A C 1
ATOM 3230 O O . ASN A 1 408 ? -35.237 -16.273 16.915 1.00 72.38 408 ASN A O 1
ATOM 3234 N N . ILE A 1 409 ? -35.252 -17.562 18.761 1.00 72.44 409 ILE A N 1
ATOM 3235 C CA . ILE A 1 409 ? -34.047 -18.326 18.440 1.00 72.44 409 ILE A CA 1
ATOM 3236 C C . ILE A 1 409 ? -34.167 -19.145 17.146 1.00 72.44 409 ILE A C 1
ATOM 3238 O O . ILE A 1 409 ? -33.178 -19.298 16.430 1.00 72.44 409 ILE A O 1
ATOM 3242 N N . ASP A 1 410 ? -35.376 -19.577 16.772 1.00 79.56 410 ASP A N 1
ATOM 3243 C CA . ASP A 1 410 ? -35.623 -20.367 15.555 1.00 79.56 410 ASP A CA 1
ATOM 3244 C C . ASP A 1 410 ? -35.366 -19.584 14.268 1.00 79.56 410 ASP A C 1
ATOM 3246 O O . ASP A 1 410 ? -35.143 -20.167 13.201 1.00 79.56 410 ASP A O 1
ATOM 3250 N N . LYS A 1 411 ? -35.403 -18.253 14.360 1.00 81.81 411 LYS A N 1
ATOM 3251 C CA . LYS A 1 411 ? -35.126 -17.351 13.245 1.00 81.81 411 LYS A CA 1
ATOM 3252 C C . LYS A 1 411 ? -33.651 -16.991 13.129 1.00 81.81 411 LYS A C 1
ATOM 3254 O O . LYS A 1 411 ? -33.292 -16.355 12.145 1.00 81.81 411 LYS A O 1
ATOM 3259 N N . ARG A 1 412 ? -32.784 -17.386 14.063 1.00 82.50 412 ARG A N 1
ATOM 3260 C CA . ARG A 1 412 ? -31.348 -17.073 14.005 1.00 82.50 412 ARG A CA 1
ATOM 3261 C C . ARG A 1 412 ? -30.603 -18.008 13.060 1.00 82.50 412 ARG A C 1
ATOM 3263 O O . ARG A 1 412 ? -30.916 -19.190 12.971 1.00 82.50 412 ARG A O 1
ATOM 3270 N N . ILE A 1 413 ? -29.595 -17.475 12.374 1.00 85.75 413 ILE A N 1
ATOM 3271 C CA . ILE A 1 413 ? -28.664 -18.255 11.545 1.00 85.75 413 ILE A CA 1
ATOM 3272 C C . ILE A 1 413 ? -27.900 -19.215 12.453 1.00 85.75 413 ILE A C 1
ATOM 3274 O O . ILE A 1 413 ? -27.262 -18.767 13.413 1.00 85.75 413 ILE A O 1
ATOM 3278 N N . LYS A 1 414 ? -27.958 -20.516 12.147 1.00 86.50 414 LYS A N 1
ATOM 3279 C CA . LYS A 1 414 ? -27.408 -21.579 13.001 1.00 86.50 414 LYS A CA 1
ATOM 3280 C C . LYS A 1 414 ? -26.005 -22.059 12.607 1.00 86.50 414 LYS A C 1
ATOM 3282 O O . LYS A 1 414 ? -25.507 -23.016 13.193 1.00 86.50 414 LYS A O 1
ATOM 3287 N N . THR A 1 415 ? -25.356 -21.414 11.638 1.00 87.88 415 THR A N 1
ATOM 3288 C CA . THR A 1 415 ? -23.993 -21.764 11.208 1.00 87.88 415 THR A CA 1
ATOM 3289 C C . THR A 1 415 ? -22.996 -21.653 12.367 1.00 87.88 415 THR A C 1
ATOM 3291 O O . THR A 1 415 ? -22.951 -20.638 13.065 1.00 87.88 415 THR A O 1
ATOM 3294 N N . VAL A 1 416 ? -22.172 -22.689 12.550 1.00 84.75 416 VAL A N 1
ATOM 3295 C CA . VAL A 1 416 ? -21.110 -22.760 13.566 1.00 84.75 416 VAL A CA 1
ATOM 3296 C C . VAL A 1 416 ? -19.799 -23.250 12.953 1.00 84.75 416 VAL A C 1
ATOM 3298 O O . VAL A 1 416 ? -19.800 -23.889 11.899 1.00 84.75 416 VAL A O 1
ATOM 3301 N N . VAL A 1 417 ? -18.684 -22.965 13.624 1.00 85.56 417 VAL A N 1
ATOM 3302 C CA . VAL A 1 417 ? -17.355 -23.461 13.238 1.00 85.56 417 VAL A CA 1
ATOM 3303 C C . VAL A 1 417 ? -17.046 -24.815 13.881 1.00 85.56 417 VAL A C 1
ATOM 3305 O O . VAL A 1 417 ? -17.484 -25.114 14.991 1.00 85.56 417 VAL A O 1
ATOM 3308 N N . THR A 1 418 ? -16.255 -25.622 13.186 1.00 87.38 418 THR A N 1
ATOM 3309 C CA . THR A 1 418 ? -15.583 -26.820 13.702 1.00 87.38 418 THR A CA 1
ATOM 3310 C C . THR A 1 418 ? -14.189 -26.473 14.236 1.00 87.3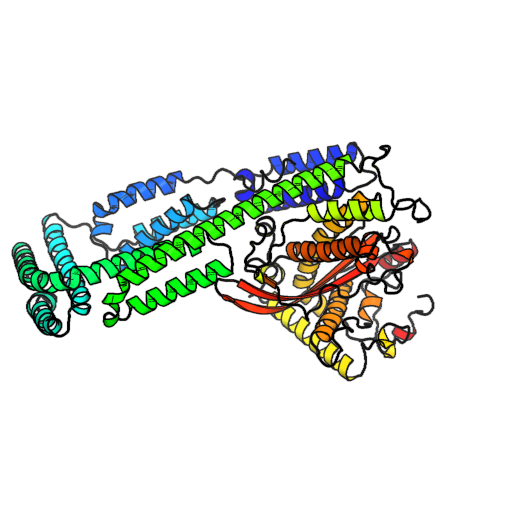8 418 THR A C 1
ATOM 3312 O O . THR A 1 418 ? -13.665 -25.393 13.970 1.00 87.38 418 THR A O 1
ATOM 3315 N N . ASP A 1 419 ? -13.544 -27.398 14.953 1.00 84.19 419 ASP A N 1
ATOM 3316 C CA . ASP A 1 419 ? -12.158 -27.207 15.412 1.00 84.19 419 ASP A CA 1
ATOM 3317 C C . ASP A 1 419 ? -11.174 -27.017 14.240 1.00 84.19 419 ASP A C 1
ATOM 3319 O O . ASP A 1 419 ? -10.239 -26.223 14.334 1.00 84.19 419 ASP A O 1
ATOM 3323 N N . GLU A 1 420 ? -11.399 -27.710 13.118 1.00 92.00 420 GLU A N 1
ATOM 3324 C CA . GLU A 1 420 ? -10.585 -27.553 11.908 1.00 92.00 420 GLU A CA 1
ATOM 3325 C C . GLU A 1 420 ? -10.787 -26.174 11.269 1.00 92.00 420 GLU A C 1
ATOM 3327 O O . GLU A 1 420 ? -9.816 -25.542 10.850 1.00 92.00 420 GLU A O 1
ATOM 3332 N N . ASP 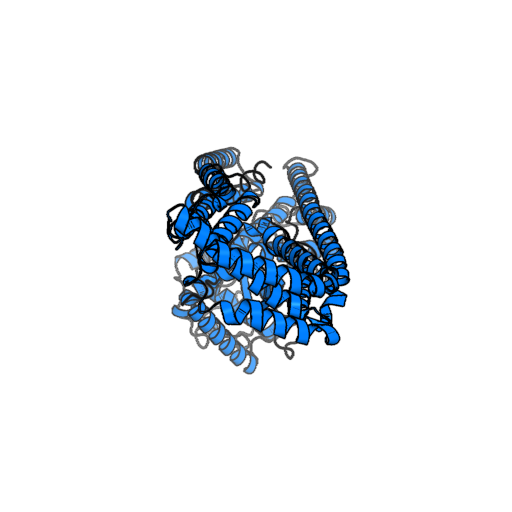A 1 421 ? -12.021 -25.660 11.263 1.00 94.31 421 ASP A N 1
ATOM 3333 C CA . ASP A 1 421 ? -12.291 -24.310 10.767 1.00 94.31 421 ASP A CA 1
ATOM 3334 C C . ASP A 1 421 ? -11.551 -23.257 11.588 1.00 94.31 421 ASP A C 1
ATOM 3336 O O . ASP A 1 421 ? -11.015 -22.314 11.021 1.00 94.31 421 ASP A O 1
ATOM 3340 N N . VAL A 1 422 ? -11.482 -23.414 12.912 1.00 90.62 422 VAL A N 1
ATOM 3341 C CA . VAL A 1 422 ? -10.769 -22.473 13.791 1.00 90.62 422 VAL A CA 1
ATOM 3342 C C . VAL A 1 422 ? -9.287 -22.411 13.425 1.00 90.62 422 VAL A C 1
ATOM 3344 O O . VAL A 1 422 ? -8.725 -21.321 13.327 1.00 90.62 422 VAL A O 1
ATOM 3347 N N . ILE A 1 423 ? -8.666 -23.565 13.161 1.00 93.75 423 ILE A N 1
ATOM 3348 C CA . ILE A 1 423 ? -7.273 -23.640 12.699 1.00 93.75 423 ILE A CA 1
ATOM 3349 C C . ILE A 1 423 ? -7.128 -22.944 11.341 1.00 93.75 423 ILE A C 1
ATOM 3351 O O . ILE A 1 423 ? -6.224 -22.129 11.156 1.00 93.75 423 ILE A O 1
ATOM 3355 N N . ASN A 1 424 ? -8.027 -23.231 10.398 1.00 97.44 424 ASN A N 1
ATOM 3356 C CA . ASN A 1 424 ? -7.974 -22.665 9.050 1.00 97.44 424 ASN A CA 1
ATOM 3357 C C . ASN A 1 424 ? -8.289 -21.160 9.018 1.00 97.44 424 ASN A C 1
ATOM 3359 O O . ASN A 1 424 ? -7.818 -20.461 8.128 1.00 97.44 424 ASN A O 1
ATOM 3363 N N . LEU A 1 425 ? -9.055 -20.644 9.981 1.00 96.50 425 LEU A N 1
ATOM 3364 C CA . LEU A 1 425 ? -9.386 -19.224 10.119 1.00 96.50 425 LEU A CA 1
ATOM 3365 C C . LEU A 1 425 ? -8.317 -18.424 10.872 1.00 96.50 425 LEU A C 1
ATOM 3367 O O . LEU A 1 425 ? -8.456 -17.206 10.989 1.00 96.50 425 LEU A O 1
ATOM 3371 N N . LYS A 1 426 ? -7.238 -19.061 11.345 1.00 95.81 426 LYS A N 1
ATOM 3372 C CA . LYS A 1 426 ? -6.173 -18.386 12.095 1.00 95.81 426 LYS A CA 1
ATOM 3373 C C . LYS A 1 426 ? -5.605 -17.133 11.399 1.00 95.81 426 LYS A C 1
ATOM 3375 O O . LYS A 1 426 ? -5.496 -16.117 12.080 1.00 95.81 426 LYS A O 1
ATOM 3380 N N . PRO A 1 427 ? -5.338 -17.120 10.076 1.00 96.19 427 PRO A N 1
ATOM 3381 C CA . PRO A 1 427 ? -4.873 -15.907 9.394 1.00 96.19 427 PRO A CA 1
ATOM 3382 C C . PRO A 1 427 ? -5.866 -14.732 9.497 1.00 96.19 427 PRO A C 1
ATOM 3384 O O . PRO A 1 427 ? -5.469 -13.590 9.724 1.00 96.19 427 PRO A O 1
ATOM 3387 N N . LEU A 1 428 ? -7.172 -15.009 9.404 1.00 95.44 428 LEU A N 1
ATOM 3388 C CA . LEU A 1 428 ? -8.227 -13.998 9.537 1.00 95.44 428 LEU A CA 1
ATOM 3389 C C . LEU A 1 428 ? -8.414 -13.540 10.994 1.00 95.44 428 LEU A C 1
ATOM 3391 O O . LEU A 1 428 ? -8.704 -12.372 11.243 1.00 95.44 428 LEU A O 1
ATOM 3395 N N . ILE A 1 429 ? -8.214 -14.443 11.957 1.00 95.31 429 ILE A N 1
ATOM 3396 C CA . ILE A 1 429 ? -8.183 -14.113 13.388 1.00 95.31 429 ILE A CA 1
ATOM 3397 C C . ILE A 1 429 ? -7.017 -13.165 13.692 1.00 95.31 429 ILE A C 1
ATOM 3399 O O . ILE A 1 429 ? -7.212 -12.159 14.370 1.00 95.31 429 ILE A O 1
ATOM 3403 N N . ASP A 1 430 ? -5.825 -13.448 13.170 1.00 96.12 430 ASP A N 1
ATOM 3404 C CA . ASP A 1 430 ? -4.636 -12.625 13.409 1.00 96.12 430 ASP A CA 1
ATOM 3405 C C . ASP A 1 430 ? -4.767 -11.239 12.748 1.00 96.12 430 ASP A C 1
ATOM 3407 O O . ASP A 1 430 ? -4.408 -10.224 13.350 1.00 96.12 430 ASP A O 1
ATOM 3411 N N . LEU A 1 431 ? -5.365 -11.177 11.550 1.00 96.31 431 LEU A N 1
ATOM 3412 C CA . LEU A 1 431 ? -5.769 -9.931 10.890 1.00 96.31 431 LEU A CA 1
ATOM 3413 C C . LEU A 1 431 ? -6.732 -9.110 11.765 1.00 96.31 431 LEU A C 1
ATOM 3415 O O . LEU A 1 431 ? -6.540 -7.906 11.952 1.00 96.31 431 LEU A O 1
ATOM 3419 N N . ALA A 1 432 ? -7.771 -9.757 12.303 1.00 95.38 432 ALA A N 1
ATOM 3420 C CA . ALA A 1 432 ? -8.732 -9.111 13.187 1.00 95.38 432 ALA A CA 1
ATOM 3421 C C . ALA A 1 432 ? -8.040 -8.609 14.460 1.00 95.38 432 ALA A C 1
ATOM 3423 O O . ALA A 1 432 ? -8.245 -7.466 14.857 1.00 95.38 432 ALA A O 1
ATOM 3424 N N . ASP A 1 433 ? -7.172 -9.399 15.087 1.00 95.25 433 ASP A N 1
ATOM 3425 C CA . ASP A 1 433 ? -6.438 -8.986 16.287 1.00 95.25 433 ASP A CA 1
ATOM 3426 C C . ASP A 1 433 ? -5.569 -7.734 16.034 1.00 95.25 433 ASP A C 1
ATOM 3428 O O . ASP A 1 433 ? -5.519 -6.839 16.886 1.00 95.25 433 ASP A O 1
ATOM 3432 N N . ALA A 1 434 ? -4.954 -7.611 14.851 1.00 95.25 434 ALA A N 1
ATOM 3433 C CA . ALA A 1 434 ? -4.226 -6.407 14.441 1.00 95.25 434 ALA A CA 1
ATOM 3434 C C . ALA A 1 434 ? -5.146 -5.181 14.287 1.00 95.25 434 ALA A C 1
ATOM 3436 O O . ALA A 1 434 ? -4.858 -4.124 14.859 1.00 95.25 434 ALA A O 1
ATOM 3437 N N . TYR A 1 435 ? -6.289 -5.337 13.605 1.00 96.06 435 TYR A N 1
ATOM 3438 C CA . TYR A 1 435 ? -7.324 -4.296 13.501 1.00 96.06 435 TYR A CA 1
ATOM 3439 C C . TYR A 1 435 ? -7.752 -3.817 14.894 1.00 96.06 435 TYR A C 1
ATOM 3441 O O . TYR A 1 435 ? -7.719 -2.625 15.201 1.00 96.06 435 TYR A O 1
ATOM 3449 N N . ASN A 1 436 ? -8.088 -4.763 15.772 1.00 94.44 436 ASN A N 1
ATOM 3450 C CA . ASN A 1 436 ? -8.603 -4.487 17.107 1.00 94.44 436 ASN A CA 1
ATOM 3451 C C . ASN A 1 436 ? -7.612 -3.721 17.975 1.00 94.44 436 ASN A C 1
ATOM 3453 O O . ASN A 1 436 ? -8.002 -2.826 18.724 1.00 94.44 436 ASN A O 1
ATOM 3457 N N . LYS A 1 437 ? -6.321 -4.049 17.869 1.00 93.75 437 LYS A N 1
ATOM 3458 C CA . LYS A 1 437 ? -5.265 -3.338 18.588 1.00 93.75 437 LYS A CA 1
ATOM 3459 C C . LYS A 1 437 ? -5.250 -1.852 18.224 1.00 93.75 437 LYS A C 1
ATOM 3461 O O . LYS A 1 437 ? -5.136 -1.011 19.117 1.00 93.75 437 LYS A O 1
ATOM 3466 N N . ARG A 1 438 ? -5.385 -1.522 16.934 1.00 94.81 438 ARG A N 1
ATOM 3467 C CA . ARG A 1 438 ? -5.438 -0.131 16.468 1.00 94.81 438 ARG A CA 1
ATOM 3468 C C . ARG A 1 438 ? -6.767 0.544 16.802 1.00 94.81 438 ARG A C 1
ATOM 3470 O O . ARG A 1 438 ? -6.753 1.671 17.292 1.00 94.81 438 ARG A O 1
ATOM 3477 N N . ALA A 1 439 ? -7.889 -0.147 16.620 1.00 94.81 439 ALA A N 1
ATOM 3478 C CA . ALA A 1 439 ? -9.211 0.368 16.971 1.00 94.81 439 ALA A CA 1
ATOM 3479 C C . ALA A 1 439 ? -9.289 0.742 18.461 1.00 94.81 439 ALA A C 1
ATOM 3481 O O . ALA A 1 439 ? -9.682 1.857 18.794 1.00 94.81 439 ALA A O 1
ATOM 3482 N N . LEU A 1 440 ? -8.793 -0.116 19.361 1.00 93.94 440 LEU A N 1
ATOM 3483 C CA . LEU A 1 440 ? -8.703 0.178 20.795 1.00 93.94 440 LEU A CA 1
ATOM 3484 C C . LEU A 1 440 ? -7.825 1.389 21.113 1.00 93.94 440 LEU A C 1
ATOM 3486 O O . LEU A 1 440 ? -8.164 2.148 22.018 1.00 93.94 440 LEU A O 1
ATOM 3490 N N . GLU A 1 441 ? -6.707 1.591 20.405 1.00 92.44 441 GLU A N 1
ATOM 3491 C CA . GLU A 1 441 ? -5.882 2.798 20.571 1.00 92.44 441 GLU A CA 1
ATOM 3492 C C . GLU A 1 441 ? -6.717 4.059 20.300 1.00 92.44 441 GLU A C 1
ATOM 3494 O O . GLU A 1 441 ? -6.681 5.012 21.082 1.00 92.44 441 GLU A O 1
ATOM 3499 N N . ASN A 1 442 ? -7.500 4.045 19.221 1.00 94.81 442 ASN A N 1
ATOM 3500 C CA . ASN A 1 442 ? -8.319 5.177 18.800 1.00 94.81 442 ASN A CA 1
ATOM 3501 C C . ASN A 1 442 ? -9.540 5.396 19.707 1.00 94.81 442 ASN A C 1
ATOM 3503 O O . ASN A 1 442 ? -9.764 6.514 20.176 1.00 94.81 442 ASN A O 1
ATOM 3507 N N . ILE A 1 443 ? -10.270 4.328 20.039 1.00 94.56 443 ILE A N 1
ATOM 3508 C CA . ILE A 1 443 ? -11.387 4.350 20.994 1.00 94.56 443 ILE A CA 1
ATOM 3509 C C . ILE A 1 443 ? -10.907 4.906 22.336 1.00 94.56 443 ILE A C 1
ATOM 3511 O O . ILE A 1 443 ? -11.497 5.837 22.885 1.00 94.56 443 ILE A O 1
ATOM 3515 N N . ASN A 1 444 ? -9.786 4.403 22.856 1.00 94.94 444 ASN A N 1
ATOM 3516 C CA . ASN A 1 444 ? -9.266 4.840 24.148 1.00 94.94 444 ASN A CA 1
ATOM 3517 C C . ASN A 1 444 ? -8.718 6.265 24.127 1.00 94.94 444 ASN A C 1
ATOM 3519 O O . ASN A 1 444 ? -8.789 6.945 25.149 1.00 94.94 444 ASN A O 1
ATOM 3523 N N . ARG A 1 445 ? -8.240 6.755 22.980 1.00 94.25 445 ARG A N 1
ATOM 3524 C CA . ARG A 1 445 ? -7.912 8.173 22.800 1.00 94.25 445 ARG A CA 1
ATOM 3525 C C . ARG A 1 445 ? -9.156 9.048 22.961 1.00 94.25 445 ARG A C 1
ATOM 3527 O O . ARG A 1 445 ? -9.084 10.058 23.661 1.00 94.25 445 ARG A O 1
ATOM 3534 N N . MET A 1 446 ? -10.287 8.650 22.372 1.00 96.50 446 MET A N 1
ATOM 3535 C CA . MET A 1 446 ? -11.557 9.357 22.555 1.00 96.50 446 MET A CA 1
ATOM 3536 C C . MET A 1 446 ? -12.026 9.292 24.009 1.00 96.50 446 MET A C 1
ATOM 3538 O O . MET A 1 446 ? -12.314 10.323 24.605 1.00 96.50 446 MET A O 1
ATOM 3542 N N . ARG A 1 447 ? -12.016 8.108 24.628 1.00 94.94 447 ARG A N 1
ATOM 3543 C CA . ARG A 1 447 ? -12.427 7.930 26.032 1.00 94.94 447 ARG A CA 1
ATOM 3544 C C . ARG A 1 447 ? -11.566 8.743 26.997 1.00 94.94 447 ARG A C 1
ATOM 3546 O O . ARG A 1 447 ? -12.102 9.431 27.864 1.00 94.94 447 ARG A O 1
ATOM 3553 N N . PHE A 1 448 ? -10.249 8.761 26.790 1.00 93.50 448 PHE A N 1
ATOM 3554 C CA . PHE A 1 448 ? -9.337 9.630 27.531 1.00 93.50 448 PHE A CA 1
ATOM 3555 C C . PHE A 1 448 ? -9.748 11.096 27.422 1.00 93.50 448 PHE A C 1
ATOM 3557 O O . PHE A 1 448 ? -9.849 11.762 28.452 1.00 93.50 448 PHE A O 1
ATOM 3564 N N . ALA A 1 449 ? -10.041 11.569 26.205 1.00 95.69 449 ALA A N 1
ATOM 3565 C CA . ALA A 1 449 ? -10.377 12.961 25.916 1.00 95.69 449 ALA A CA 1
ATOM 3566 C C . ALA A 1 449 ? -11.571 13.498 26.716 1.00 95.69 449 ALA A C 1
ATOM 3568 O O . ALA A 1 449 ? -11.709 14.710 26.866 1.00 95.69 449 ALA A O 1
ATOM 3569 N N . ILE A 1 450 ? -12.406 12.602 27.239 1.00 95.81 450 ILE A N 1
ATOM 3570 C CA . ILE A 1 450 ? -13.617 12.929 27.990 1.00 95.81 450 ILE A CA 1
ATOM 3571 C C . ILE A 1 450 ? -13.642 12.298 29.388 1.00 95.81 450 ILE A C 1
ATOM 3573 O O . ILE A 1 450 ? -14.680 12.267 30.042 1.00 95.81 450 ILE A O 1
ATOM 3577 N N . GLY A 1 451 ? -12.511 11.786 29.873 1.00 91.19 451 GLY A N 1
ATOM 3578 C CA . GLY A 1 451 ? -12.396 11.290 31.246 1.00 91.19 451 GLY A CA 1
ATOM 3579 C C . GLY A 1 451 ? -13.126 9.969 31.492 1.00 91.19 451 GLY A C 1
ATOM 3580 O O . GLY A 1 451 ? -13.527 9.696 32.622 1.00 91.19 451 GLY A O 1
ATOM 3581 N N . VAL A 1 452 ? -13.300 9.157 30.448 1.00 91.00 452 VAL A N 1
ATOM 3582 C CA . VAL A 1 452 ? -13.913 7.827 30.509 1.00 91.00 452 VAL A CA 1
ATOM 3583 C C . VAL A 1 452 ? -12.816 6.751 30.587 1.00 91.00 452 VAL A C 1
ATOM 3585 O O . VAL A 1 452 ? -11.823 6.842 29.859 1.00 91.00 452 VAL A O 1
ATOM 3588 N N . PRO A 1 453 ? -12.939 5.729 31.461 1.00 86.62 453 PRO A N 1
ATOM 3589 C CA . PRO A 1 453 ? -11.929 4.677 31.589 1.00 86.62 453 PRO A CA 1
ATOM 3590 C C . PRO A 1 453 ? -11.680 3.928 30.273 1.00 86.62 453 PRO A C 1
ATOM 3592 O O . PRO A 1 453 ? -12.645 3.630 29.570 1.00 86.62 453 PRO A O 1
ATOM 3595 N N . PRO A 1 454 ? -10.427 3.570 29.937 1.00 89.06 454 PRO A N 1
ATOM 3596 C CA . PRO A 1 454 ? -10.126 2.881 28.686 1.00 89.06 454 PRO A CA 1
ATOM 3597 C C . PRO A 1 454 ? -10.749 1.478 28.642 1.00 89.06 454 PRO A C 1
ATOM 3599 O O . PRO A 1 454 ? -10.759 0.758 29.644 1.00 89.06 454 PRO A O 1
ATOM 3602 N N . MET A 1 455 ? -11.218 1.083 27.461 1.00 88.38 455 MET A N 1
ATOM 3603 C CA . MET A 1 455 ? -11.605 -0.286 27.140 1.00 88.38 455 MET A CA 1
ATOM 3604 C C . MET A 1 455 ? -10.387 -1.191 26.960 1.00 88.38 455 MET A C 1
ATOM 3606 O O . MET A 1 455 ? -9.269 -0.743 26.679 1.00 88.38 455 MET A O 1
ATOM 3610 N N . LYS A 1 456 ? -10.625 -2.495 27.078 1.00 86.38 456 LYS A N 1
ATOM 3611 C CA . LYS A 1 456 ? -9.638 -3.555 26.885 1.00 86.38 456 LYS A CA 1
ATOM 3612 C C . LYS A 1 456 ? -10.045 -4.473 25.739 1.00 86.38 456 LYS A C 1
ATOM 3614 O O . LYS A 1 456 ? -11.217 -4.602 25.406 1.00 86.38 456 LYS A O 1
ATOM 3619 N N . MET A 1 457 ? -9.065 -5.176 25.188 1.00 86.19 457 MET A N 1
ATOM 3620 C CA . MET A 1 457 ? -9.325 -6.291 24.282 1.00 86.19 457 MET A CA 1
ATOM 3621 C C . MET A 1 457 ? -10.159 -7.358 24.992 1.00 86.19 457 MET A C 1
ATOM 3623 O O . MET A 1 457 ? -9.825 -7.738 26.120 1.00 86.19 457 MET A O 1
ATOM 3627 N N . ALA A 1 458 ? -11.230 -7.834 24.356 1.00 81.75 458 ALA A N 1
ATOM 3628 C CA . ALA A 1 458 ? -12.048 -8.897 24.927 1.00 81.75 458 ALA A CA 1
ATOM 3629 C C . ALA A 1 458 ? -11.207 -10.179 25.126 1.00 81.75 458 ALA A C 1
ATOM 3631 O O . ALA A 1 458 ? -10.527 -10.618 24.193 1.00 81.75 458 ALA A O 1
ATOM 3632 N N . PRO A 1 459 ? -11.228 -10.803 26.320 1.00 78.44 459 PRO A N 1
ATOM 3633 C CA . PRO A 1 459 ? -10.422 -11.985 26.620 1.00 78.44 459 PRO A CA 1
ATOM 3634 C C . PRO A 1 459 ? -11.108 -13.258 26.101 1.00 78.44 459 PRO A C 1
ATOM 3636 O O . PRO A 1 459 ? -11.540 -14.105 26.881 1.00 78.44 459 PRO A O 1
ATOM 3639 N N . ILE A 1 460 ? -11.260 -13.367 24.781 1.00 77.81 460 ILE A N 1
ATOM 3640 C CA . ILE A 1 460 ? -11.966 -14.474 24.123 1.00 77.81 460 ILE A CA 1
ATOM 3641 C C . ILE A 1 460 ? -11.001 -15.405 23.374 1.00 77.81 460 ILE A C 1
ATOM 3643 O O . ILE A 1 460 ? -9.981 -14.965 22.843 1.00 77.81 460 ILE A O 1
ATOM 3647 N N . SER A 1 461 ? -11.321 -16.703 23.341 1.00 80.12 461 SER A N 1
ATOM 3648 C CA . SER A 1 461 ? -10.525 -17.732 22.655 1.00 80.12 461 SER A CA 1
ATOM 3649 C C . SER A 1 461 ? -10.644 -17.648 21.132 1.00 80.12 461 SER A C 1
ATOM 3651 O O . SER A 1 461 ? -11.618 -17.101 20.609 1.00 80.12 461 SER A O 1
ATOM 3653 N N . ASP A 1 462 ? -9.707 -18.268 20.408 1.00 85.88 462 ASP A N 1
ATOM 3654 C CA . ASP A 1 462 ? -9.728 -18.312 18.939 1.00 85.88 462 ASP A CA 1
ATOM 3655 C C . ASP A 1 462 ? -11.019 -18.953 18.392 1.00 85.88 462 ASP A C 1
ATOM 3657 O O . ASP A 1 462 ? -11.541 -18.497 17.376 1.00 85.88 462 ASP A O 1
ATOM 3661 N N . LYS A 1 463 ? -11.636 -19.903 19.113 1.00 81.94 463 LYS A N 1
ATOM 3662 C CA . LYS A 1 463 ? -12.967 -20.428 18.749 1.00 81.94 463 LYS A CA 1
ATOM 3663 C C . LYS A 1 463 ? -14.063 -19.368 18.774 1.00 81.94 463 LYS A C 1
ATOM 3665 O O . LYS A 1 463 ? -14.879 -19.293 17.859 1.00 81.94 463 LYS A O 1
ATOM 3670 N N . ARG A 1 464 ? -14.086 -18.526 19.807 1.00 81.69 464 ARG A N 1
ATOM 3671 C CA . ARG A 1 464 ? -15.071 -17.440 19.935 1.00 81.69 464 ARG A CA 1
ATOM 3672 C C . ARG A 1 464 ? -14.815 -16.339 18.909 1.00 81.69 464 ARG A C 1
ATOM 3674 O O . ARG A 1 464 ? -15.765 -15.831 18.322 1.00 81.69 464 ARG A O 1
ATOM 3681 N N . LYS A 1 465 ? -13.547 -16.035 18.622 1.00 87.75 465 LYS A N 1
ATOM 3682 C CA . LYS A 1 465 ? -13.171 -15.137 17.519 1.00 87.75 465 LYS A CA 1
ATOM 3683 C C . LYS A 1 465 ? -13.657 -15.680 16.171 1.00 87.75 465 LYS A C 1
ATOM 3685 O O . LYS A 1 465 ? -14.250 -14.937 15.396 1.00 87.75 465 LYS A O 1
ATOM 3690 N N . ALA A 1 466 ? -13.508 -16.984 15.926 1.00 89.31 466 ALA A N 1
ATOM 3691 C CA . ALA A 1 466 ? -14.021 -17.648 14.728 1.00 89.31 466 ALA A CA 1
ATOM 3692 C C . ALA A 1 466 ? -15.559 -17.599 14.625 1.00 89.31 466 ALA A C 1
ATOM 3694 O O . ALA A 1 466 ? -16.095 -17.368 13.544 1.00 89.31 466 ALA A O 1
ATOM 3695 N N . MET A 1 467 ? -16.288 -17.725 15.738 1.00 86.12 467 MET A N 1
ATOM 3696 C CA . MET A 1 467 ? -17.741 -17.495 15.744 1.00 86.12 467 MET A CA 1
ATOM 3697 C C . MET A 1 467 ? -18.095 -16.045 15.411 1.00 86.12 467 MET A C 1
ATOM 3699 O O . MET A 1 467 ? -19.047 -15.789 14.675 1.00 86.12 467 MET A O 1
ATOM 3703 N N . MET A 1 468 ? -17.303 -15.084 15.878 1.00 86.62 468 MET A N 1
ATOM 3704 C CA . MET A 1 468 ? -17.511 -13.694 15.496 1.00 86.62 468 MET A CA 1
ATOM 3705 C C . MET A 1 468 ? -17.227 -13.444 14.008 1.00 86.62 468 MET A C 1
ATOM 3707 O O . MET A 1 468 ? -17.943 -12.675 13.373 1.00 86.62 468 MET A O 1
ATOM 3711 N N . ILE A 1 469 ? -16.261 -14.157 13.421 1.00 91.19 469 ILE A N 1
ATOM 3712 C CA . ILE A 1 469 ? -16.053 -14.194 11.967 1.00 91.19 469 ILE A CA 1
ATOM 3713 C C . ILE A 1 469 ? -17.291 -14.759 11.256 1.00 91.19 469 ILE A C 1
ATOM 3715 O O . ILE A 1 469 ? -17.711 -14.186 10.258 1.00 91.19 469 ILE A O 1
ATOM 3719 N N . VAL A 1 470 ? -17.919 -15.831 11.756 1.00 90.69 470 VAL A N 1
ATOM 3720 C CA . VAL A 1 470 ? -19.178 -16.354 11.179 1.00 90.69 470 VAL A CA 1
ATOM 3721 C C . VAL A 1 470 ? -20.283 -15.301 11.216 1.00 90.69 470 VAL A C 1
ATOM 3723 O O . VAL A 1 470 ? -20.995 -15.122 10.229 1.00 90.69 470 VAL A O 1
ATOM 3726 N N . HIS A 1 471 ? -20.407 -14.577 12.328 1.00 87.62 471 HIS A N 1
ATOM 3727 C CA . HIS A 1 471 ? -21.380 -13.499 12.439 1.00 87.62 471 HIS A CA 1
ATOM 3728 C C . HIS A 1 471 ? -21.113 -12.374 11.432 1.00 87.62 471 HIS A C 1
ATOM 3730 O O . HIS A 1 471 ? -22.011 -12.003 10.678 1.00 87.62 471 HIS A O 1
ATOM 3736 N N . ALA A 1 472 ? -19.866 -11.913 11.342 1.00 89.12 472 ALA A N 1
ATOM 3737 C CA . ALA A 1 472 ? -19.469 -10.888 10.386 1.00 89.12 472 ALA A CA 1
ATOM 3738 C C . ALA A 1 472 ? -19.607 -11.362 8.926 1.00 89.12 472 ALA A C 1
ATOM 3740 O O . ALA A 1 472 ? -19.982 -10.579 8.055 1.00 89.12 472 ALA A O 1
ATOM 3741 N N . LEU A 1 473 ? -19.376 -12.650 8.636 1.00 90.31 473 LEU A N 1
ATOM 3742 C CA . LEU A 1 473 ? -19.638 -13.249 7.322 1.00 90.31 473 LEU A CA 1
ATOM 3743 C C . LEU A 1 473 ? -21.126 -13.211 6.974 1.00 90.31 473 LEU A C 1
ATOM 3745 O O . LEU A 1 473 ? -21.466 -12.983 5.813 1.00 90.31 473 LEU A O 1
ATOM 3749 N N . ALA A 1 474 ? -22.006 -13.415 7.953 1.00 87.75 474 ALA A N 1
ATOM 3750 C CA . ALA A 1 474 ? -23.441 -13.328 7.733 1.00 87.75 474 ALA A CA 1
ATOM 3751 C C . ALA A 1 474 ? -23.869 -11.896 7.389 1.00 87.75 474 ALA A C 1
ATOM 3753 O O . ALA A 1 474 ? -24.556 -11.703 6.386 1.00 87.75 474 ALA A O 1
ATOM 3754 N N . GLY A 1 475 ? -23.376 -10.898 8.131 1.00 83.38 475 GLY A N 1
ATOM 3755 C CA . GLY A 1 475 ? -23.574 -9.484 7.795 1.00 83.38 475 GLY A CA 1
ATOM 3756 C C . GLY A 1 475 ? -22.983 -9.116 6.427 1.00 83.38 475 GLY A C 1
ATOM 3757 O O . GLY A 1 475 ? -23.623 -8.426 5.632 1.00 83.38 475 GLY A O 1
ATOM 3758 N N . TYR A 1 476 ? -21.799 -9.645 6.093 1.00 87.25 476 TYR A N 1
ATOM 3759 C CA . TYR A 1 476 ? -21.180 -9.471 4.776 1.00 87.25 476 TYR A CA 1
ATOM 3760 C C . TYR A 1 476 ? -22.081 -10.003 3.654 1.00 87.25 476 TYR A C 1
ATOM 3762 O O . TYR A 1 476 ? -22.272 -9.300 2.662 1.00 87.25 476 TYR A O 1
ATOM 3770 N N . GLN A 1 477 ? -22.625 -11.221 3.796 1.00 86.69 477 GLN A N 1
ATOM 3771 C CA . GLN A 1 477 ? -23.506 -11.846 2.801 1.00 86.69 477 GLN A CA 1
ATOM 3772 C C . GLN A 1 477 ? -24.843 -11.111 2.674 1.00 86.69 477 GLN A C 1
ATOM 3774 O O . GLN A 1 477 ? -25.300 -10.892 1.554 1.00 86.69 477 GLN A O 1
ATOM 3779 N N . ALA A 1 478 ? -25.433 -10.677 3.791 1.00 82.12 478 ALA A N 1
ATOM 3780 C CA . ALA A 1 478 ? -26.642 -9.858 3.779 1.00 82.12 478 ALA A CA 1
ATOM 3781 C C . ALA A 1 478 ? -26.420 -8.559 2.988 1.00 82.12 478 ALA A C 1
ATOM 3783 O O . ALA A 1 478 ? -27.196 -8.249 2.090 1.00 82.12 478 ALA A O 1
ATOM 3784 N N . GLY A 1 479 ? -25.300 -7.865 3.223 1.00 79.19 479 GLY A N 1
ATOM 3785 C CA . GLY A 1 479 ? -24.954 -6.633 2.506 1.00 79.19 479 GLY A CA 1
ATOM 3786 C C . GLY A 1 479 ? -24.677 -6.802 1.004 1.00 79.19 479 GLY A C 1
ATOM 3787 O O . GLY A 1 479 ? -24.718 -5.818 0.271 1.00 79.19 479 GLY A O 1
ATOM 3788 N N . GLN A 1 480 ? -24.397 -8.019 0.522 1.00 78.69 480 GLN A N 1
ATOM 3789 C CA . GLN A 1 480 ? -24.245 -8.303 -0.914 1.00 78.69 480 GLN A CA 1
ATOM 3790 C C . GLN A 1 480 ? -25.561 -8.700 -1.594 1.00 78.69 480 GLN A C 1
ATOM 3792 O O . GLN A 1 480 ? -25.618 -8.750 -2.823 1.00 78.69 480 GLN A O 1
ATOM 3797 N N . ASN A 1 481 ? -26.604 -9.018 -0.827 1.00 75.31 481 ASN A N 1
ATOM 3798 C CA . ASN A 1 481 ? -27.848 -9.527 -1.375 1.00 75.31 481 ASN A CA 1
ATOM 3799 C C . ASN A 1 481 ? -28.820 -8.367 -1.667 1.00 75.31 481 ASN A C 1
ATOM 3801 O O . ASN A 1 481 ? -29.287 -7.741 -0.724 1.00 75.31 481 ASN A O 1
ATOM 3805 N N . PRO A 1 482 ? -29.184 -8.093 -2.934 1.00 68.94 482 PRO A N 1
ATOM 3806 C CA . PRO A 1 482 ? -30.112 -7.010 -3.271 1.00 68.94 482 PRO A CA 1
ATOM 3807 C C . PRO A 1 482 ? -31.545 -7.233 -2.752 1.00 68.94 482 PRO A C 1
ATOM 3809 O O . PRO A 1 482 ? -32.291 -6.262 -2.615 1.00 68.94 482 PRO A O 1
ATOM 3812 N N . ASP A 1 483 ? -31.931 -8.483 -2.461 1.00 66.69 483 ASP A N 1
ATOM 3813 C CA . ASP A 1 483 ? -33.239 -8.829 -1.889 1.00 66.69 483 ASP A CA 1
ATOM 3814 C C . ASP A 1 483 ? -33.298 -8.559 -0.376 1.00 66.69 483 ASP A C 1
ATOM 3816 O O . ASP A 1 483 ? -34.373 -8.289 0.169 1.00 66.69 483 ASP A O 1
ATOM 3820 N N . PHE A 1 484 ? -32.143 -8.576 0.301 1.00 65.31 484 PHE A N 1
ATOM 3821 C CA . PHE A 1 484 ? -32.002 -7.972 1.622 1.00 65.31 484 PHE A CA 1
ATOM 3822 C C . PHE A 1 484 ? -31.890 -6.469 1.391 1.00 65.31 484 PHE A C 1
ATOM 3824 O O . PHE A 1 484 ? -30.912 -5.970 0.839 1.00 65.31 484 PHE A O 1
ATOM 3831 N N . LYS A 1 485 ? -32.949 -5.728 1.728 1.00 53.97 485 LYS A N 1
ATOM 3832 C CA . LYS A 1 485 ? -32.980 -4.280 1.497 1.00 53.97 485 LYS A CA 1
ATOM 3833 C C . LYS A 1 485 ? -31.710 -3.665 2.079 1.00 53.97 485 LYS A C 1
ATOM 3835 O O . LYS A 1 485 ? -31.334 -4.003 3.190 1.00 53.97 485 LYS A O 1
ATOM 3840 N N . ILE A 1 486 ? -31.109 -2.723 1.353 1.00 45.12 486 ILE A N 1
ATOM 3841 C CA . ILE A 1 486 ? -29.823 -2.044 1.628 1.00 45.12 486 ILE A CA 1
ATOM 3842 C C . ILE A 1 486 ? -29.693 -1.443 3.060 1.00 45.12 486 ILE A C 1
ATOM 3844 O O . ILE A 1 486 ? -28.622 -0.980 3.434 1.00 45.12 486 ILE A O 1
ATOM 3848 N N . GLY A 1 487 ? -30.746 -1.478 3.888 1.00 51.12 487 GLY A N 1
ATOM 3849 C CA . GLY A 1 487 ? -30.727 -1.116 5.311 1.00 51.12 487 GLY A CA 1
ATOM 3850 C C . GLY A 1 487 ? -30.763 -2.278 6.322 1.00 51.12 487 GLY A C 1
ATOM 3851 O O . GLY A 1 487 ? -30.694 -2.004 7.513 1.00 51.12 487 GLY A O 1
ATOM 3852 N N . ASP A 1 488 ? -30.864 -3.541 5.894 1.00 56.19 488 ASP A N 1
ATOM 3853 C CA . ASP A 1 488 ? -30.911 -4.731 6.762 1.00 56.19 488 ASP A CA 1
ATOM 3854 C C . ASP A 1 488 ? -29.552 -5.469 6.751 1.00 56.19 488 ASP A C 1
ATOM 3856 O O . ASP A 1 488 ? -29.470 -6.672 6.509 1.00 56.19 488 ASP A O 1
ATOM 3860 N N . SER A 1 489 ? -28.452 -4.744 6.998 1.00 57.69 489 SER A N 1
ATOM 3861 C CA . SER A 1 489 ? -27.103 -5.323 7.172 1.00 57.69 489 SER A CA 1
ATOM 3862 C C . SER A 1 489 ? -26.925 -6.094 8.486 1.00 57.69 489 SER A C 1
ATOM 3864 O O . SER A 1 489 ? -25.845 -6.641 8.728 1.00 57.69 489 SER A O 1
ATOM 3866 N N . HIS A 1 490 ? -27.969 -6.094 9.315 1.00 68.06 490 HIS A N 1
ATOM 3867 C CA . HIS A 1 490 ? -28.010 -6.657 10.655 1.00 68.06 490 HIS A CA 1
ATOM 3868 C C . HIS A 1 490 ? -28.727 -7.997 10.659 1.00 68.06 490 HIS A C 1
ATOM 3870 O O . HIS A 1 490 ? -29.905 -8.073 10.295 1.00 68.06 490 HIS A O 1
ATOM 3876 N N . VAL A 1 491 ? -28.028 -9.055 11.069 1.00 77.62 491 VAL A N 1
ATOM 3877 C CA . VAL A 1 491 ? -28.553 -10.422 11.027 1.00 77.62 491 VAL A CA 1
ATOM 3878 C C . VAL A 1 491 ? -28.385 -11.130 12.365 1.00 77.62 491 VAL A C 1
ATOM 3880 O O . VAL A 1 491 ? -27.292 -11.291 12.909 1.00 77.62 491 VAL A O 1
ATOM 3883 N N . GLY A 1 492 ? -29.491 -11.661 12.887 1.00 77.56 492 GLY A N 1
ATOM 3884 C CA . GLY A 1 492 ? -29.467 -12.489 14.084 1.00 77.56 492 GLY A CA 1
ATOM 3885 C C . GLY A 1 492 ? -28.784 -13.822 13.798 1.00 77.56 492 GLY A C 1
ATOM 3886 O O . GLY A 1 492 ? -29.299 -14.671 13.067 1.00 77.56 492 GLY A O 1
ATOM 3887 N N . THR A 1 493 ? -27.628 -14.034 14.417 1.00 80.44 493 THR A N 1
ATOM 3888 C CA . THR A 1 493 ? -26.916 -15.317 14.404 1.00 80.44 493 THR A CA 1
ATOM 3889 C C . THR A 1 493 ? -26.969 -15.942 15.788 1.00 80.44 493 THR A C 1
ATOM 3891 O O . THR A 1 493 ? -27.124 -15.244 16.793 1.00 80.44 493 THR A O 1
ATOM 3894 N N . ILE A 1 494 ? -26.833 -17.264 15.873 1.00 77.88 494 ILE A N 1
ATOM 3895 C CA . ILE A 1 494 ? -26.497 -17.886 17.159 1.00 77.88 494 ILE A CA 1
ATOM 3896 C C . ILE A 1 494 ? -25.054 -17.561 17.536 1.00 77.88 494 ILE A C 1
ATOM 3898 O O . ILE A 1 494 ? -24.733 -17.487 18.712 1.00 77.88 494 ILE A O 1
ATOM 3902 N N . ALA A 1 495 ? -24.196 -17.315 16.541 1.00 76.62 495 ALA A N 1
ATOM 3903 C CA . ALA A 1 495 ? -22.775 -17.111 16.737 1.00 76.62 495 ALA A CA 1
ATOM 3904 C C . ALA A 1 495 ? -22.463 -15.957 17.690 1.00 76.62 495 ALA A C 1
ATOM 3906 O O . ALA A 1 495 ? -21.632 -16.125 18.577 1.00 76.62 495 ALA A O 1
ATOM 3907 N N . VAL A 1 496 ? -23.194 -14.845 17.582 1.00 71.56 496 VAL A N 1
ATOM 3908 C CA . VAL A 1 496 ? -23.056 -13.701 18.494 1.00 71.56 496 VAL A CA 1
ATOM 3909 C C . VAL A 1 496 ? -23.367 -14.056 19.955 1.00 71.56 496 VAL A C 1
ATOM 3911 O O . VAL A 1 496 ? -22.695 -13.558 20.851 1.00 71.56 496 VAL A O 1
ATOM 3914 N N . LEU A 1 497 ? -24.305 -14.980 20.206 1.00 69.19 497 LEU A N 1
ATOM 3915 C CA . LEU A 1 497 ? -24.646 -15.455 21.557 1.00 69.19 497 LEU A CA 1
ATOM 3916 C C . LEU A 1 497 ? -23.537 -16.329 22.164 1.00 69.19 497 LEU A C 1
ATOM 3918 O O . LEU A 1 497 ? -23.501 -16.549 23.372 1.00 69.19 497 LEU A O 1
ATOM 3922 N N . LEU A 1 498 ? -22.640 -16.853 21.324 1.00 69.06 498 LEU A N 1
ATOM 3923 C CA . LEU A 1 498 ? -21.562 -17.749 21.735 1.00 69.06 498 LEU A CA 1
ATOM 3924 C C . LEU A 1 498 ? -20.242 -17.017 22.002 1.00 69.06 498 LEU A C 1
ATOM 3926 O O . LEU A 1 498 ? -19.339 -17.605 22.600 1.00 69.06 498 LEU A O 1
ATOM 3930 N N . VAL A 1 499 ? -20.110 -15.747 21.595 1.00 67.12 499 VAL A N 1
ATOM 3931 C CA . VAL A 1 499 ? -18.873 -14.968 21.776 1.00 67.12 499 VAL A CA 1
ATOM 3932 C C . VAL A 1 499 ? -18.710 -14.558 23.255 1.00 67.12 499 VAL A C 1
ATOM 3934 O O . VAL A 1 499 ? -17.728 -14.965 23.888 1.00 67.12 499 VAL A O 1
ATOM 3937 N N . PRO A 1 500 ? -19.691 -13.881 23.877 1.00 56.75 500 PRO A N 1
ATOM 3938 C CA . PRO A 1 500 ? -19.906 -13.910 25.323 1.00 56.75 500 PRO A CA 1
ATOM 3939 C C . PRO A 1 500 ? -21.286 -14.507 25.640 1.00 56.75 500 PRO A C 1
ATOM 3941 O O . PRO A 1 500 ? -22.268 -14.180 24.985 1.00 56.75 500 PRO A O 1
ATOM 3944 N N . HIS A 1 501 ? -21.414 -15.339 26.671 1.00 49.94 501 HIS A N 1
ATOM 3945 C CA . HIS A 1 501 ? -22.738 -15.781 27.128 1.00 49.94 501 HIS A CA 1
ATOM 3946 C C . HIS A 1 501 ? -23.506 -14.630 27.811 1.00 49.94 501 HIS A C 1
ATOM 3948 O O . HIS A 1 501 ? -23.646 -14.628 29.024 1.00 49.94 501 HIS A O 1
ATOM 3954 N N . ALA A 1 502 ? -24.028 -13.678 27.031 1.00 50.28 502 ALA A N 1
ATOM 3955 C CA . ALA A 1 502 ? -25.080 -12.745 27.443 1.00 50.28 502 ALA A CA 1
ATOM 3956 C C . ALA A 1 502 ? -24.726 -11.719 28.547 1.00 50.28 502 ALA A C 1
ATOM 3958 O O . ALA A 1 502 ? -25.285 -11.783 29.632 1.00 50.28 502 ALA A O 1
ATOM 3959 N N . MET A 1 503 ? -23.855 -10.735 28.270 1.00 48.19 503 MET A N 1
ATOM 3960 C CA . MET A 1 503 ? -23.767 -9.469 29.044 1.00 48.19 503 MET A CA 1
ATOM 3961 C C . MET A 1 503 ? -23.259 -8.298 28.174 1.00 48.19 503 MET A C 1
ATOM 3963 O O . MET A 1 503 ? -22.281 -7.622 28.500 1.00 48.19 503 MET A O 1
ATOM 3967 N N . THR A 1 504 ? -23.885 -8.077 27.019 1.00 48.28 504 THR A N 1
ATOM 3968 C CA . THR A 1 504 ? -23.617 -6.906 26.166 1.00 48.28 504 THR A CA 1
ATOM 3969 C C . THR A 1 504 ? -24.879 -6.050 26.110 1.00 48.28 504 THR A C 1
ATOM 3971 O O . THR A 1 504 ? -25.775 -6.333 25.317 1.00 48.28 504 THR A O 1
ATOM 3974 N N . ALA A 1 505 ? -24.986 -5.017 26.944 1.00 42.41 505 ALA A N 1
ATOM 3975 C CA . ALA A 1 505 ? -25.741 -3.845 26.513 1.00 42.41 505 ALA A CA 1
ATOM 3976 C C . ALA A 1 505 ? -24.816 -3.044 25.582 1.00 42.41 505 ALA A C 1
ATOM 3978 O O . ALA A 1 505 ? -23.606 -3.039 25.784 1.00 42.41 505 ALA A O 1
ATOM 3979 N N . GLY A 1 506 ? -25.381 -2.502 24.500 1.00 46.53 506 GLY A N 1
ATOM 3980 C CA . GLY A 1 506 ? -24.636 -1.867 23.407 1.00 46.53 506 GLY A CA 1
ATOM 3981 C C . GLY A 1 506 ? -24.334 -2.819 22.248 1.00 46.53 506 GLY A C 1
ATOM 3982 O O . GLY A 1 506 ? -23.343 -3.545 22.247 1.00 46.53 506 GLY A O 1
ATOM 3983 N N . TYR A 1 507 ? -25.198 -2.800 21.231 1.00 54.94 507 TYR A N 1
ATOM 3984 C CA . TYR A 1 507 ? -24.990 -3.522 19.978 1.00 54.94 507 TYR A CA 1
ATOM 3985 C C . TYR A 1 507 ? -24.690 -2.524 18.859 1.00 54.94 507 TYR A C 1
ATOM 3987 O O . TYR A 1 507 ? -25.454 -1.586 18.637 1.00 54.94 507 TYR A O 1
ATOM 3995 N N . SER A 1 508 ? -23.571 -2.731 18.167 1.00 52.03 508 SER A N 1
ATOM 3996 C CA . SER A 1 508 ? -23.116 -1.919 17.037 1.00 52.03 508 SER A CA 1
ATOM 3997 C C . SER A 1 508 ? -22.771 -2.839 15.872 1.00 52.03 508 SER A C 1
ATOM 3999 O O . SER A 1 508 ? -21.606 -3.058 15.547 1.00 52.03 508 SER A O 1
ATOM 4001 N N . GLU A 1 509 ? -23.773 -3.475 15.274 1.00 62.22 509 GLU A N 1
ATOM 4002 C CA . GLU A 1 509 ? -23.507 -4.336 14.124 1.00 62.22 509 GLU A CA 1
ATOM 4003 C C . GLU A 1 509 ? -23.293 -3.492 12.853 1.00 62.22 509 GLU A C 1
ATOM 4005 O O . GLU A 1 509 ? -23.949 -2.483 12.619 1.00 62.22 509 GLU A O 1
ATOM 4010 N N . ASN A 1 510 ? -22.283 -3.888 12.084 1.00 64.81 510 ASN A N 1
ATOM 4011 C CA . ASN A 1 510 ? -21.994 -3.507 10.703 1.00 64.81 510 ASN A CA 1
ATOM 4012 C C . ASN A 1 510 ? -21.958 -2.014 10.321 1.00 64.81 510 ASN A C 1
ATOM 4014 O O . ASN A 1 510 ? -22.834 -1.504 9.627 1.00 64.81 510 ASN A O 1
ATOM 4018 N N . VAL A 1 511 ? -20.870 -1.329 10.673 1.00 67.75 511 VAL A N 1
ATOM 4019 C CA . VAL A 1 511 ? -20.716 0.110 10.386 1.00 67.75 511 VAL A CA 1
ATOM 4020 C C . VAL A 1 511 ? -19.960 0.405 9.082 1.00 67.75 511 VAL A C 1
ATOM 4022 O O . VAL A 1 511 ? -20.009 1.514 8.552 1.00 67.75 511 VAL A O 1
ATOM 4025 N N . TYR A 1 512 ? -19.293 -0.601 8.510 1.00 74.19 512 TYR A N 1
ATOM 4026 C CA . TYR A 1 512 ? -18.777 -0.532 7.143 1.00 74.19 512 TYR A CA 1
ATOM 4027 C C . TYR A 1 512 ? -19.342 -1.700 6.332 1.00 74.19 512 TYR A C 1
ATOM 4029 O O . TYR A 1 512 ? -18.735 -2.770 6.311 1.00 74.19 512 TYR A O 1
ATOM 4037 N N . PRO A 1 513 ? -20.514 -1.538 5.695 1.00 74.38 513 PRO A N 1
ATOM 4038 C CA . PRO A 1 513 ? -21.145 -2.619 4.953 1.00 74.38 513 PRO A CA 1
ATOM 4039 C C . PRO A 1 513 ? -20.374 -2.986 3.685 1.00 74.38 513 PRO A C 1
ATOM 4041 O O . PRO A 1 513 ? -19.821 -2.130 2.994 1.00 74.38 513 PRO A O 1
ATOM 4044 N N . SER A 1 514 ? -20.454 -4.258 3.299 1.00 74.69 514 SER A N 1
ATOM 4045 C CA . SER A 1 514 ? -19.868 -4.774 2.053 1.00 74.69 514 SER A CA 1
ATOM 4046 C C . SER A 1 514 ? -20.434 -4.119 0.776 1.00 74.69 514 SER A C 1
ATOM 4048 O O . SER A 1 514 ? -19.821 -4.209 -0.294 1.00 74.69 514 SER A O 1
ATOM 4050 N N . ALA A 1 515 ? -21.591 -3.455 0.881 1.00 74.81 515 ALA A N 1
ATOM 4051 C CA . ALA A 1 515 ? -22.229 -2.680 -0.184 1.00 74.81 515 ALA A CA 1
ATOM 4052 C C . ALA A 1 515 ? -21.491 -1.371 -0.529 1.00 74.81 515 ALA A C 1
ATOM 4054 O O . ALA A 1 515 ? -21.741 -0.795 -1.589 1.00 74.81 515 ALA A O 1
ATOM 4055 N N . ASN A 1 516 ? -20.587 -0.903 0.338 1.00 79.50 516 ASN A N 1
ATOM 4056 C CA . ASN A 1 516 ? -19.792 0.296 0.090 1.00 79.50 516 ASN A CA 1
ATOM 4057 C C . ASN A 1 516 ? -18.883 0.142 -1.141 1.00 79.50 516 ASN A C 1
ATOM 4059 O O . ASN A 1 516 ? -18.597 -0.963 -1.622 1.00 79.50 516 ASN A O 1
ATOM 4063 N N . ALA A 1 517 ? -18.412 1.284 -1.652 1.00 85.25 517 ALA A N 1
ATOM 4064 C CA . ALA A 1 517 ? -17.370 1.299 -2.671 1.00 85.25 517 ALA A CA 1
ATOM 4065 C C . ALA A 1 517 ? -16.138 0.531 -2.158 1.00 85.25 517 ALA A C 1
ATOM 4067 O O . ALA A 1 517 ? -15.780 0.678 -0.986 1.00 85.25 517 ALA A O 1
ATOM 4068 N N . PRO A 1 518 ? -15.497 -0.301 -2.997 1.00 89.31 518 PRO A N 1
ATOM 4069 C CA . PRO A 1 518 ? -14.332 -1.053 -2.566 1.00 89.31 518 PRO A CA 1
ATOM 4070 C C . PRO A 1 518 ? -13.184 -0.103 -2.219 1.00 89.31 518 PRO A C 1
ATOM 4072 O O . PRO A 1 518 ? -13.037 0.968 -2.812 1.00 89.31 518 PRO A O 1
ATOM 4075 N N . ILE A 1 519 ? -12.347 -0.512 -1.275 1.00 89.56 519 ILE A N 1
ATOM 4076 C CA . ILE A 1 519 ? -11.118 0.208 -0.950 1.00 89.56 519 ILE A CA 1
ATOM 4077 C C . ILE A 1 519 ? -10.093 -0.157 -2.016 1.00 89.56 519 ILE A C 1
ATOM 4079 O O . ILE A 1 519 ? -9.799 -1.333 -2.189 1.00 89.56 519 ILE A O 1
ATOM 4083 N N . ILE A 1 520 ? -9.559 0.827 -2.735 1.00 90.81 520 ILE A N 1
ATOM 4084 C CA . ILE A 1 520 ? -8.475 0.611 -3.699 1.00 90.81 520 ILE A CA 1
ATOM 4085 C C . ILE A 1 520 ? -7.165 0.950 -3.001 1.00 90.81 520 ILE A C 1
ATOM 4087 O O . ILE A 1 520 ? -7.009 2.059 -2.494 1.00 90.81 520 ILE A O 1
ATOM 4091 N N . SER A 1 521 ? -6.232 0.005 -2.946 1.00 90.62 521 SER A N 1
ATOM 4092 C CA . SER A 1 521 ? -4.924 0.232 -2.334 1.00 90.62 521 SER A CA 1
ATOM 4093 C C . SER A 1 521 ? -3.889 -0.757 -2.864 1.00 90.62 521 SER A C 1
ATOM 4095 O O . SER A 1 521 ? -4.220 -1.887 -3.211 1.00 90.62 521 SER A O 1
ATOM 4097 N N . ASN A 1 522 ? -2.633 -0.326 -2.929 1.00 87.50 522 ASN A N 1
ATOM 4098 C CA . ASN A 1 522 ? -1.467 -1.180 -3.162 1.00 87.50 522 ASN A CA 1
ATOM 4099 C C . ASN A 1 522 ? -0.785 -1.605 -1.849 1.00 87.50 522 ASN A C 1
ATOM 4101 O O . ASN A 1 522 ? 0.177 -2.364 -1.876 1.00 87.50 522 ASN A O 1
ATOM 4105 N N . HIS A 1 523 ? -1.270 -1.107 -0.706 1.00 89.56 523 HIS A N 1
ATOM 4106 C CA . HIS A 1 523 ? -0.762 -1.415 0.632 1.00 89.56 523 HIS A CA 1
ATOM 4107 C C . HIS A 1 523 ? -1.897 -1.330 1.663 1.00 89.56 523 HIS A C 1
ATOM 4109 O O . HIS A 1 523 ? -1.894 -0.492 2.567 1.00 89.56 523 HIS A O 1
ATOM 4115 N N . PHE A 1 524 ? -2.949 -2.135 1.490 1.00 92.31 524 PHE A N 1
ATOM 4116 C CA . PHE A 1 524 ? -4.089 -2.130 2.412 1.00 92.31 524 PHE A CA 1
ATOM 4117 C C . PHE A 1 524 ? -3.719 -2.819 3.729 1.00 92.31 524 PHE A C 1
ATOM 4119 O O . PHE A 1 524 ? -3.238 -3.949 3.704 1.00 92.31 524 PHE A O 1
ATOM 4126 N N . THR A 1 525 ? -3.965 -2.175 4.873 1.00 94.69 525 THR A N 1
ATOM 4127 C CA . THR A 1 525 ? -3.619 -2.698 6.208 1.00 94.69 525 THR A CA 1
ATOM 4128 C C . THR A 1 525 ? -4.831 -2.689 7.149 1.00 94.69 525 THR A C 1
ATOM 4130 O O . THR A 1 525 ? -5.731 -1.854 6.991 1.00 94.69 525 THR A O 1
ATOM 4133 N N . PRO A 1 526 ? -4.890 -3.582 8.157 1.00 95.38 526 PRO A N 1
ATOM 4134 C CA . PRO A 1 526 ? -5.955 -3.541 9.158 1.00 95.38 526 PRO A CA 1
ATOM 4135 C C . PRO A 1 526 ? -5.941 -2.245 9.990 1.00 95.38 526 PRO A C 1
ATOM 4137 O O . PRO A 1 526 ? -6.997 -1.772 10.405 1.00 95.38 526 PRO A O 1
ATOM 4140 N N . GLU A 1 527 ? -4.778 -1.621 10.197 1.00 95.25 527 GLU A N 1
ATOM 4141 C CA . GLU A 1 527 ? -4.653 -0.343 10.903 1.00 95.25 527 GLU A CA 1
ATOM 4142 C C . GLU A 1 527 ? -5.277 0.820 10.129 1.00 95.25 527 GLU A C 1
ATOM 4144 O O . GLU A 1 527 ? -5.935 1.668 10.734 1.00 95.25 527 GLU A O 1
ATOM 4149 N N . TYR A 1 528 ? -5.115 0.841 8.801 1.00 93.81 528 TYR A N 1
ATOM 4150 C CA . TYR A 1 528 ? -5.812 1.793 7.938 1.00 93.81 528 TYR A CA 1
ATOM 4151 C C . TYR A 1 528 ? -7.322 1.671 8.123 1.00 93.81 528 TYR A C 1
ATOM 4153 O O . TYR A 1 528 ? -8.003 2.666 8.365 1.00 93.81 528 TYR A O 1
ATOM 4161 N N . MET A 1 529 ? -7.844 0.442 8.083 1.00 92.94 529 MET A N 1
ATOM 4162 C CA . MET A 1 529 ? -9.276 0.205 8.240 1.00 92.94 529 MET A CA 1
ATOM 4163 C C . MET A 1 529 ? -9.788 0.633 9.623 1.00 92.94 529 MET A C 1
ATOM 4165 O O . MET A 1 529 ? -10.856 1.234 9.721 1.00 92.94 529 MET A O 1
ATOM 4169 N N . ALA A 1 530 ? -9.019 0.381 10.686 1.00 94.69 530 ALA A N 1
ATOM 4170 C CA . ALA A 1 530 ? -9.363 0.824 12.038 1.00 94.69 530 ALA A CA 1
ATOM 4171 C C . ALA A 1 530 ? -9.415 2.356 12.163 1.00 94.69 530 ALA A C 1
ATOM 4173 O O . ALA A 1 530 ? -10.268 2.891 12.874 1.00 94.69 530 ALA A O 1
ATOM 4174 N N . ASP A 1 531 ? -8.535 3.076 11.462 1.00 94.81 531 ASP A N 1
ATOM 4175 C CA . ASP A 1 531 ? -8.556 4.540 11.427 1.00 94.81 531 ASP A CA 1
ATOM 4176 C C . ASP A 1 531 ? -9.719 5.081 10.573 1.00 94.81 531 ASP A C 1
ATOM 4178 O O . ASP A 1 531 ? -10.356 6.057 10.975 1.00 94.81 531 ASP A O 1
ATOM 4182 N N . VAL A 1 532 ? -10.031 4.447 9.430 1.00 91.81 532 VAL A N 1
ATOM 4183 C CA . VAL A 1 532 ? -11.220 4.767 8.611 1.00 91.81 532 VAL A CA 1
ATOM 4184 C C . VAL A 1 532 ? -12.471 4.663 9.456 1.00 91.81 532 VAL A C 1
ATOM 4186 O O . VAL A 1 532 ? -13.254 5.610 9.537 1.00 91.81 532 VAL A O 1
ATOM 4189 N N . TYR A 1 533 ? -12.631 3.515 10.100 1.00 90.94 533 TYR A N 1
ATOM 4190 C CA . TYR A 1 533 ? -13.808 3.217 10.876 1.00 90.94 533 TYR A CA 1
ATOM 4191 C C . TYR A 1 533 ? -13.973 4.178 12.055 1.00 90.94 533 TYR A C 1
ATOM 4193 O O . TYR A 1 533 ? -15.005 4.839 12.166 1.00 90.94 533 TYR A O 1
ATOM 4201 N N . ASN A 1 534 ? -12.929 4.356 12.868 1.00 94.06 534 ASN A N 1
ATOM 4202 C CA . ASN A 1 534 ? -13.029 5.259 14.006 1.00 94.06 534 ASN A CA 1
ATOM 4203 C C . ASN A 1 534 ? -13.327 6.701 13.569 1.00 94.06 534 ASN A C 1
ATOM 4205 O O . ASN A 1 534 ? -14.070 7.414 14.235 1.00 94.06 534 ASN A O 1
ATOM 4209 N N . LYS A 1 535 ? -12.820 7.141 12.410 1.00 93.62 535 LYS A N 1
ATOM 4210 C CA . LYS A 1 535 ? -13.158 8.465 11.878 1.00 93.62 535 LYS A CA 1
ATOM 4211 C C . LYS A 1 535 ? -14.636 8.592 11.502 1.00 93.62 535 LYS A C 1
ATOM 4213 O O . LYS A 1 535 ? -15.198 9.663 11.722 1.00 93.62 535 LYS A O 1
ATOM 4218 N N . LEU A 1 536 ? -15.262 7.536 10.976 1.00 91.06 536 LEU A N 1
ATOM 4219 C CA . LEU A 1 536 ? -16.704 7.514 10.705 1.00 91.06 536 LEU A CA 1
ATOM 4220 C C . LEU A 1 536 ? -17.510 7.668 12.000 1.00 91.06 536 LEU A C 1
ATOM 4222 O O . LEU A 1 536 ? -18.374 8.542 12.063 1.00 91.06 536 LEU A O 1
ATOM 4226 N N . GLU A 1 537 ? -17.168 6.914 13.049 1.00 92.50 537 GLU A N 1
ATOM 4227 C CA . GLU A 1 537 ? -17.816 7.032 14.365 1.00 92.50 537 GLU A CA 1
ATOM 4228 C C . GLU A 1 537 ? -17.636 8.435 14.961 1.00 92.50 537 GLU A C 1
ATOM 4230 O O . GLU A 1 537 ? -18.583 9.053 15.441 1.00 92.50 537 GLU A O 1
ATOM 4235 N N . LEU A 1 538 ? -16.427 9.003 14.900 1.00 96.44 538 LEU A N 1
ATOM 4236 C CA . LEU A 1 538 ? -16.184 10.361 15.391 1.00 96.44 538 LEU A CA 1
ATOM 4237 C C . LEU A 1 538 ? -16.977 11.401 14.584 1.00 96.44 538 LEU A C 1
ATOM 4239 O O . LEU A 1 538 ? -17.493 12.355 15.162 1.00 96.44 538 LEU A O 1
ATOM 4243 N N . MET A 1 539 ? -17.095 11.239 13.262 1.00 94.88 539 MET A N 1
ATOM 4244 C CA . MET A 1 539 ? -17.901 12.123 12.411 1.00 94.88 539 MET A CA 1
ATOM 4245 C C . MET A 1 539 ? -19.391 12.052 12.746 1.00 94.88 539 MET A C 1
ATOM 4247 O O . MET A 1 539 ? -20.061 13.086 12.751 1.00 94.88 539 MET A O 1
ATOM 4251 N N . GLU A 1 540 ? -19.900 10.861 13.046 1.00 93.31 540 GLU A N 1
ATOM 4252 C CA . GLU A 1 540 ? -21.256 10.657 13.547 1.00 93.31 540 GLU A CA 1
ATOM 4253 C C . GLU A 1 540 ? -21.478 11.417 14.861 1.00 93.31 540 GLU A C 1
ATOM 4255 O O . GLU A 1 540 ? -22.416 12.213 14.966 1.00 93.31 540 GLU A O 1
ATOM 4260 N N . GLY A 1 541 ? -20.552 11.275 15.816 1.00 95.44 541 GLY A N 1
ATOM 4261 C CA . GLY A 1 541 ? -20.577 12.008 17.080 1.00 95.44 541 GLY A CA 1
ATOM 4262 C C . GLY A 1 541 ? -20.559 13.523 16.893 1.00 95.44 541 GLY A C 1
ATOM 4263 O O . GLY A 1 541 ? -21.396 14.232 17.446 1.00 95.44 541 GLY A O 1
ATOM 4264 N N . ILE A 1 542 ? -19.663 14.032 16.042 1.00 97.75 542 ILE A N 1
ATOM 4265 C CA . ILE A 1 542 ? -19.570 15.467 15.729 1.00 97.75 542 ILE A CA 1
ATOM 4266 C C . ILE A 1 542 ? -20.886 16.009 15.162 1.00 97.75 542 ILE A C 1
ATOM 4268 O O . ILE A 1 542 ? -21.225 17.169 15.399 1.00 97.75 542 ILE A O 1
ATOM 4272 N N . LYS A 1 543 ? -21.601 15.197 14.380 1.00 96.81 543 LYS A N 1
ATOM 4273 C CA . LYS A 1 543 ? -22.798 15.629 13.663 1.00 96.81 543 LYS A CA 1
ATOM 4274 C C . LYS A 1 543 ? -24.068 15.543 14.505 1.00 96.81 543 LYS A C 1
ATOM 4276 O O . LYS A 1 543 ? -24.933 16.399 14.339 1.00 96.81 543 LYS A O 1
ATOM 4281 N N . TYR A 1 544 ? -24.196 14.522 15.350 1.00 95.75 544 TYR A N 1
ATOM 4282 C CA . TYR A 1 544 ? -25.477 14.180 15.976 1.00 95.75 544 TYR A CA 1
ATOM 4283 C C . TYR A 1 544 ? -25.456 14.168 17.510 1.00 95.75 544 TYR A C 1
ATOM 4285 O O . TYR A 1 544 ? -26.514 14.300 18.118 1.00 95.75 544 TYR A O 1
ATOM 4293 N N . PHE A 1 545 ? -24.292 14.054 18.161 1.00 95.44 545 PHE A N 1
ATOM 4294 C CA . PHE A 1 545 ? -24.244 13.806 19.608 1.00 95.44 545 PHE A CA 1
ATOM 4295 C C . PHE A 1 545 ? -24.717 14.983 20.474 1.00 95.44 545 PHE A C 1
ATOM 4297 O O . PHE A 1 545 ? -25.197 14.767 21.583 1.00 95.44 545 PHE A O 1
ATOM 4304 N N . SER A 1 546 ? -24.642 16.226 19.991 1.00 95.25 546 SER A N 1
ATOM 4305 C CA . SER A 1 546 ? -25.155 17.385 20.740 1.00 95.25 546 SER A CA 1
ATOM 4306 C C . SER A 1 546 ? -26.668 17.320 20.994 1.00 95.25 546 SER A C 1
ATOM 4308 O O . SER A 1 546 ? -27.147 17.930 21.948 1.00 95.25 546 SER A O 1
ATOM 4310 N N . ASP A 1 547 ? -27.411 16.543 20.196 1.00 93.06 547 ASP A N 1
ATOM 4311 C CA . ASP A 1 547 ? -28.858 16.335 20.329 1.00 93.06 547 ASP A CA 1
ATOM 4312 C C . ASP A 1 547 ? -29.215 14.958 20.922 1.00 93.06 547 ASP A C 1
ATOM 4314 O O . ASP A 1 547 ? -30.353 14.508 20.818 1.00 93.06 547 ASP A O 1
ATOM 4318 N N . TYR A 1 548 ? -28.256 14.279 21.566 1.00 91.19 548 TYR A N 1
ATOM 4319 C CA . TYR A 1 548 ? -28.390 12.897 22.049 1.00 91.19 548 TYR A CA 1
ATOM 4320 C C . TYR A 1 548 ? -29.701 12.616 22.806 1.00 91.19 548 TYR A C 1
ATOM 4322 O O . TYR A 1 548 ? -30.347 11.598 22.583 1.00 91.19 548 TYR A O 1
ATOM 4330 N N . PHE A 1 549 ? -30.140 13.529 23.680 1.00 90.06 549 PHE A N 1
ATOM 4331 C CA . PHE A 1 549 ? -31.358 13.329 24.477 1.00 90.06 549 PHE A CA 1
ATOM 4332 C C . PHE A 1 549 ? -32.669 13.460 23.685 1.00 90.06 549 PHE A C 1
ATOM 4334 O O . PHE A 1 549 ? -33.708 13.026 24.182 1.00 90.06 549 PHE A O 1
ATOM 4341 N N . ASN A 1 550 ? -32.637 14.037 22.480 1.00 91.25 550 ASN A N 1
ATOM 4342 C CA . ASN A 1 550 ? -33.798 14.156 21.593 1.00 91.25 550 ASN A CA 1
ATOM 4343 C C . ASN A 1 550 ? -33.685 13.252 20.348 1.00 91.25 550 ASN A C 1
ATOM 4345 O O . ASN A 1 550 ? -34.626 13.179 19.552 1.00 91.25 550 ASN A O 1
ATOM 4349 N N . ASP A 1 551 ? -32.565 12.542 20.181 1.00 86.31 551 ASP A N 1
ATOM 4350 C CA . ASP A 1 551 ? -32.296 11.648 19.056 1.00 86.31 551 ASP A CA 1
ATOM 4351 C C . ASP A 1 551 ? -33.095 10.339 19.167 1.00 86.31 551 ASP A C 1
ATOM 4353 O O . ASP A 1 551 ? -32.629 9.310 19.654 1.00 86.31 551 ASP A O 1
ATOM 4357 N N . THR A 1 552 ? -34.337 10.373 18.687 1.00 85.88 552 THR A N 1
ATOM 4358 C CA . THR A 1 552 ? -35.225 9.193 18.655 1.00 85.88 552 THR A CA 1
ATOM 4359 C C . THR A 1 552 ? -34.835 8.134 17.617 1.00 85.88 552 THR A C 1
ATOM 4361 O O . THR A 1 552 ? -35.399 7.042 17.624 1.00 85.88 552 THR A O 1
ATOM 4364 N N . GLU A 1 553 ? -33.889 8.443 16.727 1.00 83.94 553 GLU A N 1
ATOM 4365 C CA . GLU A 1 553 ? -33.432 7.556 15.652 1.00 83.94 553 GLU A CA 1
ATOM 4366 C C . GLU A 1 553 ? -32.084 6.889 15.974 1.00 83.94 553 GLU A C 1
ATOM 4368 O O . GLU A 1 553 ? -31.611 6.082 15.176 1.00 83.94 553 GLU A O 1
ATOM 4373 N N . ALA A 1 554 ? -31.473 7.208 17.123 1.00 83.25 554 ALA A N 1
ATOM 4374 C CA . ALA A 1 554 ? -30.149 6.731 17.527 1.00 83.25 554 ALA A CA 1
ATOM 4375 C C . ALA A 1 554 ? -29.062 6.974 16.457 1.00 83.25 554 ALA A C 1
ATOM 4377 O O . ALA A 1 554 ? -28.178 6.145 16.242 1.00 83.25 554 ALA A O 1
ATOM 4378 N N . LYS A 1 555 ? -29.106 8.138 15.798 1.00 87.56 555 LYS A N 1
ATOM 4379 C CA . LYS A 1 555 ? -28.145 8.586 14.774 1.00 87.56 555 LYS A CA 1
ATOM 4380 C C . LYS A 1 555 ? -26.717 8.718 15.281 1.00 87.56 555 LYS A C 1
ATOM 4382 O O . LYS A 1 555 ? -25.819 8.781 14.454 1.00 87.56 555 LYS A O 1
ATOM 4387 N N . SER A 1 556 ? -26.529 8.835 16.595 1.00 88.31 556 SER A N 1
ATOM 4388 C CA . SER A 1 556 ? -25.223 8.836 17.273 1.00 88.31 556 SER A CA 1
ATOM 4389 C C . SER A 1 556 ? -24.886 7.505 17.961 1.00 88.31 556 SER A C 1
ATOM 4391 O O . SER A 1 556 ? -24.020 7.463 18.839 1.00 88.31 556 SER A O 1
ATOM 4393 N N . GLY A 1 557 ? -25.593 6.423 17.622 1.00 85.38 557 GLY A N 1
ATOM 4394 C CA . GLY A 1 557 ? -25.474 5.121 18.269 1.00 85.38 557 GLY A CA 1
ATOM 4395 C C . GLY A 1 557 ? -24.068 4.519 18.221 1.00 85.38 557 GLY A C 1
ATOM 4396 O O . GLY A 1 557 ? -23.573 4.083 19.262 1.00 85.38 557 GLY A O 1
ATOM 4397 N N . HIS A 1 558 ? -23.391 4.540 17.067 1.00 86.69 558 HIS A N 1
ATOM 4398 C CA . HIS A 1 558 ? -22.047 3.962 16.941 1.00 86.69 558 HIS A CA 1
ATOM 4399 C C . HIS A 1 558 ? -21.041 4.769 17.765 1.00 86.69 558 HIS A C 1
ATOM 4401 O O . HIS A 1 558 ? -20.306 4.217 18.585 1.00 86.69 558 HIS A O 1
ATOM 4407 N N . TYR A 1 559 ? -21.103 6.098 17.652 1.00 92.38 559 TYR A N 1
ATOM 4408 C CA . TYR A 1 559 ? -20.293 6.993 18.475 1.00 92.38 559 TYR A CA 1
ATOM 4409 C C . TYR A 1 559 ? -20.536 6.789 19.979 1.00 92.38 559 TYR A C 1
ATOM 4411 O O . TYR A 1 559 ? -19.597 6.762 20.776 1.00 92.38 559 TYR A O 1
ATOM 4419 N N . THR A 1 560 ? -21.796 6.608 20.377 1.00 89.88 560 THR A N 1
ATOM 4420 C CA . THR A 1 560 ? -22.181 6.383 21.774 1.00 89.88 560 THR A CA 1
ATOM 4421 C C . THR A 1 560 ? -21.534 5.109 22.310 1.00 89.88 560 THR A C 1
ATOM 4423 O O . THR A 1 560 ? -20.978 5.127 23.409 1.00 89.88 560 THR A O 1
ATOM 4426 N N . ASN A 1 561 ? -21.487 4.034 21.518 1.00 87.94 561 ASN A N 1
ATOM 4427 C CA . ASN A 1 561 ? -20.861 2.780 21.932 1.00 87.94 561 ASN A CA 1
ATOM 4428 C C . ASN A 1 561 ? -19.387 2.957 22.329 1.00 87.94 561 ASN A C 1
ATOM 4430 O O . ASN A 1 561 ? -18.963 2.423 23.356 1.00 87.94 561 ASN A O 1
ATOM 4434 N N . ILE A 1 562 ? -18.607 3.765 21.611 1.00 91.50 562 ILE A N 1
ATOM 4435 C CA . ILE A 1 562 ? -17.190 3.947 21.959 1.00 91.50 562 ILE A CA 1
ATOM 4436 C C . ILE A 1 562 ? -16.976 4.826 23.203 1.00 91.50 562 ILE A C 1
ATOM 4438 O O . ILE A 1 562 ? -15.959 4.679 23.890 1.00 91.50 562 ILE A O 1
ATOM 4442 N N . ILE A 1 563 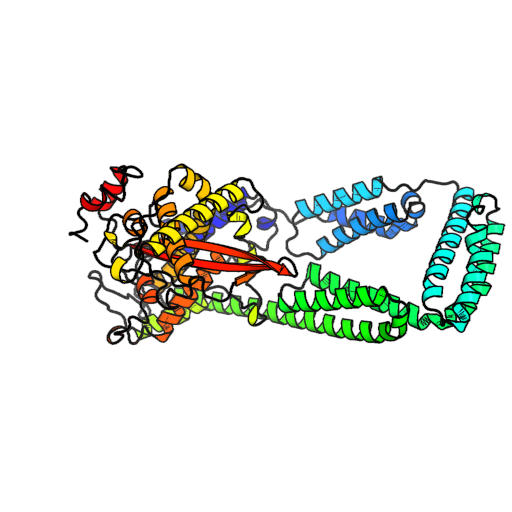? -17.929 5.696 23.561 1.00 92.12 563 ILE A N 1
ATOM 4443 C CA . ILE A 1 563 ? -17.811 6.598 24.723 1.00 92.12 563 ILE A CA 1
ATOM 4444 C C . ILE A 1 563 ? -18.583 6.150 25.969 1.00 92.12 563 ILE A C 1
ATOM 4446 O O . ILE A 1 563 ? -18.322 6.685 27.047 1.00 92.12 563 ILE A O 1
ATOM 4450 N N . LEU A 1 564 ? -19.489 5.172 25.858 1.00 87.88 564 LEU A N 1
ATOM 4451 C CA . LEU A 1 564 ? -20.270 4.668 26.990 1.00 87.88 564 LEU A CA 1
ATOM 4452 C C . LEU A 1 564 ? -19.340 4.157 28.103 1.00 87.88 564 LEU A C 1
ATOM 4454 O O . LEU A 1 564 ? -18.547 3.236 27.868 1.00 87.88 564 LEU A O 1
ATOM 4458 N N . PRO A 1 565 ? -19.392 4.729 29.320 1.00 85.38 565 PRO A N 1
ATOM 4459 C CA . PRO A 1 565 ? -18.493 4.325 30.399 1.00 85.38 565 PRO A CA 1
ATOM 4460 C C . PRO A 1 565 ? -18.731 2.903 30.905 1.00 85.38 565 PRO A C 1
ATOM 4462 O O . PRO A 1 565 ? -17.827 2.323 31.505 1.00 85.38 565 PRO A O 1
ATOM 4465 N N . GLN A 1 566 ? -19.929 2.359 30.676 1.00 82.12 566 GLN A N 1
ATOM 4466 C CA . GLN A 1 566 ? -20.284 0.988 31.015 1.00 82.12 566 GLN A CA 1
ATOM 4467 C C . GLN A 1 566 ? -19.452 0.008 30.198 1.00 82.12 566 GLN A C 1
ATOM 4469 O O . GLN A 1 566 ? -18.965 -0.956 30.761 1.00 82.12 566 GLN A O 1
ATOM 4474 N N . HIS A 1 567 ? -19.207 0.272 28.912 1.00 84.75 567 HIS A N 1
ATOM 4475 C CA . HIS A 1 567 ? -18.391 -0.601 28.072 1.00 84.75 567 HIS A CA 1
ATOM 4476 C C . HIS A 1 567 ? -16.935 -0.678 28.564 1.00 84.75 567 HIS A C 1
ATOM 4478 O O . HIS A 1 567 ? -16.220 0.324 28.629 1.00 84.75 567 HIS A O 1
ATOM 4484 N N . GLN A 1 568 ? -16.486 -1.893 28.875 1.00 81.00 568 GLN A N 1
ATOM 4485 C CA . GLN A 1 568 ? -15.151 -2.248 29.353 1.00 81.00 568 GLN A CA 1
ATOM 4486 C C . GLN A 1 568 ? -14.320 -3.031 28.341 1.00 81.00 568 GLN A C 1
ATOM 4488 O O . GLN A 1 568 ? -13.090 -2.941 28.389 1.00 81.00 568 GLN A O 1
ATOM 4493 N N . TYR A 1 569 ? -14.950 -3.805 27.454 1.00 83.81 569 TYR A N 1
ATOM 4494 C CA . TYR A 1 569 ? -14.233 -4.582 26.443 1.00 83.81 569 TYR A CA 1
ATOM 4495 C C . TYR A 1 569 ? -14.716 -4.288 25.031 1.00 83.81 569 TYR A C 1
ATOM 4497 O O . TYR A 1 569 ? -15.839 -3.831 24.829 1.00 83.81 569 TYR A O 1
ATOM 4505 N N . PHE A 1 570 ? -13.848 -4.593 24.073 1.00 88.25 570 PHE A N 1
ATOM 4506 C CA . PHE A 1 570 ? -14.080 -4.436 22.647 1.00 88.25 570 PHE A CA 1
ATOM 4507 C C . PHE A 1 570 ? -13.486 -5.618 21.880 1.00 88.25 570 PHE A C 1
ATOM 4509 O O . PHE A 1 570 ? -12.389 -6.093 22.209 1.00 88.25 570 PHE A O 1
ATOM 4516 N N . TYR A 1 571 ? -14.206 -6.078 20.860 1.00 88.56 571 TYR A N 1
ATOM 4517 C CA . TYR A 1 571 ? -13.660 -6.945 19.823 1.00 88.56 571 TYR A CA 1
ATOM 4518 C C . TYR A 1 571 ? -14.428 -6.765 18.510 1.00 88.56 571 TYR A C 1
ATOM 4520 O O . TYR A 1 571 ? -15.636 -6.547 18.516 1.00 88.56 571 TYR A O 1
ATOM 4528 N N . SER A 1 572 ? -13.726 -6.883 17.391 1.00 89.75 572 SER A N 1
ATOM 4529 C CA . SER A 1 572 ? -14.238 -6.660 16.043 1.00 89.75 572 SER A CA 1
ATOM 4530 C C . SER A 1 572 ? -13.694 -7.682 15.043 1.00 89.75 572 SER A C 1
ATOM 4532 O O . SER A 1 572 ? -12.591 -8.205 15.204 1.00 89.75 572 SER A O 1
ATOM 4534 N N . ALA A 1 573 ? -14.508 -8.034 14.050 1.00 89.69 573 ALA A N 1
ATOM 4535 C CA . ALA A 1 573 ? -14.194 -9.014 13.021 1.00 89.69 573 ALA A CA 1
ATOM 4536 C C . ALA A 1 573 ? -14.295 -8.313 11.681 1.00 89.69 573 ALA A C 1
ATOM 4538 O O . ALA A 1 573 ? -15.367 -7.859 11.275 1.00 89.69 573 ALA A O 1
ATOM 4539 N N . MET A 1 574 ? -13.159 -8.261 10.996 1.00 90.19 574 MET A N 1
ATOM 4540 C CA . MET A 1 574 ? -13.070 -7.768 9.636 1.00 90.19 574 MET A CA 1
ATOM 4541 C C . MET A 1 574 ? -13.204 -8.940 8.669 1.00 90.19 574 MET A C 1
ATOM 4543 O O . MET A 1 574 ? -12.481 -9.928 8.772 1.00 90.19 574 MET A O 1
ATOM 4547 N N . ILE A 1 575 ? -14.112 -8.813 7.709 1.00 90.81 575 ILE A N 1
ATOM 4548 C CA . ILE A 1 575 ? -14.250 -9.721 6.578 1.00 90.81 575 ILE A CA 1
ATOM 4549 C C . ILE A 1 575 ? -13.648 -9.053 5.359 1.00 90.81 575 ILE A C 1
ATOM 4551 O O . ILE A 1 575 ? -14.120 -8.004 4.922 1.00 90.81 575 ILE A O 1
ATOM 4555 N N . VAL A 1 576 ? -12.644 -9.703 4.782 1.00 88.50 576 VAL A N 1
ATOM 4556 C CA . VAL A 1 576 ? -12.100 -9.355 3.472 1.00 88.50 576 VAL A CA 1
ATOM 4557 C C . VAL A 1 576 ? -12.758 -10.284 2.461 1.00 88.50 576 VAL A C 1
ATOM 4559 O O . VAL A 1 576 ? -12.605 -11.504 2.511 1.00 88.50 576 VAL A O 1
ATOM 4562 N N . GLY A 1 577 ? -13.605 -9.701 1.623 1.00 81.75 577 GLY A N 1
ATOM 4563 C CA . GLY A 1 577 ? -14.391 -10.397 0.620 1.00 81.75 577 GLY A CA 1
ATOM 4564 C C . GLY A 1 577 ? -13.634 -10.552 -0.693 1.00 81.75 577 GLY A C 1
ATOM 4565 O O . GLY A 1 577 ? -12.519 -11.061 -0.726 1.00 81.75 577 GLY A O 1
ATOM 4566 N N . ASN A 1 578 ? -14.263 -10.125 -1.790 1.00 80.06 578 ASN A N 1
ATOM 4567 C CA . ASN A 1 578 ? -13.627 -10.135 -3.103 1.00 80.06 578 ASN A CA 1
ATOM 4568 C C . ASN A 1 578 ? -12.453 -9.149 -3.134 1.00 80.06 578 ASN A C 1
ATOM 4570 O O . ASN A 1 578 ? -12.644 -7.955 -2.882 1.00 80.06 578 ASN A O 1
ATOM 4574 N N . VAL A 1 579 ? -11.280 -9.676 -3.479 1.00 85.56 579 VAL A N 1
ATOM 4575 C CA . VAL A 1 579 ? -10.078 -8.917 -3.822 1.00 85.56 579 VAL A CA 1
ATOM 4576 C C . VAL A 1 579 ? -9.920 -8.999 -5.335 1.00 85.56 579 VAL A C 1
ATOM 4578 O O . VAL A 1 579 ? -9.814 -10.100 -5.880 1.00 85.56 579 VAL A O 1
ATOM 4581 N N . VAL A 1 580 ? -9.975 -7.859 -6.019 1.00 88.31 580 VAL A N 1
ATOM 4582 C CA . VAL A 1 580 ? -9.826 -7.791 -7.478 1.00 88.31 580 VAL A CA 1
ATOM 4583 C C . VAL A 1 580 ? -8.530 -7.048 -7.792 1.00 88.31 580 VAL A C 1
ATOM 4585 O O . VAL A 1 580 ? -8.399 -5.895 -7.383 1.00 88.31 580 VAL A O 1
ATOM 4588 N N . PRO A 1 581 ? -7.565 -7.682 -8.484 1.00 88.56 581 PRO A N 1
ATOM 4589 C CA . PRO A 1 581 ? -6.363 -6.993 -8.930 1.00 88.56 581 PRO A CA 1
ATOM 4590 C C . PRO A 1 581 ? -6.708 -5.826 -9.858 1.00 88.56 581 PRO A C 1
ATOM 4592 O O . PRO A 1 581 ? -7.505 -5.974 -10.783 1.00 88.56 581 PRO A O 1
ATOM 4595 N N . GLU A 1 582 ? -6.067 -4.691 -9.619 1.00 88.25 582 GLU A N 1
ATOM 4596 C CA . GLU A 1 582 ? -6.118 -3.481 -10.433 1.00 88.25 582 GLU A CA 1
ATOM 4597 C C . GLU A 1 582 ? -4.731 -3.231 -11.064 1.00 88.25 582 GLU A C 1
ATOM 4599 O O . GLU A 1 582 ? -3.777 -3.998 -10.892 1.00 88.25 582 GLU A O 1
ATOM 4604 N N . ASN A 1 583 ? -4.592 -2.139 -11.815 1.00 82.44 583 ASN A N 1
ATOM 4605 C CA . ASN A 1 583 ? -3.316 -1.759 -12.422 1.00 82.44 583 ASN A CA 1
ATOM 4606 C C . ASN A 1 583 ? -2.273 -1.322 -11.375 1.00 82.44 583 ASN A C 1
ATOM 4608 O O . ASN A 1 583 ? -2.608 -0.843 -10.292 1.00 82.44 583 ASN A O 1
ATOM 4612 N N . ASN A 1 584 ? -0.986 -1.430 -11.733 1.00 82.19 584 ASN A N 1
ATOM 4613 C CA . ASN A 1 584 ? 0.151 -0.940 -10.938 1.00 82.19 584 ASN A CA 1
ATOM 4614 C C . ASN A 1 584 ? 0.218 -1.508 -9.503 1.00 82.19 584 ASN A C 1
ATOM 4616 O O . ASN A 1 584 ? 0.516 -0.781 -8.556 1.00 82.19 584 ASN A O 1
ATOM 4620 N N . SER A 1 585 ? -0.065 -2.806 -9.346 1.00 84.94 585 SER A N 1
ATOM 4621 C CA . SER A 1 585 ? -0.045 -3.527 -8.058 1.00 84.94 585 SER A CA 1
ATOM 4622 C C . SER A 1 585 ? -1.105 -3.078 -7.046 1.00 84.94 585 SER A C 1
ATOM 4624 O O . SER A 1 585 ? -1.042 -3.465 -5.881 1.00 84.94 585 SER A O 1
ATOM 4626 N N . PHE A 1 586 ? -2.088 -2.280 -7.465 1.00 89.31 586 PHE A N 1
ATOM 4627 C CA . PHE A 1 586 ? -3.257 -2.002 -6.640 1.00 89.31 586 PHE A CA 1
ATOM 4628 C C . PHE A 1 586 ? -4.212 -3.189 -6.673 1.00 89.31 586 PHE A C 1
ATOM 4630 O O . PHE A 1 586 ? -4.260 -3.947 -7.638 1.00 89.31 586 PHE A O 1
ATOM 4637 N N . SER A 1 587 ? -5.003 -3.331 -5.621 1.00 90.00 587 SER A N 1
ATOM 4638 C CA . SER A 1 587 ? -6.169 -4.204 -5.608 1.00 90.00 587 SER A CA 1
ATOM 4639 C C . SER A 1 587 ? -7.356 -3.457 -5.020 1.00 90.00 587 SER A C 1
ATOM 4641 O O . SER A 1 587 ? -7.198 -2.554 -4.192 1.00 90.00 587 SER A O 1
ATOM 4643 N N . SER A 1 588 ? -8.553 -3.824 -5.460 1.00 91.06 588 SER A N 1
ATOM 4644 C CA . SER A 1 588 ? -9.800 -3.361 -4.876 1.00 91.06 588 SER A CA 1
ATOM 4645 C C . SER A 1 588 ? -10.333 -4.401 -3.886 1.00 91.06 588 SER A C 1
ATOM 4647 O O . SER A 1 588 ? -10.487 -5.582 -4.201 1.00 91.06 588 SER A O 1
ATOM 4649 N N . TYR A 1 589 ? -10.593 -3.958 -2.657 1.00 90.00 589 TYR A N 1
ATOM 4650 C CA . TYR A 1 589 ? -10.980 -4.789 -1.521 1.00 90.00 589 TYR A CA 1
ATOM 4651 C C . TYR A 1 589 ? -12.418 -4.466 -1.114 1.00 90.00 589 TYR A C 1
ATOM 4653 O O . TYR A 1 589 ? -12.722 -3.349 -0.683 1.00 90.00 589 TYR A O 1
ATOM 4661 N N . ARG A 1 590 ? -13.321 -5.451 -1.201 1.00 88.06 590 ARG A N 1
ATOM 4662 C CA . ARG A 1 590 ? -14.626 -5.358 -0.528 1.00 88.06 590 ARG A CA 1
ATOM 4663 C C . ARG A 1 590 ? -14.496 -5.842 0.899 1.00 88.06 590 ARG A C 1
ATOM 4665 O O . ARG A 1 590 ? -14.218 -7.019 1.122 1.00 88.06 590 ARG A O 1
ATOM 4672 N N . VAL A 1 591 ? -14.763 -4.959 1.849 1.00 87.56 591 VAL A N 1
ATOM 4673 C CA . VAL A 1 591 ? -14.648 -5.264 3.274 1.00 87.56 591 VAL A CA 1
ATOM 4674 C C . VAL A 1 591 ? -15.978 -5.100 3.993 1.00 87.56 591 VAL A C 1
ATOM 4676 O O . VAL A 1 591 ? -16.821 -4.309 3.579 1.00 87.56 591 VAL A O 1
ATOM 4679 N N . SER A 1 592 ? -16.163 -5.869 5.060 1.00 85.81 592 SER A N 1
ATOM 4680 C CA . SER A 1 592 ? -17.228 -5.667 6.042 1.00 85.81 592 SER A CA 1
ATOM 4681 C C . SER A 1 592 ? -16.639 -5.778 7.434 1.00 85.81 592 SER A C 1
ATOM 4683 O O . SER A 1 592 ? -15.671 -6.512 7.632 1.00 85.81 592 SER A O 1
ATOM 4685 N N . LEU A 1 593 ? -17.206 -5.058 8.392 1.00 86.31 593 LEU A N 1
ATOM 4686 C CA . LEU A 1 593 ? -16.694 -5.013 9.754 1.00 86.31 593 LEU A CA 1
ATOM 4687 C C . LEU A 1 593 ? -17.839 -5.155 10.749 1.00 86.31 593 LEU A C 1
ATOM 4689 O O . LEU A 1 593 ? -18.843 -4.471 10.612 1.00 86.31 593 LEU A O 1
ATOM 4693 N N . THR A 1 594 ? -17.691 -5.995 11.768 1.00 83.75 594 THR A N 1
ATOM 4694 C CA . THR A 1 594 ? -18.669 -6.116 12.861 1.00 83.75 594 THR A CA 1
ATOM 4695 C C . THR A 1 594 ? -17.987 -5.923 14.199 1.00 83.75 594 THR A C 1
ATOM 4697 O O . THR A 1 594 ? -16.975 -6.571 14.450 1.00 83.75 594 THR A O 1
ATOM 4700 N N . GLU A 1 595 ? -18.558 -5.080 15.059 1.00 85.06 595 GLU A N 1
ATOM 4701 C CA . GLU A 1 595 ? -17.988 -4.737 16.359 1.00 85.06 595 GLU A CA 1
ATOM 4702 C C . GLU A 1 595 ? -18.892 -5.148 17.514 1.00 85.06 595 GLU A C 1
ATOM 4704 O O . GLU A 1 595 ? -20.116 -5.067 17.436 1.00 85.06 595 GLU A O 1
ATOM 4709 N N . LEU A 1 596 ? -18.269 -5.565 18.611 1.00 81.00 596 LEU A N 1
ATOM 4710 C CA . LEU A 1 596 ? -18.936 -5.909 19.854 1.00 81.00 596 LEU A CA 1
ATOM 4711 C C . LEU A 1 596 ? -18.300 -5.145 21.013 1.00 81.00 596 LEU A C 1
ATOM 4713 O O . LEU A 1 596 ? -17.080 -5.171 21.205 1.00 81.00 596 LEU A O 1
ATOM 4717 N N . PHE A 1 597 ? -19.162 -4.524 21.813 1.00 81.69 597 PHE A N 1
ATOM 4718 C CA . PHE A 1 597 ? -18.822 -3.833 23.048 1.00 81.69 597 PHE A CA 1
ATOM 4719 C C . PHE A 1 597 ? -19.400 -4.609 24.235 1.00 81.69 597 PHE A C 1
ATOM 4721 O O . PHE A 1 597 ? -20.467 -5.210 24.135 1.00 81.69 597 PHE A O 1
ATOM 4728 N N . TYR A 1 598 ? -18.678 -4.638 25.356 1.00 76.56 598 TYR A N 1
ATOM 4729 C CA . TYR A 1 598 ? -19.046 -5.455 26.519 1.00 76.56 598 TYR A CA 1
ATOM 4730 C C . TYR A 1 598 ? -18.998 -4.605 27.782 1.00 76.56 598 TYR A C 1
ATOM 4732 O O . TYR A 1 598 ? -17.970 -3.978 28.032 1.00 76.56 598 TYR A O 1
ATOM 4740 N N . GLU A 1 599 ? -20.054 -4.615 28.597 1.00 73.62 599 GLU A N 1
ATOM 4741 C CA . GLU A 1 599 ? -20.168 -3.749 29.779 1.00 73.62 599 GLU A CA 1
ATOM 4742 C C . GLU A 1 599 ? -19.384 -4.249 30.997 1.00 73.62 599 GLU A C 1
ATOM 4744 O O . GLU A 1 599 ? -18.572 -3.522 31.561 1.00 73.62 599 GLU A O 1
ATOM 4749 N N . LEU A 1 600 ? -19.566 -5.502 31.420 1.00 64.12 600 LEU A N 1
ATOM 4750 C CA . LEU A 1 600 ? -18.880 -5.998 32.613 1.00 64.12 600 LEU A CA 1
ATOM 4751 C C . LEU A 1 600 ? -18.515 -7.475 32.495 1.00 64.12 600 LEU A C 1
ATOM 4753 O O . LEU A 1 600 ? -19.353 -8.329 32.232 1.00 64.12 600 LEU A O 1
ATOM 4757 N N . ALA A 1 601 ? -17.247 -7.774 32.770 1.00 58.41 601 ALA A N 1
ATOM 4758 C CA . ALA A 1 601 ? -16.790 -9.120 33.090 1.00 58.41 601 ALA A CA 1
ATOM 4759 C C . ALA A 1 601 ? -16.902 -9.318 34.609 1.00 58.41 601 ALA A C 1
ATOM 4761 O O . ALA A 1 601 ? -15.902 -9.202 35.329 1.00 58.41 601 ALA A O 1
ATOM 4762 N N . ASP A 1 602 ? -18.117 -9.540 35.111 1.00 58.50 602 ASP A N 1
ATOM 4763 C CA . ASP A 1 602 ? -18.328 -9.821 36.531 1.00 58.50 602 ASP A CA 1
ATOM 4764 C C . ASP A 1 602 ? -17.672 -11.154 36.955 1.00 58.50 602 ASP A C 1
ATOM 4766 O O . ASP A 1 602 ? -17.074 -11.891 36.158 1.00 58.50 602 ASP A O 1
ATOM 4770 N N . ASP A 1 603 ? -17.699 -11.457 38.251 1.00 63.06 603 ASP A N 1
ATOM 4771 C CA . ASP A 1 603 ? -17.063 -12.676 38.754 1.00 63.06 603 ASP A CA 1
ATOM 4772 C C . ASP A 1 603 ? -17.765 -13.943 38.258 1.00 63.06 603 ASP A C 1
ATOM 4774 O O . ASP A 1 603 ? -17.112 -14.978 38.122 1.00 63.06 603 ASP A O 1
ATOM 4778 N N . GLN A 1 604 ? -19.047 -13.851 37.896 1.00 57.28 604 GLN A N 1
ATOM 4779 C CA . GLN A 1 604 ? -19.774 -14.920 37.228 1.00 57.28 604 GLN A CA 1
ATOM 4780 C C . GLN A 1 604 ? -19.209 -15.141 35.820 1.00 57.28 604 GLN A C 1
ATOM 4782 O O . GLN A 1 604 ? -18.841 -16.264 35.494 1.00 57.28 604 GLN A O 1
ATOM 4787 N N . TYR A 1 605 ? -19.013 -14.098 35.014 1.00 60.22 605 TYR A N 1
ATOM 4788 C CA . TYR A 1 605 ? -18.388 -14.167 33.693 1.00 60.22 605 TYR A CA 1
ATOM 4789 C C . TYR A 1 605 ? -16.960 -14.727 33.749 1.00 60.22 605 TYR A C 1
ATOM 4791 O O . TYR A 1 605 ? -16.616 -15.638 32.993 1.00 60.22 605 TYR A O 1
ATOM 4799 N N . LYS A 1 606 ? -16.122 -14.248 34.681 1.00 63.72 606 LYS A N 1
ATOM 4800 C CA . LYS A 1 606 ? -14.769 -14.803 34.893 1.00 63.72 606 LYS A CA 1
ATOM 4801 C C . LYS A 1 606 ? -14.823 -16.263 35.330 1.00 63.72 606 LYS A C 1
ATOM 4803 O O . LYS A 1 606 ? -13.958 -17.052 34.950 1.00 63.72 606 LYS A O 1
ATOM 4808 N N . TRP A 1 607 ? -15.822 -16.627 36.132 1.00 62.47 607 TRP A N 1
ATOM 4809 C CA . TRP A 1 607 ? -16.061 -18.006 36.527 1.00 62.47 607 TRP A CA 1
ATOM 4810 C C . TRP A 1 607 ? -16.445 -18.861 35.315 1.00 62.47 607 TRP A C 1
ATOM 4812 O O . TRP A 1 607 ? -15.828 -19.910 35.134 1.00 62.47 607 TRP A O 1
ATOM 4822 N N . TRP A 1 608 ? -17.340 -18.393 34.437 1.00 58.03 608 TRP A N 1
ATOM 4823 C CA . TRP A 1 608 ? -17.696 -19.080 33.191 1.00 58.03 608 TRP A CA 1
ATOM 4824 C C . TRP A 1 608 ? -16.478 -19.276 32.282 1.00 58.03 608 TRP A C 1
ATOM 4826 O O . TRP A 1 608 ? -16.231 -20.394 31.845 1.00 58.03 608 TRP A O 1
ATOM 4836 N N . LEU A 1 609 ? -15.659 -18.238 32.073 1.00 58.12 609 LEU A N 1
ATOM 4837 C CA . LEU A 1 609 ? -14.417 -18.342 31.291 1.00 58.12 609 LEU A CA 1
ATOM 4838 C C . LEU A 1 609 ? -13.401 -19.336 31.877 1.00 58.12 609 LEU A C 1
ATOM 4840 O O . LEU A 1 609 ? -12.611 -19.908 31.135 1.00 58.12 609 LEU A O 1
ATOM 4844 N N . LYS A 1 610 ? -13.383 -19.509 33.203 1.00 58.22 610 LYS A N 1
ATOM 4845 C CA . LYS A 1 610 ? -12.440 -20.395 33.900 1.00 58.22 610 LYS A CA 1
ATOM 4846 C C . LYS A 1 610 ? -12.914 -21.851 33.971 1.00 58.22 610 LYS A C 1
ATOM 4848 O O . LYS A 1 610 ? -12.077 -22.740 34.090 1.00 58.22 610 LYS A O 1
ATOM 4853 N N . HIS A 1 611 ? -14.227 -22.086 33.983 1.00 49.66 611 HIS A N 1
ATOM 4854 C CA . HIS A 1 611 ? -14.816 -23.406 34.257 1.00 49.66 611 HIS A CA 1
ATOM 4855 C C . HIS A 1 611 ? -15.468 -24.057 33.041 1.00 49.66 611 HIS A C 1
ATOM 4857 O O . HIS A 1 611 ? -15.677 -25.269 33.053 1.00 49.66 611 HIS A O 1
ATOM 4863 N N . PHE A 1 612 ? -15.762 -23.286 31.999 1.00 48.34 612 PHE A N 1
ATOM 4864 C CA . PHE A 1 612 ? -16.162 -23.821 30.710 1.00 48.34 612 PHE A CA 1
ATOM 4865 C C . PHE A 1 612 ? -14.998 -23.609 29.754 1.00 48.34 612 PHE A C 1
ATOM 4867 O O . PHE A 1 612 ? -14.709 -22.479 29.359 1.00 48.34 612 PHE A O 1
ATOM 4874 N N . ASP A 1 613 ? -14.333 -24.710 29.396 1.00 49.00 613 ASP A N 1
ATOM 4875 C CA . ASP A 1 613 ? -13.476 -24.738 28.215 1.00 49.00 613 ASP A CA 1
ATOM 4876 C C . ASP A 1 613 ? -14.287 -24.316 26.979 1.00 49.00 613 ASP A C 1
ATOM 4878 O O . ASP A 1 613 ? -15.517 -24.281 27.002 1.00 49.00 613 ASP A O 1
ATOM 4882 N N . GLU A 1 614 ? -13.563 -23.996 25.907 1.00 53.94 614 GLU A N 1
ATOM 4883 C CA . GLU A 1 614 ? -13.970 -23.519 24.577 1.00 53.94 614 GLU A CA 1
ATOM 4884 C C . GLU A 1 614 ? -15.349 -23.919 24.003 1.00 53.94 614 GLU A C 1
ATOM 4886 O O . GLU A 1 614 ? -15.812 -23.236 23.091 1.00 53.94 614 GLU A O 1
ATOM 4891 N N . TRP A 1 615 ? -16.018 -24.958 24.509 1.00 57.41 615 TRP A N 1
ATOM 4892 C CA . TRP A 1 615 ? -17.475 -25.098 24.459 1.00 57.41 615 TRP A CA 1
ATOM 4893 C C . TRP A 1 615 ? -17.969 -26.104 25.537 1.00 57.41 615 TRP A C 1
ATOM 4895 O O . TRP A 1 615 ? -17.235 -27.047 25.838 1.00 57.41 615 TRP A O 1
ATOM 4905 N N . PRO A 1 616 ? -19.241 -26.107 25.987 1.00 44.50 616 PRO A N 1
ATOM 4906 C CA . PRO A 1 616 ? -19.977 -27.372 26.029 1.00 44.50 616 PRO A CA 1
ATOM 4907 C C . PRO A 1 616 ? -20.389 -27.713 24.602 1.00 44.50 616 PRO A C 1
ATOM 4909 O O . PRO A 1 616 ? -20.817 -26.832 23.878 1.00 44.50 616 PRO A O 1
ATOM 4912 N N . LYS A 1 617 ? -20.264 -28.967 24.158 1.00 46.56 617 LYS A N 1
ATOM 4913 C CA . LYS A 1 617 ? -20.808 -29.401 22.857 1.00 46.56 617 LYS A CA 1
ATOM 4914 C C . LYS A 1 617 ? -22.249 -28.892 22.706 1.00 46.56 617 LYS A C 1
ATOM 4916 O O . LYS A 1 617 ? -23.131 -29.454 23.344 1.00 46.56 617 LYS A O 1
ATOM 4921 N N . VAL A 1 618 ? -22.472 -27.861 21.893 1.00 47.69 618 VAL A N 1
ATOM 4922 C CA . VAL A 1 618 ? -23.816 -27.363 21.593 1.00 47.69 618 VAL A CA 1
ATOM 4923 C C . VAL A 1 618 ? -24.216 -27.858 20.230 1.00 47.69 618 VAL A C 1
ATOM 4925 O O . VAL A 1 618 ? -23.616 -27.519 19.213 1.00 47.69 618 VAL A O 1
ATOM 4928 N N . ASN A 1 619 ? -25.256 -28.671 20.236 1.00 52.69 619 ASN A N 1
ATOM 4929 C CA . ASN A 1 619 ? -26.079 -28.945 19.088 1.00 52.69 619 ASN A CA 1
ATOM 4930 C C . ASN A 1 619 ? -27.085 -27.784 18.930 1.00 52.69 619 ASN A C 1
ATOM 4932 O O . ASN A 1 619 ? -27.977 -27.646 19.775 1.00 52.69 619 ASN A O 1
ATOM 4936 N N . PRO A 1 620 ? -26.990 -26.967 17.862 1.00 53.56 620 PRO A N 1
ATOM 4937 C CA . PRO A 1 620 ? -27.895 -25.840 17.611 1.00 53.56 620 PRO A CA 1
ATOM 4938 C C . PRO A 1 620 ? -29.380 -26.218 17.495 1.00 53.56 620 PRO A C 1
ATOM 4940 O O . PRO A 1 620 ? -30.247 -25.349 17.516 1.00 53.56 620 PRO A O 1
ATOM 4943 N N . GLU A 1 621 ? -29.689 -27.505 17.336 1.00 52.88 621 GLU A N 1
ATOM 4944 C CA . GLU A 1 621 ? -31.060 -28.010 17.271 1.00 52.88 621 GLU A CA 1
ATOM 4945 C C . GLU A 1 621 ? -31.576 -28.547 18.617 1.00 52.88 621 GLU A C 1
ATOM 4947 O O . GLU A 1 621 ? -32.775 -28.754 18.750 1.00 52.88 621 GLU A O 1
ATOM 4952 N N . THR A 1 622 ? -30.718 -28.794 19.622 1.00 47.97 622 THR A N 1
ATOM 4953 C CA . THR A 1 622 ? -31.156 -29.409 20.900 1.00 47.97 622 THR A CA 1
ATOM 4954 C C . THR A 1 622 ? -30.652 -28.738 22.172 1.00 47.97 622 THR A C 1
ATOM 4956 O O . THR A 1 622 ? -31.230 -28.954 23.235 1.00 47.97 622 THR A O 1
ATOM 4959 N N . ASP A 1 623 ? -29.568 -27.968 22.106 1.00 47.91 623 ASP A N 1
ATOM 4960 C CA . ASP A 1 623 ? -28.933 -27.373 23.288 1.00 47.91 623 ASP A CA 1
ATOM 4961 C C . ASP A 1 623 ? -29.233 -25.870 23.434 1.00 47.91 623 ASP A C 1
ATOM 4963 O O . ASP A 1 623 ? -28.992 -25.293 24.495 1.00 47.91 623 ASP A O 1
ATOM 4967 N N . LEU A 1 624 ? -29.850 -25.248 22.420 1.00 50.69 624 LEU A N 1
ATOM 4968 C CA . LEU A 1 624 ? -30.324 -23.862 22.500 1.00 50.69 624 LEU A CA 1
ATOM 4969 C C . LEU A 1 624 ? -31.504 -23.704 23.480 1.00 50.69 624 LEU A C 1
ATOM 4971 O O . LEU A 1 624 ? -31.534 -22.729 24.217 1.00 50.69 624 LEU A O 1
ATOM 4975 N N . ASP A 1 625 ? -32.388 -24.701 23.603 1.00 43.69 625 ASP A N 1
ATOM 4976 C CA . ASP A 1 625 ? -33.494 -24.698 24.586 1.00 43.69 625 ASP A CA 1
ATOM 4977 C C . ASP A 1 625 ? -33.042 -24.992 26.030 1.00 43.69 625 ASP A C 1
ATOM 4979 O O . ASP A 1 625 ? -33.811 -24.857 26.981 1.00 43.69 625 ASP A O 1
ATOM 4983 N N . ARG A 1 626 ? -31.796 -25.453 26.210 1.00 37.12 626 ARG A N 1
ATOM 4984 C CA . ARG A 1 626 ? -31.203 -25.783 27.522 1.00 37.12 626 ARG A CA 1
ATOM 4985 C C . ARG A 1 626 ? -30.384 -24.644 28.107 1.00 37.12 626 ARG A C 1
ATOM 4987 O O . ARG A 1 626 ? -29.995 -24.703 29.272 1.00 37.12 626 ARG A O 1
ATOM 4994 N N . THR A 1 627 ? -30.105 -23.639 27.289 1.00 40.81 627 THR A N 1
ATOM 4995 C CA . THR A 1 627 ? -29.437 -22.420 27.709 1.00 40.81 627 THR A CA 1
ATOM 4996 C C . THR A 1 627 ? -30.550 -21.448 28.074 1.00 40.81 627 THR A C 1
ATOM 4998 O O . THR A 1 627 ? -31.367 -21.101 27.226 1.00 40.81 627 THR A O 1
ATOM 5001 N N . ASP A 1 628 ? -30.662 -21.081 29.351 1.00 40.09 628 ASP A N 1
ATOM 5002 C CA . ASP A 1 628 ? -31.698 -20.145 29.790 1.00 40.09 628 ASP A CA 1
ATOM 5003 C C . ASP A 1 628 ? -31.390 -18.738 29.266 1.00 40.09 628 ASP A C 1
ATOM 5005 O O . ASP A 1 628 ? -30.721 -17.933 29.910 1.00 40.09 628 ASP A O 1
ATOM 5009 N N . PHE A 1 629 ? -31.881 -18.466 28.063 1.00 44.69 629 PHE A N 1
ATOM 5010 C CA . PHE A 1 629 ? -31.852 -17.162 27.421 1.00 44.69 629 PHE A CA 1
ATOM 5011 C C . PHE A 1 629 ? -32.987 -16.247 27.911 1.00 44.69 629 PHE A C 1
ATOM 5013 O O . PHE A 1 629 ? -33.127 -15.150 27.390 1.00 44.69 629 PHE A O 1
ATOM 5020 N N . ASN A 1 630 ? -33.821 -16.653 28.880 1.00 36.00 630 ASN A N 1
ATOM 5021 C CA . ASN A 1 630 ? -34.892 -15.788 29.402 1.00 36.00 630 ASN A CA 1
ATOM 5022 C C . ASN A 1 630 ? -34.397 -14.801 30.471 1.00 36.00 630 ASN A C 1
ATOM 5024 O O . ASN A 1 630 ? -35.164 -13.944 30.902 1.00 36.00 630 ASN A O 1
ATOM 5028 N N . ASN A 1 631 ? -33.132 -14.922 30.889 1.00 34.62 631 ASN A N 1
ATOM 5029 C CA . ASN A 1 631 ? -32.430 -13.954 31.735 1.00 34.62 631 ASN A CA 1
ATOM 5030 C C . ASN A 1 631 ? -31.522 -12.993 30.925 1.00 34.62 631 ASN A C 1
ATOM 5032 O O . ASN A 1 631 ? -30.671 -12.336 31.523 1.00 34.62 631 ASN A O 1
ATOM 5036 N N . LEU A 1 632 ? -31.688 -12.940 29.590 1.00 34.06 632 LEU A N 1
ATOM 5037 C CA . LEU A 1 632 ? -31.071 -11.961 28.676 1.00 34.06 632 LEU A CA 1
ATOM 5038 C C . LEU A 1 632 ? -31.827 -10.631 28.659 1.00 34.06 632 LEU A C 1
ATOM 5040 O O . LEU A 1 632 ? -33.062 -10.666 28.442 1.00 34.06 632 LEU A O 1
#

Radius of gyration: 33.39 Å; chains: 1; bounding box: 84×53×92 Å

Secondary structure (DSSP, 8-state):
---TTTTTSHHHHTS-HHHHHHHHHHHHHHHHHTT-TT--HHHHHHHHHHHHHHHHH----PPP-HHHHHHHHHHHTGGG-HHHHTS-HHHHHHHHHHHHHHHHHHHSTT--HHHHHHHHHHHHHHHHT--PPP--HHHHHHHHHHHHHHHHHHHHHHHHTTS-HHHHHHHHHHHIIIIITTGGGGGGS-HHHHHHHHHHHHHHHHHHHTTTHHHHHHHHHHHHHHHHHHHHHHHT---HHHHHHHHHHHHHHHHHHT-GGGGGGHHHHHHHHHHHHHHHHHHHHHHHHHHHHHHHHHHHHHHHHHHH--TTSTT----B-TT--B-S-HHHHHHHHHHHHHHS----BTTTTBPPPGGGGGSPPHHHHHTTTSHHHHHHHHHHHHHHHHHHHHHHTT-SSGGGGTT-GGGSB-----HHHHHHTHHHHHHHHHHHHHHHHHHHHHHHHTTPPPPEE----HHHHHHHHHHHHHHHHHHH-TTS-TT-----BSHHHHSSSS----EEEEEE-TTSPPEEESS--HHHHHHHHHHHHHHHHHHHGGGGGG-TT-TTHHHHHHH-TT--EEEEEEEEEEEEE-GGG-EEEEEEEEEEEE----HHHHHHHHHS-S-----TTTTGGGS-GGG-

Foldseek 3Di:
DPPVPPCLDQLALQFDPVLNVQLVVLVLVLLLLLLFLPRDPVNNVVSVVSNVVSSVNSRGDPQDCPLLVVLVVVVVVCCVPQLLVQFDPVLVVQLVVLNVLLVLQVPARSRYNVSNVVSSVSNVVSVVSRRGDDDDPQVVLLSVLLVVLVVVLVVLVVLLLLADPVCSVVSVVLSVVLRVVCNVVSVVDHSVVSNVSSVVSCVPRVVRSVVRVLLVVLLVLLVVLLVLLVSCLVGQFQFPVLNVVSVVLSVVSVVCSVRSVSSVCSNVSSVVSVVSSVVRVVLRVVQVVVQVVLVVQLVVLVVVLSVQCDPPDPSHAAQADPVLHGDDALVSLLVLLVSLLSNFHDLFDSVVRHGGHPVLVVFAFLCVLCVPPDPLNVLLVVLLVVLLVLLVVLVVVQAFFPCLVDPPLVRARERFDDPSNLSSCNSQLVQQVQLVSLLQSSLSSSQSSRNFGGADADPFDSRLSSLLQSLQSSLQSLCVDVVNPNPSSGTNHVSVCLSAVDFADAFDFWPDHLVDFFDKDLGHGSNSVSSVRSSSLSVQSSVPSSCVVVCPPCSNRSVCLSNRSQFHHKGKGKDWDDWADDPPNIITTRIIMTMTTGRDCPPVNVVCVVPQPPHDPDDSVPCVVVSPPVVD

pLDDT: mean 85.88, std 12.86, range [32.09, 98.25]

Sequence (632 aa):
MANSNIVSLPIYYNASENNRLAFDALMSEAKSLQYKLSLTNEEMVAMIDKLTAAKNNLNGKATDFSKADELLEEYNNRDNNQRYHNATASSQLAYDNAINELKKLQSTTQVTQATVDNAIANVIEAKNQLDGKVLSTEEQNKFDAIKSFKEDIAYYQEAIKYLPDAYRTAAEGLLQTQGLNVLPNINAFSTESIVSMQNNLKTWLDFYIKSADKQLQGKRDLEAKIQELQNLVDTKLSLYTELNRATDFINASKEMLQDPSKAYLYEEQATKLTTVINEAIDAQNKADKLIADKEKERAAALEELLKLQVPGKDSYIKFTDENYKITASLDDIVERTKLVAKILPYLGDVYAGNPIDPEYLKYKTVDEYLQVGTPAYDKMVTTINRLKEDILKEFALGRGTKDSMGSNIDKRIKTVVTDEDVINLKPLIDLADAYNKRALENINRMRFAIGVPPMKMAPISDKRKAMMIVHALAGYQAGQNPDFKIGDSHVGTIAVLLVPHAMTAGYSENVYPSANAPIISNHFTPEYMADVYNKLELMEGIKYFSDYFNDTEAKSGHYTNIILPQHQYFYSAMIVGNVVPENNSFSSYRVSLTELFYELADDQYKWWLKHFDEWPKVNPETDLDRTDFNNL